Protein AF-A0A959KQD6-F1 (afdb_monomer)

pLDDT: mean 81.47, std 15.61, range [31.48, 98.5]

Nearest PDB structures (foldseek):
  7sqc-assembly1_1Y  TM=2.206E-01  e=1.342E+00  Chlamydomonas reinhardtii
  7sqc-assembly1_1W  TM=1.970E-01  e=1.238E+00  Chlamydomonas reinhardtii
  7sqc-assembly1_1K  TM=1.579E-01  e=1.289E+00  Chlamydomonas reinhardtii
  7n6g-assembly1_3U  TM=1.948E-01  e=2.772E+00  Chlamydomonas reinhardtii
  5c6n-assembly1_A  TM=1.248E-01  e=3.531E+00  Halalkalibacterium halodurans C-125

Foldseek 3Di:
DDPVVLCVVCVVVLVVLVVLLPDPDHDLVVLVVSLVVLVVSLVVCCVPPVPDVVNVVSVVSNVSSVCVNPVVVVCPVVVVCCLQQFVLLQLLLVLVVLLVVLVVLLQVLLQVLQVVCVVDVVSLCVLQNPVRLVVQVVCVVVVHSPVVLAPDALVVQLVVVLVVLLVLLVQLQVLLLVLLPSVSVSSSSVSSNNNNVLNSCVVVVNNLLCCLLCLLLVVLSVLLSSQSSSLSNQLSCLQVPVDPDDSLVSNLVSNVSSVSSNVVSVVSSVVSSNCSSPVSNPSVPDSVVSVVSSVVSNCVSCVRSPVSSVVCVVVDRDPPPDPPPPDDPDLDQDAPPDDDDPSSVSVVVSSLCVVCVVLLVVLVVVLVVVLCVCCCVVQPDHPCVQQPDDPDDCVSVVCVVSQQDDPRCNCSVVSVVVSVVSSVVSSCVVVVVRDHPPPPPPPVPPPDPDDPVVPPPPPPPDD

Secondary structure (DSSP, 8-state):
--HHHHHHHHHHHHHHHHHHHHSSS--HHHHHHHHHHHHHHHHHHHHH-TTSHHHHHHHHHHHHHHHHHHHGGGHHHHHHHHIIIIIHHHHHHHTHHHHHHHHHHHHHHHHHHHHHHHH-HHHHHHHH-HHHHHHHHHHHHTT-TTGGGTSS-HHHHHHHHHHHHHHHHHHHHHGGGTTTHHHHHHHHHHHHHHHHHHHHHHHTT-HHHHHHHHHHHHHHHHHHHHHHHHHHHHHHHHHH--TTS-HHHHHHHHHHHHHHHHHTTHHHHHHHHHIIIIITT-TTS-HHHHHHHHHHHHHHHHIIIIIHHHHHHHH-------------S------SSS---HHHHHHHHHHHHHHTHHHHHHHHHHHHHHHHHHHHHH-SS-HHHHS---SSTTGGGTSGGGGT--TT-TTHHHHHHHHHHHHHHHHHTTGGGS--TT-------S---SSTTSSSSSSSS--

Structure (mmCIF, N/CA/C/O backbone):
data_AF-A0A959KQD6-F1
#
_entry.id   AF-A0A959KQD6-F1
#
loop_
_atom_site.group_PDB
_atom_site.id
_atom_site.type_symbol
_atom_site.label_atom_id
_atom_site.label_alt_id
_atom_site.label_comp_id
_atom_site.label_asym_id
_atom_site.label_entity_id
_atom_site.label_seq_id
_atom_site.pdbx_PDB_ins_code
_atom_site.Cartn_x
_atom_site.Cartn_y
_atom_site.Cartn_z
_atom_site.occupancy
_atom_site.B_iso_or_equiv
_atom_site.auth_seq_id
_atom_site.auth_comp_id
_atom_site.auth_asym_id
_atom_site.auth_atom_id
_atom_site.pdbx_PDB_model_num
ATOM 1 N N . MET A 1 1 ? -14.134 -3.175 64.142 1.00 77.62 1 MET A N 1
ATOM 2 C CA . MET A 1 1 ? -15.340 -3.756 63.504 1.00 77.62 1 MET A CA 1
ATOM 3 C C . MET A 1 1 ? -15.404 -5.250 63.828 1.00 77.62 1 MET A C 1
ATOM 5 O O . MET A 1 1 ? -14.351 -5.876 63.875 1.00 77.62 1 MET A O 1
ATOM 9 N N . ARG A 1 2 ? -16.580 -5.832 64.107 1.00 86.19 2 ARG A N 1
ATOM 10 C CA . ARG A 1 2 ? -16.723 -7.298 64.261 1.00 86.19 2 ARG A CA 1
ATOM 11 C C . ARG A 1 2 ? -16.783 -7.959 62.878 1.00 86.19 2 ARG A C 1
ATOM 13 O O . ARG A 1 2 ? -17.369 -7.376 61.971 1.00 86.19 2 ARG A O 1
ATOM 20 N N . GLU A 1 3 ? -16.239 -9.167 62.743 1.00 85.38 3 GLU A N 1
ATOM 21 C CA . GLU A 1 3 ? -16.192 -9.929 61.479 1.00 85.38 3 GLU A CA 1
ATOM 22 C C . GLU A 1 3 ? -17.560 -10.023 60.786 1.00 85.38 3 GLU A C 1
ATOM 24 O O . GLU A 1 3 ? -17.675 -9.760 59.596 1.00 85.38 3 GLU A O 1
ATOM 29 N N . SER A 1 4 ? -18.622 -10.321 61.537 1.00 87.00 4 SER A N 1
ATOM 30 C CA . SER A 1 4 ? -19.983 -10.429 60.998 1.00 87.00 4 SER A CA 1
ATOM 31 C C . SER A 1 4 ? -20.490 -9.125 60.373 1.00 87.00 4 SER A C 1
ATOM 33 O O . SER A 1 4 ? -21.239 -9.153 59.400 1.00 87.00 4 SER A O 1
ATOM 35 N N . SER A 1 5 ? -20.082 -7.973 60.914 1.00 86.50 5 SER A N 1
ATOM 36 C CA . SER A 1 5 ? -20.420 -6.666 60.345 1.00 86.50 5 SER A CA 1
ATOM 37 C C . SER A 1 5 ? -19.587 -6.362 59.102 1.00 86.50 5 SER A C 1
ATOM 39 O O . SER A 1 5 ? -20.144 -5.841 58.144 1.00 86.50 5 SER A O 1
ATOM 41 N N . PHE A 1 6 ? -18.304 -6.741 59.096 1.00 89.12 6 PHE A N 1
ATOM 42 C CA . PHE A 1 6 ? -17.426 -6.618 57.928 1.00 89.12 6 PHE A CA 1
ATOM 43 C C . PHE A 1 6 ? -17.934 -7.449 56.743 1.00 89.12 6 PHE A C 1
ATOM 45 O O . PHE A 1 6 ? -18.025 -6.943 55.629 1.00 89.12 6 PHE A O 1
ATOM 52 N N . ILE A 1 7 ? -18.331 -8.701 56.997 1.00 89.19 7 ILE A N 1
ATOM 53 C CA . ILE A 1 7 ? -18.919 -9.576 55.977 1.00 89.19 7 ILE A CA 1
ATOM 54 C C . ILE A 1 7 ? -20.217 -8.963 55.458 1.00 89.19 7 ILE A C 1
ATOM 56 O O . ILE A 1 7 ? -20.374 -8.800 54.258 1.00 89.19 7 ILE A O 1
ATOM 60 N N . ARG A 1 8 ? -21.140 -8.578 56.345 1.00 90.50 8 ARG A N 1
ATOM 61 C CA . ARG A 1 8 ? -22.438 -8.024 55.935 1.00 90.50 8 ARG A CA 1
ATOM 62 C C . ARG A 1 8 ? -22.309 -6.746 55.104 1.00 90.50 8 ARG A C 1
ATOM 64 O O . ARG A 1 8 ? -23.112 -6.555 54.205 1.00 90.50 8 ARG A O 1
ATOM 71 N N . GLN A 1 9 ? -21.317 -5.903 55.388 1.00 90.69 9 GLN A N 1
ATOM 72 C CA . GLN A 1 9 ? -21.081 -4.671 54.637 1.00 90.69 9 GLN A CA 1
ATOM 73 C C . GLN A 1 9 ? -20.552 -4.931 53.219 1.00 90.69 9 GLN A C 1
ATOM 75 O O . GLN A 1 9 ? -20.910 -4.202 52.303 1.00 90.69 9 GLN A O 1
ATOM 80 N N . ASN A 1 10 ? -19.711 -5.953 53.036 1.00 90.25 10 ASN A N 1
ATOM 81 C CA . ASN A 1 10 ? -19.030 -6.205 51.762 1.00 90.25 10 ASN A CA 1
ATOM 82 C C . ASN A 1 10 ? -19.616 -7.378 50.958 1.00 90.25 10 ASN A C 1
ATOM 84 O O . ASN A 1 10 ? -19.177 -7.633 49.841 1.00 90.25 10 ASN A O 1
ATOM 88 N N . LYS A 1 11 ? -20.603 -8.098 51.502 1.00 89.00 11 LYS A N 1
ATOM 89 C CA . LYS A 1 11 ? -21.171 -9.301 50.883 1.00 89.00 11 LYS A CA 1
ATOM 90 C C . LYS A 1 11 ? -21.765 -9.032 49.497 1.00 89.00 11 LYS A C 1
ATOM 92 O O . LYS A 1 11 ? -21.404 -9.736 48.564 1.00 89.00 11 LYS A O 1
ATOM 97 N N . GLU A 1 12 ? -22.625 -8.021 49.366 1.00 88.31 12 GLU A N 1
ATOM 98 C CA . GLU A 1 12 ? -23.280 -7.683 48.087 1.00 88.31 12 GLU A CA 1
ATOM 99 C C . GLU A 1 12 ? -22.249 -7.359 47.001 1.00 88.31 12 GLU A C 1
ATOM 101 O O . GLU A 1 12 ? -22.320 -7.856 45.881 1.00 88.31 12 GLU A O 1
ATOM 106 N N . LYS A 1 13 ? -21.220 -6.598 47.379 1.00 87.56 13 LYS A N 1
ATOM 107 C CA . LYS A 1 13 ? -20.079 -6.270 46.527 1.00 87.56 13 LYS A CA 1
ATOM 108 C C . LYS A 1 13 ? -19.321 -7.525 46.083 1.00 87.56 13 LYS A C 1
ATOM 110 O O . LYS A 1 13 ? -19.017 -7.676 44.907 1.00 87.56 13 LYS A O 1
ATOM 115 N N . TRP A 1 14 ? -19.012 -8.449 46.996 1.00 90.81 14 TRP A N 1
ATOM 116 C CA . TRP A 1 14 ? -18.316 -9.689 46.631 1.00 90.81 14 TRP A CA 1
ATOM 117 C C . TRP A 1 14 ? -19.165 -10.601 45.733 1.00 90.81 14 TRP A C 1
ATOM 119 O O . TRP A 1 14 ? -18.606 -11.246 44.851 1.00 90.81 14 TRP A O 1
ATOM 129 N N . GLU A 1 15 ? -20.487 -10.631 45.913 1.00 88.12 15 GLU A N 1
ATOM 130 C CA . GLU A 1 15 ? -21.410 -11.372 45.040 1.00 88.12 15 GLU A CA 1
ATOM 131 C C . GLU A 1 15 ? -21.465 -10.768 43.626 1.00 88.12 15 GLU A C 1
ATOM 133 O O . GLU A 1 15 ? -21.380 -11.501 42.638 1.00 88.12 15 GLU A O 1
ATOM 138 N N . GLU A 1 16 ? -21.509 -9.437 43.501 1.00 84.25 16 GLU A N 1
ATOM 139 C CA . GLU A 1 16 ? -21.388 -8.751 42.206 1.00 84.25 16 GLU A CA 1
ATOM 140 C C . GLU A 1 16 ? -20.070 -9.120 41.508 1.00 84.25 16 GLU A C 1
ATOM 142 O O . GLU A 1 16 ? -20.028 -9.393 40.303 1.00 84.25 16 GLU A O 1
ATOM 147 N N . PHE A 1 17 ? -18.986 -9.189 42.279 1.00 86.56 17 PHE A N 1
ATOM 148 C CA . PHE A 1 17 ? -17.660 -9.498 41.763 1.00 86.56 17 PHE A CA 1
ATOM 149 C C . PHE A 1 17 ? -17.565 -10.926 41.230 1.00 86.56 17 PHE A C 1
ATOM 151 O O . PHE A 1 17 ? -16.965 -11.158 40.177 1.0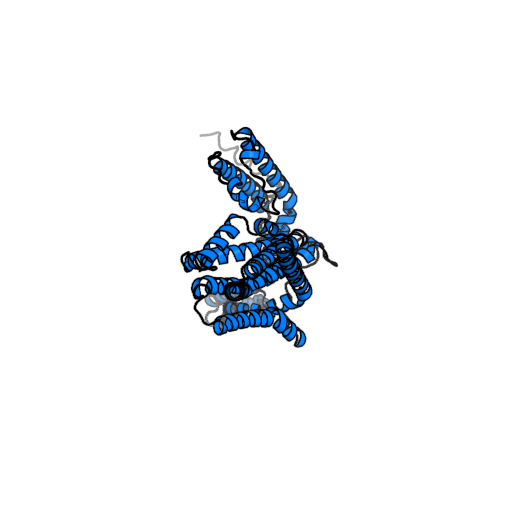0 86.56 17 PHE A O 1
ATOM 158 N N . GLU A 1 18 ? -18.183 -11.882 41.920 1.00 85.94 18 GLU A N 1
ATOM 159 C CA . GLU A 1 18 ? -18.297 -13.256 41.438 1.00 85.94 18 GLU A CA 1
ATOM 160 C C . GLU A 1 18 ? -19.133 -13.337 40.155 1.00 85.94 18 GLU A C 1
ATOM 162 O O . GLU A 1 18 ? -18.688 -13.963 39.190 1.00 85.94 18 GLU A O 1
ATOM 167 N N . GLY A 1 19 ? -20.253 -12.612 40.074 1.00 84.31 19 GLY A N 1
ATOM 168 C CA . GLY A 1 19 ? -21.069 -12.539 38.858 1.00 84.31 19 GLY A CA 1
ATOM 169 C C . GLY A 1 19 ? -20.303 -11.996 37.642 1.00 84.31 19 GLY A C 1
ATOM 170 O O . GLY A 1 19 ? -20.406 -12.530 36.535 1.00 84.31 19 GLY A O 1
ATOM 171 N N . ILE A 1 20 ? -19.458 -10.978 37.836 1.00 81.62 20 ILE A N 1
ATOM 172 C CA . ILE A 1 20 ? -18.584 -10.444 36.775 1.00 81.62 20 ILE A CA 1
ATOM 173 C C . ILE A 1 20 ? -17.530 -11.480 36.350 1.00 81.62 20 ILE A C 1
ATOM 175 O O . ILE A 1 20 ? -17.200 -11.589 35.164 1.00 81.62 20 ILE A O 1
ATOM 179 N N . LEU A 1 21 ? -16.994 -12.261 37.292 1.00 79.62 21 LEU A N 1
ATOM 180 C CA . LEU A 1 21 ? -15.991 -13.290 37.007 1.00 79.62 21 LEU A CA 1
ATOM 181 C C . LEU A 1 21 ? -16.551 -14.495 36.244 1.00 79.62 21 LEU A C 1
ATOM 183 O O . LEU A 1 21 ? -15.790 -15.119 35.491 1.00 79.62 21 LEU A O 1
ATOM 187 N N . GLU A 1 22 ? -17.835 -14.806 36.416 1.00 79.50 22 GLU A N 1
ATOM 188 C CA . GLU A 1 22 ? -18.551 -15.852 35.675 1.00 79.50 22 GLU A CA 1
ATOM 189 C C . GLU A 1 22 ? -18.937 -15.422 34.255 1.00 79.50 22 GLU A C 1
ATOM 191 O O . GLU A 1 22 ? -19.121 -16.261 33.369 1.00 79.50 22 GLU A O 1
ATOM 196 N N . ASN A 1 23 ? -18.996 -14.115 34.000 1.00 75.38 23 ASN A N 1
ATOM 197 C CA . ASN A 1 23 ? -19.387 -13.593 32.703 1.00 75.38 23 ASN A CA 1
ATOM 198 C C . ASN A 1 23 ? -18.324 -13.877 31.619 1.00 75.38 23 ASN A C 1
ATOM 200 O O . ASN A 1 23 ? -17.112 -13.771 31.842 1.00 75.38 23 ASN A O 1
ATOM 204 N N . LYS A 1 24 ? -18.772 -14.236 30.405 1.00 58.50 24 LYS A N 1
ATOM 205 C CA . LYS A 1 24 ? -17.876 -14.557 29.269 1.00 58.50 24 LYS A CA 1
ATOM 206 C C . LYS A 1 24 ? -17.099 -13.338 28.771 1.00 58.50 24 LYS A C 1
ATOM 208 O O . LYS A 1 24 ? -15.975 -13.488 28.293 1.00 58.50 24 LYS A O 1
ATOM 213 N N . TYR A 1 25 ? -17.694 -12.154 28.881 1.00 57.25 25 TYR A N 1
ATOM 214 C CA . TYR A 1 25 ? -17.071 -10.881 28.540 1.00 57.25 25 TYR A CA 1
ATOM 215 C C . TYR A 1 25 ? -16.715 -10.139 29.818 1.00 57.25 25 TYR A C 1
ATOM 217 O O . TYR A 1 25 ? -17.586 -9.831 30.626 1.00 57.25 25 TYR A O 1
ATOM 225 N N . LYS A 1 26 ? -15.424 -9.858 29.989 1.00 68.94 26 LYS A N 1
ATOM 226 C CA . LYS A 1 26 ? -14.900 -9.193 31.178 1.00 68.94 26 LYS A CA 1
ATOM 227 C C . LYS A 1 26 ? -14.302 -7.860 30.771 1.00 68.94 26 LYS A C 1
ATOM 229 O O . LYS A 1 26 ? -13.351 -7.830 29.989 1.00 68.94 26 LYS A O 1
ATOM 234 N N . ASP A 1 27 ? -14.886 -6.784 31.275 1.00 68.44 27 ASP A N 1
ATOM 235 C CA . ASP A 1 27 ? -14.363 -5.436 31.088 1.00 68.44 27 ASP A CA 1
ATOM 236 C C . ASP A 1 27 ? -13.024 -5.305 31.847 1.00 68.44 27 ASP A C 1
ATOM 238 O O . ASP A 1 27 ? -13.003 -5.532 33.062 1.00 68.44 27 ASP A O 1
ATOM 242 N N . PRO A 1 28 ? -11.899 -5.011 31.165 1.00 67.31 28 PRO A N 1
ATOM 243 C CA . PRO A 1 28 ? -10.587 -4.906 31.799 1.00 67.31 28 PRO A CA 1
ATOM 244 C C . PRO A 1 28 ? -10.518 -3.848 32.902 1.00 67.31 28 PRO A C 1
ATOM 246 O O . PRO A 1 28 ? -9.832 -4.079 33.896 1.00 67.31 28 PRO A O 1
ATOM 249 N N . ASP A 1 29 ? -11.233 -2.731 32.736 1.00 68.81 29 ASP A N 1
ATOM 250 C CA . ASP A 1 29 ? -11.223 -1.619 33.691 1.00 68.81 29 ASP A CA 1
ATOM 251 C C . ASP A 1 29 ? -11.918 -2.065 34.988 1.00 68.81 29 ASP A C 1
ATOM 253 O O . ASP A 1 29 ? -11.325 -2.039 36.068 1.00 68.81 29 ASP A O 1
ATOM 257 N N . LYS A 1 30 ? -13.113 -2.661 34.858 1.00 75.81 30 LYS A N 1
ATOM 258 C CA . LYS A 1 30 ? -13.846 -3.234 35.997 1.00 75.81 30 LYS A CA 1
ATOM 259 C C . LYS A 1 30 ? -13.080 -4.350 36.697 1.00 75.81 30 LYS A C 1
ATOM 261 O O . LYS A 1 30 ? -13.147 -4.441 37.914 1.00 75.81 30 LYS A O 1
ATOM 266 N N . LEU A 1 31 ? -12.364 -5.209 35.962 1.00 79.00 31 LEU A N 1
ATOM 267 C CA . LEU A 1 31 ? -11.534 -6.265 36.560 1.00 79.00 31 LEU A CA 1
ATOM 268 C C . LEU A 1 31 ? -10.376 -5.703 37.392 1.00 79.00 31 LEU A C 1
ATOM 270 O O . LEU A 1 31 ? -9.985 -6.332 38.376 1.00 79.00 31 LEU A O 1
ATOM 274 N N . ASN A 1 32 ? -9.810 -4.564 36.993 1.00 77.94 32 ASN A N 1
ATOM 275 C CA . ASN A 1 32 ? -8.744 -3.913 37.743 1.00 77.94 32 ASN A CA 1
ATOM 276 C C . ASN A 1 32 ? -9.284 -3.300 39.041 1.00 77.94 32 ASN A C 1
ATOM 278 O O . ASN A 1 32 ? -8.732 -3.555 40.109 1.00 77.94 32 ASN A O 1
ATOM 282 N N . ASP A 1 33 ? -10.417 -2.597 38.965 1.00 82.44 33 ASP A N 1
ATOM 283 C CA . ASP A 1 33 ? -11.105 -2.062 40.147 1.00 82.44 33 ASP A CA 1
ATOM 284 C C . ASP A 1 33 ? -11.479 -3.187 41.123 1.00 82.44 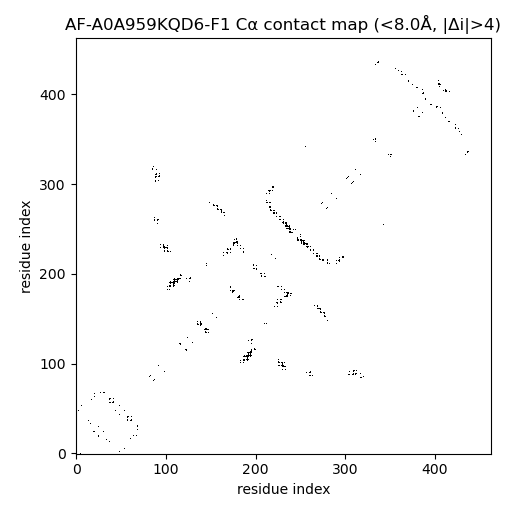33 ASP A C 1
ATOM 286 O O . ASP A 1 33 ? -11.248 -3.081 42.330 1.00 82.44 33 ASP A O 1
ATOM 290 N N . LEU A 1 34 ? -11.965 -4.313 40.584 1.00 84.00 34 LEU A N 1
ATOM 291 C CA . LEU A 1 34 ? -12.229 -5.550 41.321 1.00 84.00 34 LEU A CA 1
ATOM 292 C C . LEU A 1 34 ? -11.008 -6.015 42.104 1.00 84.00 34 LEU A C 1
ATOM 294 O O . LEU A 1 34 ? -11.095 -6.374 43.277 1.00 84.00 34 LEU A O 1
ATOM 298 N N . PHE A 1 35 ? -9.864 -6.047 41.424 1.00 85.62 35 PHE A N 1
ATOM 299 C CA . PHE A 1 35 ? -8.630 -6.571 41.973 1.00 85.62 35 PHE A CA 1
ATOM 300 C C . PHE A 1 35 ? -8.131 -5.703 43.121 1.00 85.62 35 PHE A C 1
ATOM 302 O O . PHE A 1 35 ? -7.814 -6.245 44.180 1.00 85.62 35 PHE A O 1
ATOM 309 N N . VAL A 1 36 ? -8.112 -4.379 42.941 1.00 85.75 36 VAL A N 1
ATOM 310 C CA . VAL A 1 36 ? -7.722 -3.426 43.990 1.00 85.75 36 VAL A CA 1
ATOM 311 C C . VAL A 1 36 ? -8.610 -3.622 45.217 1.00 85.75 36 VAL A C 1
ATOM 313 O O . VAL A 1 36 ? -8.119 -3.917 46.304 1.00 85.75 36 VAL A O 1
ATOM 316 N N . GLN A 1 37 ? -9.926 -3.604 45.018 1.00 88.12 37 GLN A N 1
ATOM 317 C CA . GLN A 1 37 ? -10.894 -3.668 46.106 1.00 88.12 37 GLN A CA 1
ATOM 318 C C . GLN A 1 37 ? -10.875 -5.003 46.870 1.00 88.12 37 GLN A C 1
ATOM 320 O O . GLN A 1 37 ? -10.930 -5.007 48.099 1.00 88.12 37 GLN A O 1
ATOM 325 N N . VAL A 1 38 ? -10.762 -6.144 46.179 1.00 90.19 38 VAL A N 1
ATOM 326 C CA . VAL A 1 38 ? -10.654 -7.462 46.835 1.00 90.19 38 VAL A CA 1
ATOM 327 C C . VAL A 1 38 ? -9.322 -7.607 47.574 1.00 90.19 38 VAL A C 1
ATOM 329 O O . VAL A 1 38 ? -9.264 -8.251 48.622 1.00 90.19 38 VAL A O 1
ATOM 332 N N . THR A 1 39 ? -8.245 -7.014 47.055 1.00 88.94 39 THR A N 1
ATOM 333 C CA . THR A 1 39 ? -6.922 -7.070 47.695 1.00 88.94 39 THR A CA 1
ATOM 334 C C . THR A 1 39 ? -6.868 -6.201 48.953 1.00 88.94 39 THR A C 1
ATOM 336 O O . THR A 1 39 ? -6.251 -6.609 49.943 1.00 88.94 39 THR A O 1
ATOM 339 N N . ASP A 1 40 ? -7.572 -5.069 48.965 1.00 91.31 40 ASP A N 1
ATOM 340 C CA . ASP A 1 40 ? -7.757 -4.227 50.152 1.00 91.31 40 ASP A CA 1
ATOM 341 C C . ASP A 1 40 ? -8.566 -4.958 51.233 1.00 91.31 40 ASP A C 1
ATOM 343 O O . ASP A 1 40 ? -8.111 -5.083 52.376 1.00 91.31 40 ASP A O 1
ATOM 347 N N . ASP A 1 41 ? -9.710 -5.545 50.861 1.00 91.88 41 ASP A N 1
ATOM 348 C CA . ASP A 1 41 ? -10.555 -6.334 51.768 1.00 91.88 41 ASP A CA 1
ATOM 349 C C . ASP A 1 41 ? -9.788 -7.549 52.333 1.00 91.88 41 ASP A C 1
ATOM 351 O O . ASP A 1 41 ? -9.874 -7.871 53.525 1.00 91.88 41 ASP A O 1
ATOM 355 N N . LEU A 1 42 ? -8.978 -8.211 51.498 1.00 92.62 42 LEU A N 1
ATOM 356 C CA . LEU A 1 42 ? -8.104 -9.312 51.906 1.00 92.62 42 LEU A CA 1
ATOM 357 C C . LEU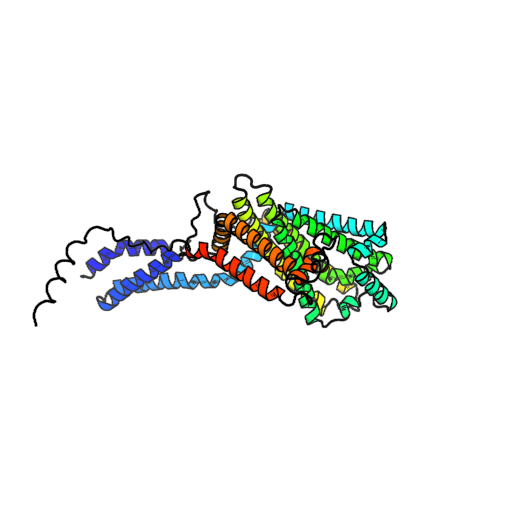 A 1 42 ? -7.022 -8.846 52.886 1.00 92.62 42 LEU A C 1
ATOM 359 O O . LEU A 1 42 ? -6.743 -9.544 53.864 1.00 92.62 42 LEU A O 1
ATOM 363 N N . SER A 1 43 ? -6.412 -7.688 52.641 1.00 91.44 43 SER A N 1
ATOM 364 C CA . SER A 1 43 ? -5.384 -7.114 53.515 1.00 91.44 43 SER A CA 1
ATOM 365 C C . SER A 1 43 ? -5.965 -6.763 54.884 1.00 91.44 43 SER A C 1
ATOM 367 O O . SER A 1 43 ? -5.393 -7.140 55.908 1.00 91.44 43 SER A O 1
ATOM 369 N N . PHE A 1 44 ? -7.159 -6.163 54.919 1.00 91.81 44 PHE A N 1
ATOM 370 C CA . PHE A 1 44 ? -7.897 -5.917 56.158 1.00 91.81 44 PHE A CA 1
ATOM 371 C C . PHE A 1 44 ? -8.200 -7.226 56.903 1.00 91.81 44 PHE A C 1
ATOM 373 O O . PHE A 1 44 ? -7.910 -7.360 58.096 1.00 91.81 44 PHE A O 1
ATOM 380 N N . SER A 1 45 ? -8.712 -8.240 56.197 1.00 91.44 45 SER A N 1
ATOM 381 C CA . SER A 1 45 ? -9.020 -9.540 56.797 1.00 91.44 45 SER A CA 1
ATOM 382 C C . SER A 1 45 ? -7.780 -10.279 57.310 1.00 91.44 45 SER A C 1
ATOM 384 O O . SER A 1 45 ? -7.892 -11.009 58.295 1.00 91.44 45 SER A O 1
ATOM 386 N N . ARG A 1 46 ? -6.612 -10.129 56.675 1.00 90.44 46 ARG A N 1
ATOM 387 C CA . ARG A 1 46 ? -5.351 -10.733 57.141 1.00 90.44 46 ARG A CA 1
ATOM 388 C C . ARG A 1 46 ? -4.887 -10.130 58.465 1.00 90.44 46 ARG A C 1
ATOM 390 O O . ARG A 1 46 ? -4.416 -10.875 59.318 1.00 90.44 46 ARG A O 1
ATOM 397 N N . THR A 1 47 ? -5.066 -8.824 58.640 1.00 91.50 47 THR A N 1
ATOM 398 C CA . THR A 1 47 ? -4.648 -8.094 59.845 1.00 91.50 47 THR A CA 1
ATOM 399 C C . THR A 1 47 ? -5.586 -8.343 61.023 1.00 91.50 47 THR A C 1
ATOM 401 O O . THR A 1 47 ? -5.128 -8.641 62.123 1.00 91.50 47 THR A O 1
ATOM 404 N N . PHE A 1 48 ? -6.902 -8.248 60.810 1.00 90.19 48 PHE A N 1
ATOM 405 C CA . PHE A 1 48 ? -7.878 -8.281 61.906 1.00 90.19 48 PHE A CA 1
ATOM 406 C C . PHE A 1 48 ? -8.516 -9.661 62.138 1.00 90.19 48 PHE A C 1
ATOM 408 O O . PHE A 1 48 ? -9.004 -9.921 63.239 1.00 90.19 48 PHE A O 1
ATOM 415 N N . TYR A 1 49 ? -8.507 -10.556 61.140 1.00 90.75 49 TYR A N 1
ATOM 416 C CA . TYR A 1 49 ? -9.179 -11.867 61.188 1.00 90.75 49 TYR A CA 1
ATOM 417 C C . TYR A 1 49 ? -8.292 -13.025 60.659 1.00 90.75 49 TYR A C 1
ATOM 419 O O . TYR A 1 49 ? -8.712 -13.777 59.772 1.00 90.75 49 TYR A O 1
ATOM 427 N N . PRO A 1 50 ? -7.068 -13.228 61.191 1.00 83.81 50 PRO A N 1
ATOM 428 C CA . PRO A 1 50 ? -6.070 -14.136 60.606 1.00 83.81 50 PRO A CA 1
ATOM 429 C C . PRO A 1 50 ? -6.514 -15.609 60.538 1.00 83.81 50 PRO A C 1
ATOM 431 O O . PRO A 1 50 ? -6.215 -16.307 59.567 1.00 83.81 50 PRO A O 1
ATOM 434 N N . ASN A 1 51 ? -7.290 -16.080 61.518 1.00 88.50 51 ASN A N 1
ATOM 435 C CA . ASN A 1 51 ? -7.694 -17.489 61.647 1.00 88.50 51 ASN A CA 1
ATOM 436 C C . ASN A 1 51 ? -9.144 -17.757 61.203 1.00 88.50 51 ASN A C 1
ATOM 438 O O . ASN A 1 51 ? -9.780 -18.685 61.698 1.00 88.50 51 ASN A O 1
ATOM 442 N N . ARG A 1 52 ? -9.705 -16.922 60.318 1.00 90.50 52 ARG A N 1
ATOM 443 C CA . ARG A 1 52 ? -11.120 -17.002 59.914 1.00 90.50 52 ARG A CA 1
ATOM 444 C C . ARG A 1 52 ? -11.303 -17.362 58.441 1.00 90.50 52 ARG A C 1
ATOM 446 O O . ARG A 1 52 ? -10.416 -17.142 57.617 1.00 90.50 52 ARG A O 1
ATOM 453 N N . SER A 1 53 ? -12.472 -17.912 58.113 1.00 87.44 53 SER A N 1
ATOM 454 C CA . SER A 1 53 ? -12.817 -18.396 56.768 1.00 87.44 53 SER A CA 1
ATOM 455 C C . SER A 1 53 ? -12.924 -17.273 55.735 1.00 87.44 53 SER A C 1
ATOM 457 O O . SER A 1 53 ? -12.580 -17.492 54.575 1.00 87.44 53 SER A O 1
ATOM 459 N N . VAL A 1 54 ? -13.305 -16.058 56.146 1.00 89.12 54 VAL A N 1
ATOM 460 C CA . VAL A 1 54 ? -13.382 -14.886 55.254 1.00 89.12 54 VAL A CA 1
ATOM 461 C C . VAL A 1 54 ? -12.033 -14.560 54.601 1.00 89.12 54 VAL A C 1
ATOM 463 O O . VAL A 1 54 ? -11.989 -14.248 53.413 1.00 89.12 54 VAL A O 1
ATOM 466 N N . ARG A 1 55 ? -10.913 -14.752 55.315 1.00 91.75 55 ARG A N 1
ATOM 467 C CA . ARG A 1 55 ? -9.561 -14.609 54.750 1.00 91.75 55 ARG A CA 1
ATOM 468 C C . ARG A 1 55 ? -9.328 -15.595 53.607 1.00 91.75 55 ARG A C 1
ATOM 470 O O . ARG A 1 55 ? -8.745 -15.233 52.590 1.00 91.75 55 ARG A O 1
ATOM 477 N N . VAL A 1 56 ? -9.752 -16.846 53.788 1.00 90.00 56 VAL A N 1
ATOM 478 C CA . VAL A 1 56 ? -9.589 -17.916 52.792 1.00 90.00 56 VAL A CA 1
ATOM 479 C C . VAL A 1 56 ? -10.452 -17.631 51.565 1.00 90.00 56 VAL A C 1
ATOM 481 O O . VAL A 1 56 ? -9.956 -17.722 50.444 1.00 90.00 56 VAL A O 1
ATOM 484 N N . TYR A 1 57 ? -11.701 -17.212 51.782 1.00 90.88 57 TYR A N 1
ATOM 485 C CA . TYR A 1 57 ? -12.623 -16.803 50.723 1.00 90.88 57 TYR A CA 1
ATOM 486 C C . TYR A 1 57 ? -12.052 -15.651 49.883 1.00 90.88 57 TYR A C 1
ATOM 488 O O . TYR A 1 57 ? -11.884 -15.797 48.674 1.00 90.88 57 TYR A O 1
ATOM 496 N N . LEU A 1 58 ? -11.651 -14.550 50.528 1.00 91.31 58 LEU A N 1
ATOM 497 C CA . LEU A 1 58 ? -11.085 -13.378 49.854 1.00 91.31 58 LEU A CA 1
ATOM 498 C C . LEU A 1 58 ? -9.778 -13.690 49.125 1.00 91.31 58 LEU A C 1
ATOM 500 O O . LEU A 1 58 ? -9.539 -13.180 48.035 1.00 91.31 58 LEU A O 1
ATOM 504 N N . ASN A 1 59 ? -8.942 -14.568 49.683 1.00 91.94 59 ASN A N 1
ATOM 505 C CA . ASN A 1 59 ? -7.721 -15.011 49.018 1.00 91.94 59 ASN A CA 1
ATOM 506 C C . ASN A 1 59 ? -8.030 -15.821 47.748 1.00 91.94 59 ASN A C 1
ATOM 508 O O . ASN A 1 59 ? -7.364 -15.641 46.731 1.00 91.94 59 ASN A O 1
ATOM 512 N N . GLY A 1 60 ? -9.051 -16.683 47.788 1.00 90.88 60 GLY A N 1
ATOM 513 C CA . GLY A 1 60 ? -9.529 -17.414 46.614 1.00 90.88 60 GLY A CA 1
ATOM 514 C C . GLY A 1 60 ? -10.130 -16.489 45.553 1.00 90.88 60 GLY A C 1
ATOM 515 O O . GLY A 1 60 ? -9.820 -16.630 44.369 1.00 90.88 60 GLY A O 1
ATOM 516 N N . LEU A 1 61 ? -10.930 -15.503 45.970 1.00 89.44 61 LEU A N 1
ATOM 517 C CA . LEU A 1 61 ? -11.497 -14.495 45.077 1.00 89.44 61 LEU A CA 1
ATOM 518 C C . LEU A 1 61 ? -10.387 -13.665 44.410 1.00 89.44 61 LEU A C 1
ATOM 520 O O . LEU A 1 61 ? -10.347 -13.580 43.185 1.00 89.44 61 LEU A O 1
ATOM 524 N N . ALA A 1 62 ? -9.413 -13.169 45.181 1.00 89.25 62 ALA A N 1
ATOM 525 C CA . ALA A 1 62 ? -8.256 -12.431 44.665 1.00 89.25 62 ALA A CA 1
ATOM 526 C C . ALA A 1 62 ? -7.459 -13.246 43.634 1.00 89.25 62 ALA A C 1
ATOM 528 O O . ALA A 1 62 ? -7.087 -12.728 42.582 1.00 89.25 62 ALA A O 1
ATOM 529 N N . GLN A 1 63 ? -7.236 -14.539 43.896 1.00 88.56 63 GLN A N 1
ATOM 530 C CA . GLN A 1 63 ? -6.567 -15.435 42.950 1.00 88.56 63 GLN A CA 1
ATOM 531 C C . GLN A 1 63 ? -7.365 -15.608 41.651 1.00 88.56 63 GLN A C 1
ATOM 533 O O . GLN A 1 63 ? -6.779 -15.535 40.571 1.00 88.56 63 GLN A O 1
ATOM 538 N N . LYS A 1 64 ? -8.692 -15.793 41.722 1.00 86.69 64 LYS A N 1
ATOM 539 C CA . LYS A 1 64 ? -9.557 -15.880 40.529 1.00 86.69 64 LYS A CA 1
ATOM 540 C C . LYS A 1 64 ? -9.460 -14.610 39.675 1.00 86.69 64 LYS A C 1
ATOM 542 O O . LYS A 1 64 ? -9.292 -14.713 38.457 1.00 86.69 64 LYS A O 1
ATOM 547 N N . VAL A 1 65 ? -9.513 -13.430 40.302 1.00 84.62 65 VAL A N 1
ATOM 548 C CA . VAL A 1 65 ? -9.357 -12.138 39.611 1.00 84.62 65 VAL A CA 1
ATOM 549 C C . VAL A 1 65 ? -7.963 -12.024 38.988 1.00 84.62 65 VAL A C 1
ATOM 551 O O . VAL A 1 65 ? -7.845 -11.751 37.793 1.00 84.62 65 VAL A O 1
ATOM 554 N N . PHE A 1 66 ? -6.909 -12.331 39.751 1.00 82.94 66 PHE A N 1
ATOM 555 C CA . PHE A 1 66 ? -5.521 -12.290 39.288 1.00 82.94 66 PHE A CA 1
ATOM 556 C C . PHE A 1 66 ? -5.293 -13.178 38.057 1.00 82.94 66 PHE A C 1
ATOM 558 O O . PHE A 1 66 ? -4.762 -12.722 37.041 1.00 82.94 66 PHE A O 1
ATOM 565 N N . PHE A 1 67 ? -5.760 -14.431 38.092 1.00 80.00 67 PHE A N 1
ATOM 566 C CA . PHE A 1 67 ? -5.668 -15.330 36.942 1.00 80.00 67 PHE A CA 1
ATOM 567 C C . PHE A 1 67 ? -6.512 -14.853 35.757 1.00 80.00 67 PHE A C 1
ATOM 569 O O . PHE A 1 67 ? -6.089 -15.025 34.615 1.00 80.00 67 PHE A O 1
ATOM 576 N N . SER A 1 68 ? -7.668 -14.228 35.991 1.00 76.00 68 SER A N 1
ATOM 577 C CA . SER A 1 68 ? -8.493 -13.648 34.924 1.00 76.00 68 SER A CA 1
ATOM 578 C C . SER A 1 68 ? -7.778 -12.497 34.202 1.00 76.00 68 SER A C 1
ATOM 580 O O . SER A 1 68 ? -7.823 -12.418 32.973 1.00 76.00 68 SER A O 1
ATOM 582 N N . ILE A 1 69 ? -7.068 -11.640 34.940 1.00 73.88 69 ILE A N 1
ATOM 583 C CA . ILE A 1 69 ? -6.275 -10.540 34.374 1.00 73.88 69 ILE A CA 1
ATOM 584 C C . ILE A 1 69 ? -5.073 -11.098 33.594 1.00 73.88 69 ILE A C 1
ATOM 586 O O . ILE A 1 69 ? -4.839 -10.720 32.443 1.00 73.88 69 ILE A O 1
ATOM 590 N N . TYR A 1 70 ? -4.337 -12.055 34.169 1.00 66.75 70 TYR A N 1
ATOM 591 C CA . TYR A 1 70 ? -3.096 -12.561 33.571 1.00 66.75 70 TYR A CA 1
ATOM 592 C C . TYR A 1 70 ? -3.301 -13.565 32.421 1.00 66.75 70 TYR A C 1
ATOM 594 O O . TYR A 1 70 ? -2.518 -13.576 31.468 1.00 66.75 70 TYR A O 1
ATOM 602 N N . ARG A 1 71 ? -4.360 -14.388 32.437 1.00 60.03 71 ARG A N 1
ATOM 603 C CA . ARG A 1 71 ? -4.621 -15.406 31.394 1.00 60.03 71 ARG A CA 1
ATOM 604 C C . ARG A 1 71 ? -4.959 -14.792 30.028 1.00 60.03 71 ARG A C 1
ATOM 606 O O . ARG A 1 71 ? -4.742 -15.429 28.997 1.00 60.03 71 ARG A O 1
ATOM 613 N N . THR A 1 72 ? -5.380 -13.529 29.990 1.00 55.22 72 THR A N 1
ATOM 614 C CA . THR A 1 72 ? -5.672 -12.780 28.753 1.00 55.22 72 THR A CA 1
ATOM 615 C C . THR A 1 72 ? -4.422 -12.536 27.880 1.00 55.22 72 THR A C 1
ATOM 617 O O . THR A 1 72 ? -4.529 -12.269 26.676 1.00 55.22 72 THR A O 1
ATOM 620 N N . LYS A 1 73 ? -3.207 -12.708 28.430 1.00 51.09 73 LYS A N 1
ATOM 621 C CA . LYS A 1 73 ? -1.935 -12.474 27.717 1.00 51.09 73 LYS A CA 1
ATOM 622 C C . LYS A 1 73 ? -1.602 -13.524 26.640 1.00 51.09 73 LYS A C 1
ATOM 624 O O . LYS A 1 73 ? -0.916 -13.183 25.677 1.00 51.09 73 LYS A O 1
ATOM 629 N N . ASN A 1 74 ? -2.155 -14.743 26.708 1.00 48.66 74 ASN A N 1
ATOM 630 C CA . ASN A 1 74 ? -1.925 -15.800 25.700 1.00 48.66 74 ASN A CA 1
ATOM 631 C C . ASN A 1 74 ? -2.660 -15.576 24.355 1.00 48.66 74 ASN A C 1
ATOM 633 O O . ASN A 1 74 ? -2.588 -16.416 23.459 1.00 48.66 74 ASN A O 1
ATOM 637 N N . SER A 1 75 ? -3.337 -14.435 24.161 1.00 57.38 75 SER A N 1
ATOM 638 C CA . SER A 1 75 ? -4.123 -14.159 22.947 1.00 57.38 75 SER A CA 1
ATOM 639 C C . SER A 1 75 ? -3.330 -13.618 21.748 1.00 57.38 75 SER A C 1
ATOM 641 O O . SER A 1 75 ? -3.856 -13.648 20.639 1.00 57.38 75 SER A O 1
ATOM 643 N N . ARG A 1 76 ? -2.079 -13.147 21.901 1.00 60.50 76 ARG A N 1
ATOM 644 C CA . ARG A 1 76 ? -1.353 -12.480 20.791 1.00 60.50 76 ARG A CA 1
ATOM 645 C C . ARG A 1 76 ? -1.103 -13.396 19.589 1.00 60.50 76 ARG A C 1
ATOM 647 O O . ARG A 1 76 ? -1.396 -13.002 18.464 1.00 60.50 76 ARG A O 1
ATOM 654 N N . ARG A 1 77 ? -0.615 -14.623 19.814 1.00 63.97 77 ARG A N 1
ATOM 655 C CA . ARG A 1 77 ? -0.350 -15.587 18.728 1.00 63.97 77 ARG A CA 1
ATOM 656 C C . ARG A 1 77 ? -1.653 -16.038 18.059 1.00 63.97 77 ARG A C 1
ATOM 658 O O . ARG A 1 77 ? -1.735 -16.045 16.838 1.00 63.97 77 ARG A O 1
ATOM 665 N N . SER A 1 78 ? -2.689 -16.307 18.859 1.00 75.44 78 SER A N 1
ATOM 666 C CA . SER A 1 78 ? -4.040 -16.623 18.369 1.00 75.44 78 SER A CA 1
ATOM 667 C C . SER A 1 78 ? -4.632 -15.486 17.522 1.00 75.44 78 SER A C 1
ATOM 669 O O . SER A 1 78 ? -5.183 -15.738 16.456 1.00 75.44 78 SER A O 1
ATOM 671 N N . ARG A 1 79 ? -4.437 -14.223 17.925 1.00 79.44 79 ARG A N 1
ATOM 672 C CA . ARG A 1 79 ? -4.939 -13.040 17.208 1.00 79.44 79 ARG A CA 1
ATOM 673 C C . ARG A 1 79 ? -4.303 -12.860 15.830 1.00 79.44 79 ARG A C 1
ATOM 675 O O . ARG A 1 79 ? -5.018 -12.506 14.901 1.00 79.44 79 ARG A O 1
ATOM 682 N N . ILE A 1 80 ? -3.001 -13.123 15.685 1.00 85.25 80 ILE A N 1
ATOM 683 C CA . ILE A 1 80 ? -2.324 -13.056 14.379 1.00 85.25 80 ILE A CA 1
ATOM 684 C C . ILE A 1 80 ? -2.910 -14.112 13.435 1.00 85.25 80 ILE A C 1
ATOM 686 O O . ILE A 1 80 ? -3.361 -13.769 12.348 1.00 85.25 80 ILE A O 1
ATOM 690 N N . PHE A 1 81 ? -2.979 -15.380 13.853 1.00 88.44 81 PHE A N 1
ATOM 691 C CA . PHE A 1 81 ? -3.561 -16.435 13.012 1.00 88.44 81 PHE A CA 1
ATOM 692 C C . PHE A 1 81 ? -5.033 -16.176 12.687 1.00 88.44 81 PHE A C 1
ATOM 694 O O . PHE A 1 81 ? -5.454 -16.365 11.551 1.00 88.44 81 PHE A O 1
ATOM 701 N N . HIS A 1 82 ? -5.806 -15.692 13.657 1.00 86.94 82 HIS A N 1
ATOM 702 C CA . HIS A 1 82 ? -7.194 -15.305 13.447 1.00 86.94 82 HIS A CA 1
ATOM 703 C C . HIS A 1 82 ? -7.332 -14.174 12.418 1.00 86.94 82 HIS A C 1
ATOM 705 O O . HIS A 1 82 ? -8.208 -14.234 11.559 1.00 86.94 82 HIS A O 1
ATOM 711 N N . PHE A 1 83 ? -6.448 -13.173 12.449 1.00 90.06 83 PHE A N 1
ATOM 712 C CA . PHE A 1 83 ? -6.440 -12.113 11.444 1.00 90.06 83 PHE A CA 1
ATOM 713 C C . PHE A 1 83 ? -6.265 -12.684 10.027 1.00 90.06 83 PHE A C 1
ATOM 715 O O . PHE A 1 83 ? -7.090 -12.423 9.155 1.00 90.06 83 PHE A O 1
ATOM 722 N N . TRP A 1 84 ? -5.250 -13.527 9.813 1.00 92.81 84 TRP A N 1
ATOM 723 C CA . TRP A 1 84 ? -4.949 -14.092 8.490 1.00 92.81 84 TRP A CA 1
ATOM 724 C C . TRP A 1 84 ? -5.960 -15.151 8.023 1.00 92.81 84 TRP A C 1
ATOM 726 O O . TRP A 1 84 ? -6.205 -15.283 6.825 1.00 92.81 84 TRP A O 1
ATOM 736 N N . LEU A 1 85 ? -6.556 -15.925 8.933 1.00 91.88 85 LEU A N 1
ATOM 737 C CA . LEU A 1 85 ? -7.440 -17.040 8.571 1.00 91.88 85 LEU A CA 1
ATOM 738 C C . LEU A 1 85 ? -8.928 -16.674 8.565 1.00 91.88 85 LEU A C 1
ATOM 740 O O . LEU A 1 85 ? -9.697 -17.332 7.859 1.00 91.88 85 LEU A O 1
ATOM 744 N N . GLU A 1 86 ? -9.352 -15.673 9.336 1.00 89.50 86 GLU A N 1
ATOM 745 C CA . GLU A 1 86 ? -10.760 -15.280 9.501 1.00 89.50 86 GLU A CA 1
ATOM 746 C C . GLU A 1 86 ? -11.010 -13.839 9.042 1.00 89.50 86 GLU A C 1
ATOM 748 O O . GLU A 1 86 ? -11.856 -13.601 8.179 1.00 89.50 86 GLU A O 1
ATOM 753 N N . GLU A 1 87 ? -10.271 -12.874 9.593 1.00 90.69 87 GLU A N 1
ATOM 754 C CA . GLU A 1 87 ? -10.592 -11.449 9.455 1.00 90.69 87 GLU A CA 1
ATOM 755 C C . GLU A 1 87 ? -10.268 -10.889 8.065 1.00 90.69 87 GLU A C 1
ATOM 757 O O . GLU A 1 87 ? -11.142 -10.321 7.411 1.00 90.69 87 GLU A O 1
ATOM 762 N N . LEU A 1 88 ? -9.035 -11.073 7.588 1.00 94.38 88 LEU A N 1
ATOM 763 C CA . LEU A 1 88 ? -8.597 -10.584 6.283 1.00 94.38 88 LEU A CA 1
ATOM 764 C C . LEU A 1 88 ? -9.402 -11.214 5.129 1.00 94.38 88 LEU A C 1
ATOM 766 O O . LEU A 1 88 ? -9.922 -10.453 4.313 1.00 94.38 88 LEU A O 1
ATOM 770 N N . PRO A 1 89 ? -9.632 -12.544 5.075 1.00 95.38 89 PRO A N 1
ATOM 771 C CA . PRO A 1 89 ? -10.488 -13.141 4.048 1.00 95.38 89 PRO A CA 1
ATOM 772 C C . PRO A 1 89 ? -11.909 -12.569 4.041 1.00 95.38 89 PRO A C 1
ATOM 774 O O . PRO A 1 89 ? -12.478 -12.353 2.972 1.00 95.38 89 PRO A O 1
ATOM 777 N N . LYS A 1 90 ? -12.487 -12.270 5.213 1.00 94.19 90 LYS A N 1
ATOM 778 C CA . LYS A 1 90 ? -13.801 -11.617 5.285 1.00 94.19 90 LYS A CA 1
ATOM 779 C C . LYS A 1 90 ? -13.768 -10.228 4.658 1.00 94.19 90 LYS A C 1
ATOM 781 O O . LYS A 1 90 ? -14.630 -9.911 3.842 1.00 94.19 90 LYS A O 1
ATOM 786 N N . LEU A 1 91 ? -12.766 -9.421 5.001 1.00 94.44 91 LEU A N 1
ATOM 787 C CA . LEU A 1 91 ? -12.600 -8.071 4.457 1.00 94.44 91 LEU A CA 1
ATOM 788 C C . LEU A 1 91 ? -12.412 -8.085 2.939 1.00 94.44 91 LEU A C 1
ATOM 790 O O . LEU A 1 91 ? -13.045 -7.298 2.241 1.00 94.44 91 LEU A O 1
ATOM 794 N N . VAL A 1 92 ? -11.603 -9.013 2.425 1.00 96.31 92 VAL A N 1
ATOM 795 C CA . VAL A 1 92 ? -11.396 -9.203 0.983 1.00 96.31 92 VAL A CA 1
ATOM 796 C C . VAL A 1 92 ? -12.701 -9.605 0.293 1.00 96.31 92 VAL A C 1
ATOM 798 O O . VAL A 1 92 ? -13.049 -9.052 -0.749 1.00 96.31 92 VAL A O 1
ATOM 801 N N . TYR A 1 93 ? -13.482 -10.512 0.888 1.00 95.94 93 TYR A N 1
ATOM 802 C CA . TYR A 1 93 ? -14.782 -10.899 0.340 1.00 95.94 93 TYR A CA 1
ATOM 803 C C . TYR A 1 93 ? -15.789 -9.736 0.332 1.00 95.94 93 TYR A C 1
ATOM 805 O O . TYR A 1 93 ? -16.516 -9.540 -0.651 1.00 95.94 93 TYR A O 1
ATOM 813 N N . GLU A 1 94 ? -15.836 -8.937 1.401 1.00 93.44 94 GLU A N 1
ATOM 814 C CA . GLU A 1 94 ? -16.659 -7.724 1.472 1.00 93.44 94 GLU A CA 1
ATOM 815 C C . GLU A 1 94 ? -16.244 -6.700 0.400 1.00 93.44 94 GLU A C 1
ATOM 817 O O . GLU A 1 94 ? -17.120 -6.144 -0.263 1.00 93.44 94 GLU A O 1
ATOM 822 N N . ALA A 1 95 ? -14.937 -6.537 0.165 1.00 96.06 95 ALA A N 1
ATOM 823 C CA . ALA A 1 95 ? -14.335 -5.619 -0.808 1.00 96.06 95 ALA A CA 1
ATOM 824 C C . ALA A 1 95 ? -14.142 -6.210 -2.224 1.00 96.06 95 ALA A C 1
ATOM 826 O O . ALA A 1 95 ? -13.437 -5.654 -3.065 1.00 96.06 95 ALA A O 1
ATOM 827 N N . ARG A 1 96 ? -14.755 -7.357 -2.543 1.00 96.38 96 ARG A N 1
ATOM 828 C CA . ARG A 1 96 ? -14.530 -8.065 -3.824 1.00 96.38 96 ARG A CA 1
ATOM 829 C C . ARG A 1 96 ? -14.847 -7.237 -5.074 1.00 96.38 96 ARG A C 1
ATOM 831 O O . ARG A 1 96 ? -14.374 -7.554 -6.163 1.00 96.38 96 ARG A O 1
ATOM 838 N N . ARG A 1 97 ? -15.705 -6.215 -4.964 1.00 96.38 97 ARG A N 1
ATOM 839 C CA . ARG A 1 97 ? -16.013 -5.329 -6.097 1.00 96.38 97 ARG A CA 1
ATOM 840 C C . ARG A 1 97 ? -14.824 -4.422 -6.376 1.00 96.38 97 ARG A C 1
ATOM 842 O O . ARG A 1 97 ? -14.406 -4.335 -7.518 1.00 96.38 97 ARG A O 1
ATOM 849 N N . GLU A 1 98 ? -14.255 -3.854 -5.326 1.00 97.69 98 GLU A N 1
ATOM 850 C CA . GLU A 1 98 ? -13.086 -2.988 -5.336 1.00 97.69 98 GLU A CA 1
ATOM 851 C C . GLU A 1 98 ? -11.847 -3.751 -5.829 1.00 97.69 98 GLU A C 1
ATOM 853 O O . GLU A 1 98 ? -11.119 -3.232 -6.666 1.00 97.69 98 GLU A O 1
ATOM 858 N N . PHE A 1 99 ? -11.671 -5.018 -5.431 1.00 98.19 99 PHE A N 1
ATOM 859 C CA . PHE A 1 99 ? -10.632 -5.902 -5.985 1.00 98.19 99 PHE A CA 1
ATOM 860 C C . PHE A 1 99 ? -10.776 -6.114 -7.496 1.00 98.19 99 PHE A C 1
ATOM 862 O O . PHE A 1 99 ? -9.804 -5.974 -8.233 1.00 98.19 99 PHE A O 1
ATOM 869 N N . ARG A 1 100 ? -11.990 -6.421 -7.977 1.00 97.75 100 ARG A N 1
ATOM 870 C CA . ARG A 1 100 ? -12.235 -6.584 -9.420 1.00 97.75 100 ARG A CA 1
ATOM 871 C C . ARG A 1 100 ? -12.013 -5.282 -10.178 1.00 97.75 100 ARG A C 1
ATOM 873 O O . ARG A 1 100 ? -11.408 -5.314 -11.238 1.00 97.75 100 ARG A O 1
ATOM 880 N N . THR A 1 101 ? -12.468 -4.152 -9.640 1.00 98.06 101 THR A N 1
ATOM 881 C CA . THR A 1 101 ? -12.244 -2.840 -10.253 1.00 98.06 101 THR A CA 1
ATOM 882 C C . THR A 1 101 ? -10.755 -2.517 -10.332 1.00 98.06 101 THR A C 1
ATOM 884 O O . THR A 1 101 ? -10.293 -2.140 -11.401 1.00 98.06 101 THR A O 1
ATOM 887 N N . ALA A 1 102 ? -9.995 -2.713 -9.251 1.00 98.50 102 ALA A N 1
ATOM 888 C CA . ALA A 1 102 ? -8.553 -2.473 -9.246 1.00 98.50 102 ALA A CA 1
ATOM 889 C C . ALA A 1 102 ? -7.824 -3.357 -10.269 1.00 98.50 102 ALA A C 1
ATOM 891 O O . ALA A 1 102 ? -7.031 -2.850 -11.056 1.00 98.50 102 ALA A O 1
ATOM 892 N N . PHE A 1 103 ? -8.148 -4.655 -10.308 1.00 98.38 103 PHE A N 1
ATOM 893 C CA . PHE A 1 103 ? -7.571 -5.587 -11.276 1.00 98.38 103 PHE A CA 1
ATOM 894 C C . PHE A 1 103 ? -7.900 -5.201 -12.722 1.00 98.38 103 PHE A C 1
ATOM 896 O O . PHE A 1 103 ? -7.005 -5.157 -13.556 1.00 98.38 103 PHE A O 1
ATOM 903 N N . LEU A 1 104 ? -9.165 -4.891 -13.022 1.00 98.50 104 LEU A N 1
ATOM 904 C CA . LEU A 1 104 ? -9.586 -4.522 -14.376 1.00 98.50 104 LEU A CA 1
ATOM 905 C C . LEU A 1 104 ? -8.962 -3.202 -14.833 1.00 98.50 104 LEU A C 1
ATOM 907 O O . LEU A 1 104 ? -8.545 -3.111 -15.980 1.00 98.50 104 LEU A O 1
ATOM 911 N N . LEU A 1 105 ? -8.870 -2.203 -13.949 1.00 98.44 105 LEU A N 1
ATOM 912 C CA . LEU A 1 105 ? -8.196 -0.940 -14.254 1.00 98.44 105 LEU A CA 1
ATOM 913 C C . LEU A 1 105 ? -6.715 -1.162 -14.558 1.00 98.44 105 LEU A C 1
ATOM 915 O O . LEU A 1 105 ? -6.222 -0.654 -15.559 1.00 98.44 105 LEU A O 1
ATOM 919 N N . PHE A 1 106 ? -6.028 -1.947 -13.727 1.00 98.44 106 PHE A N 1
ATOM 920 C CA . PHE A 1 106 ? -4.616 -2.251 -13.925 1.00 98.44 106 PHE A CA 1
ATOM 921 C C . PHE A 1 106 ? -4.380 -3.048 -15.216 1.00 98.44 106 PHE A C 1
ATOM 923 O O . PHE A 1 106 ? -3.518 -2.693 -16.012 1.00 98.44 106 PHE A O 1
ATOM 930 N N . ALA A 1 107 ? -5.177 -4.092 -15.466 1.00 98.31 107 ALA A N 1
ATOM 931 C CA . ALA A 1 107 ? -5.072 -4.912 -16.671 1.00 98.31 107 ALA A CA 1
ATOM 932 C C . ALA A 1 107 ? -5.374 -4.109 -17.946 1.00 98.31 107 ALA A C 1
ATOM 934 O O . ALA A 1 107 ? -4.671 -4.253 -18.944 1.00 98.31 107 ALA A O 1
ATOM 935 N N . LEU A 1 108 ? -6.387 -3.237 -17.906 1.00 98.50 108 LEU A N 1
ATOM 936 C CA . LEU A 1 108 ? -6.697 -2.327 -19.006 1.00 98.50 108 LEU A CA 1
ATOM 937 C C . LEU A 1 108 ? -5.539 -1.357 -19.258 1.00 98.50 108 LEU A C 1
ATOM 939 O O . LEU A 1 108 ? -5.134 -1.184 -20.400 1.00 98.50 108 LEU A O 1
ATOM 943 N N . ALA A 1 109 ? -4.983 -0.759 -18.206 1.00 98.12 109 ALA A N 1
ATOM 944 C CA . ALA A 1 109 ? -3.838 0.135 -18.314 1.00 98.12 109 ALA A CA 1
ATOM 945 C C . ALA A 1 109 ? -2.594 -0.563 -18.875 1.00 98.12 109 ALA A C 1
ATOM 947 O O . ALA A 1 109 ? -1.914 -0.002 -19.725 1.00 98.12 109 ALA A O 1
ATOM 948 N N . MET A 1 110 ? -2.337 -1.805 -18.467 1.00 97.44 110 MET A N 1
ATOM 949 C CA . MET A 1 110 ? -1.266 -2.632 -19.024 1.00 97.44 110 MET A CA 1
ATOM 950 C C . MET A 1 110 ? -1.471 -2.912 -20.515 1.00 97.44 110 MET A C 1
ATOM 952 O O . MET A 1 110 ? -0.531 -2.791 -21.295 1.00 97.44 110 MET A O 1
ATOM 956 N N . ALA A 1 111 ? -2.700 -3.216 -20.937 1.00 97.94 111 ALA A N 1
ATOM 957 C CA . ALA A 1 111 ? -3.014 -3.372 -22.355 1.00 97.94 111 ALA A CA 1
ATOM 958 C C . ALA A 1 111 ? -2.834 -2.059 -23.135 1.00 97.94 111 ALA A C 1
ATOM 960 O O . ALA A 1 111 ? -2.282 -2.082 -24.232 1.00 97.94 111 ALA A O 1
ATOM 961 N N . ILE A 1 112 ? -3.253 -0.923 -22.564 1.00 97.44 112 ILE A N 1
ATOM 962 C CA . ILE A 1 112 ? -3.040 0.408 -23.151 1.00 97.44 112 ILE A CA 1
ATOM 963 C C . ILE A 1 112 ? -1.544 0.685 -23.296 1.00 97.44 112 ILE A C 1
ATOM 965 O O . ILE A 1 112 ? -1.117 1.043 -24.382 1.00 97.44 112 ILE A O 1
ATOM 969 N N . GLY A 1 113 ? -0.742 0.462 -22.252 1.00 96.44 113 GLY A N 1
ATOM 970 C CA . GLY A 1 113 ? 0.704 0.681 -22.301 1.00 96.44 113 GLY A CA 1
ATOM 971 C C . GLY A 1 113 ? 1.389 -0.148 -23.385 1.00 96.44 113 GLY A C 1
ATOM 972 O O . GLY A 1 113 ? 2.149 0.395 -24.179 1.00 96.44 113 GLY A O 1
ATOM 973 N N . ALA A 1 114 ? 1.057 -1.439 -23.478 1.00 95.75 114 ALA A N 1
ATOM 974 C CA . ALA A 1 114 ? 1.602 -2.314 -24.513 1.00 95.75 114 ALA A CA 1
ATOM 975 C C . ALA A 1 114 ? 1.170 -1.888 -25.928 1.00 95.75 114 ALA A C 1
ATOM 977 O O . ALA A 1 114 ? 1.996 -1.829 -26.835 1.00 95.75 114 ALA A O 1
ATOM 978 N N . LEU A 1 115 ? -0.115 -1.564 -26.124 1.00 96.94 115 LEU A N 1
ATOM 979 C CA . LEU A 1 115 ? -0.639 -1.127 -27.420 1.00 96.94 115 LEU A CA 1
ATOM 980 C C . LEU A 1 115 ? -0.050 0.223 -27.848 1.00 96.94 115 LEU A C 1
ATOM 982 O O . LEU A 1 115 ? 0.322 0.384 -29.005 1.00 96.94 115 LEU A O 1
ATOM 986 N N . SER A 1 116 ? 0.063 1.179 -26.929 1.00 96.00 116 SER A N 1
ATOM 987 C CA . SER A 1 116 ? 0.655 2.487 -27.203 1.00 96.00 116 SER A CA 1
ATOM 988 C C . SER A 1 116 ? 2.130 2.365 -27.583 1.00 96.00 116 SER A C 1
ATOM 990 O O . SER A 1 116 ? 2.531 2.954 -28.582 1.00 96.00 116 SER A O 1
ATOM 992 N N . SER A 1 117 ? 2.911 1.522 -26.895 1.00 94.62 117 SER A N 1
ATOM 993 C CA . SER A 1 117 ? 4.291 1.214 -27.306 1.00 94.62 117 SER A CA 1
ATOM 994 C C . SER A 1 117 ? 4.374 0.500 -28.662 1.00 94.62 117 SER A C 1
ATOM 996 O O . SER A 1 117 ? 5.371 0.639 -29.368 1.00 94.62 117 SER A O 1
ATOM 998 N N . ALA A 1 118 ? 3.340 -0.255 -29.049 1.00 94.12 118 ALA A N 1
ATOM 999 C CA . ALA A 1 118 ? 3.261 -0.897 -30.361 1.00 94.12 118 ALA A CA 1
ATOM 1000 C C . ALA A 1 118 ? 2.982 0.079 -31.499 1.00 94.12 118 ALA A C 1
ATOM 1002 O O . ALA A 1 118 ? 3.478 -0.112 -32.609 1.00 94.12 118 ALA A O 1
ATOM 1003 N N . MET A 1 119 ? 2.172 1.097 -31.226 1.00 94.75 119 MET A N 1
ATOM 1004 C CA . MET A 1 119 ? 1.771 2.094 -32.211 1.00 94.75 119 MET A CA 1
ATOM 1005 C C . MET A 1 119 ? 2.815 3.200 -32.368 1.00 94.75 119 MET A C 1
ATOM 1007 O O . MET A 1 119 ? 3.034 3.669 -33.482 1.00 94.75 119 MET A O 1
ATOM 1011 N N . GLU A 1 120 ? 3.462 3.603 -31.273 1.00 92.19 120 GLU A N 1
ATOM 1012 C CA . GLU A 1 120 ? 4.385 4.735 -31.239 1.00 92.19 120 GLU A CA 1
ATOM 1013 C C . GLU A 1 120 ? 5.677 4.372 -30.485 1.00 92.19 120 GLU A C 1
ATOM 1015 O O . GLU A 1 120 ? 5.660 4.235 -29.261 1.00 92.19 120 GLU A O 1
ATOM 1020 N N . PRO A 1 121 ? 6.828 4.266 -31.178 1.00 81.25 121 PRO A N 1
ATOM 1021 C CA . PRO A 1 121 ? 8.112 3.960 -30.539 1.00 81.25 121 PRO A CA 1
ATOM 1022 C C . PRO A 1 121 ? 8.523 4.968 -29.452 1.00 81.25 121 PRO A C 1
ATOM 1024 O O . PRO A 1 121 ? 9.077 4.583 -28.423 1.00 81.25 121 PRO A O 1
ATOM 1027 N N . GLU A 1 122 ? 8.194 6.251 -29.638 1.00 88.81 122 GLU A N 1
ATOM 1028 C CA . GLU A 1 122 ? 8.492 7.327 -28.677 1.00 88.81 122 GLU A CA 1
ATOM 1029 C C . GLU A 1 122 ? 7.701 7.207 -27.364 1.00 88.81 122 GLU A C 1
ATOM 1031 O O . GLU A 1 122 ? 8.126 7.705 -26.315 1.00 88.81 122 GLU A O 1
ATOM 1036 N N . PHE A 1 123 ? 6.566 6.500 -27.380 1.00 91.25 123 PHE A N 1
ATOM 1037 C CA . PHE A 1 123 ? 5.762 6.287 -26.180 1.00 91.25 123 PHE A CA 1
ATOM 1038 C C . PHE A 1 123 ? 6.552 5.523 -25.113 1.00 91.25 123 PHE A C 1
ATOM 1040 O O . PHE A 1 123 ? 6.480 5.847 -23.930 1.00 91.25 123 PHE A O 1
ATOM 1047 N N . LEU A 1 124 ? 7.366 4.546 -25.527 1.00 88.69 124 LEU A N 1
ATOM 1048 C CA . LEU A 1 124 ? 8.204 3.780 -24.610 1.00 88.69 124 LEU A CA 1
ATOM 1049 C C . LEU A 1 124 ? 9.183 4.681 -23.844 1.00 88.69 124 LEU A C 1
ATOM 1051 O O . LEU A 1 124 ? 9.276 4.587 -22.620 1.00 88.69 124 LEU A O 1
ATOM 1055 N N . ARG A 1 125 ? 9.881 5.569 -24.562 1.00 89.75 125 ARG A N 1
ATOM 1056 C CA . ARG A 1 125 ? 10.845 6.518 -23.984 1.00 89.75 125 ARG A CA 1
ATOM 1057 C C . ARG A 1 125 ? 10.167 7.540 -23.082 1.00 89.75 125 ARG A C 1
ATOM 1059 O O . ARG A 1 125 ? 10.720 7.890 -22.049 1.00 89.75 125 ARG A O 1
ATOM 1066 N N . THR A 1 126 ? 8.940 7.935 -23.407 1.00 88.44 126 THR A N 1
ATOM 1067 C CA . THR A 1 126 ? 8.136 8.825 -22.557 1.00 88.44 126 THR A CA 1
ATOM 1068 C C . THR A 1 126 ? 7.773 8.173 -21.219 1.00 88.44 126 THR A C 1
ATOM 1070 O O . THR A 1 126 ? 7.760 8.841 -20.193 1.00 88.44 126 THR A O 1
ATOM 1073 N N . ILE A 1 127 ? 7.470 6.871 -21.214 1.00 87.56 127 ILE A N 1
ATOM 1074 C CA . ILE A 1 127 ? 7.021 6.163 -20.006 1.00 87.56 127 ILE A CA 1
ATOM 1075 C C . ILE A 1 127 ? 8.184 5.644 -19.151 1.00 87.56 127 ILE A C 1
ATOM 1077 O O . ILE A 1 127 ? 8.092 5.680 -17.926 1.00 87.56 127 ILE A O 1
ATOM 1081 N N . LEU A 1 128 ? 9.250 5.126 -19.769 1.00 84.00 128 LEU A N 1
ATOM 1082 C CA . LEU A 1 128 ? 10.390 4.533 -19.052 1.00 84.00 128 LEU A CA 1
ATOM 1083 C C . LEU A 1 128 ? 11.589 5.481 -18.911 1.00 84.00 128 LEU A C 1
ATOM 1085 O O . LEU A 1 128 ? 12.474 5.228 -18.094 1.00 84.00 128 LEU A O 1
ATOM 1089 N N . GLY A 1 129 ? 11.627 6.558 -19.695 1.00 85.62 129 GLY A N 1
ATOM 1090 C CA . GLY A 1 129 ? 12.746 7.489 -19.778 1.00 85.62 129 GLY A CA 1
ATOM 1091 C C . GLY A 1 129 ? 13.869 7.002 -20.698 1.00 85.62 129 GLY A C 1
ATOM 1092 O O . GLY A 1 129 ? 14.204 5.815 -20.745 1.00 85.62 129 GLY A O 1
ATOM 1093 N N . ASP A 1 130 ? 14.515 7.946 -21.386 1.00 86.12 130 ASP A N 1
ATOM 1094 C CA . ASP A 1 130 ? 15.628 7.668 -22.306 1.00 86.12 130 ASP A CA 1
ATOM 1095 C C . ASP A 1 130 ? 16.764 6.895 -21.638 1.00 86.12 130 ASP A C 1
ATOM 1097 O O . ASP A 1 130 ? 17.273 5.919 -22.183 1.00 86.12 130 ASP A O 1
ATOM 1101 N N . SER A 1 131 ? 17.112 7.277 -20.406 1.00 82.19 131 SER A N 1
ATOM 1102 C CA . SER A 1 131 ? 18.197 6.642 -19.658 1.00 82.19 131 SER A CA 1
ATOM 1103 C C . SER A 1 131 ? 17.963 5.146 -19.438 1.00 82.19 131 SER A C 1
ATOM 1105 O O . SER A 1 131 ? 18.914 4.367 -19.537 1.00 82.19 131 SER A O 1
ATOM 1107 N N . TYR A 1 132 ? 16.724 4.744 -19.142 1.00 81.88 132 TYR A N 1
ATOM 1108 C CA . TYR A 1 132 ? 16.386 3.345 -18.906 1.00 81.88 132 TYR A CA 1
ATOM 1109 C C . TYR A 1 132 ? 16.396 2.544 -20.209 1.00 81.88 132 TYR A C 1
ATOM 1111 O O . TYR A 1 132 ? 16.957 1.445 -20.259 1.00 81.88 132 TYR A O 1
ATOM 1119 N N . VAL A 1 133 ? 15.820 3.110 -21.273 1.00 87.81 133 VAL A N 1
ATOM 1120 C CA . VAL A 1 133 ? 15.779 2.485 -22.601 1.00 87.81 133 VAL A CA 1
ATOM 1121 C C . VAL A 1 133 ? 17.198 2.289 -23.142 1.00 87.81 133 VAL A C 1
ATOM 1123 O O . VAL A 1 133 ? 17.567 1.167 -23.479 1.00 87.81 133 VAL A O 1
ATOM 1126 N N . ASP A 1 134 ? 18.037 3.326 -23.125 1.00 90.31 134 ASP A N 1
ATOM 1127 C CA . ASP A 1 134 ? 19.410 3.267 -23.645 1.00 90.31 134 ASP A CA 1
ATOM 1128 C C . ASP A 1 134 ? 20.319 2.349 -22.816 1.00 90.31 134 ASP A C 1
ATOM 1130 O O . ASP A 1 134 ? 21.228 1.705 -23.340 1.00 90.31 134 ASP A O 1
ATOM 1134 N N . MET A 1 135 ? 20.116 2.281 -21.497 1.00 87.25 135 MET A N 1
ATOM 1135 C CA . MET A 1 135 ? 20.786 1.286 -20.654 1.00 87.25 135 MET A CA 1
ATOM 1136 C C . MET A 1 135 ? 20.384 -0.133 -21.061 1.00 87.25 135 MET A C 1
ATOM 1138 O O . MET A 1 135 ? 21.245 -0.996 -21.205 1.00 87.25 135 MET A O 1
ATOM 1142 N N . THR A 1 136 ? 19.091 -0.374 -21.264 1.00 86.12 136 THR A N 1
ATOM 1143 C CA . THR A 1 136 ? 18.587 -1.711 -21.585 1.00 86.12 136 THR A CA 1
ATOM 1144 C C . THR A 1 136 ? 19.028 -2.157 -22.979 1.00 86.12 136 THR A C 1
ATOM 1146 O O . THR A 1 136 ? 19.467 -3.291 -23.129 1.00 86.12 136 THR A O 1
ATOM 1149 N N . LEU A 1 137 ? 19.027 -1.267 -23.976 1.00 89.75 137 LEU A N 1
ATOM 1150 C CA . LEU A 1 137 ? 19.563 -1.563 -25.311 1.00 89.75 137 LEU A CA 1
ATOM 1151 C C . LEU A 1 137 ? 21.056 -1.920 -25.261 1.00 89.75 137 LEU A C 1
ATOM 1153 O O . LEU A 1 137 ? 21.460 -2.929 -25.829 1.00 89.75 137 LEU A O 1
ATOM 1157 N N . ARG A 1 138 ? 21.869 -1.177 -24.495 1.00 89.81 138 ARG A N 1
ATOM 1158 C CA . ARG A 1 138 ? 23.292 -1.517 -24.290 1.00 89.81 138 ARG A CA 1
ATOM 1159 C C . ARG A 1 138 ? 23.491 -2.878 -23.618 1.00 89.81 138 ARG A C 1
ATOM 1161 O O . ARG A 1 138 ? 24.434 -3.590 -23.949 1.00 89.81 138 ARG A O 1
ATOM 1168 N N . ASN A 1 139 ? 22.613 -3.242 -22.686 1.00 86.50 139 ASN A N 1
ATOM 1169 C CA . ASN A 1 139 ? 22.621 -4.556 -22.039 1.00 86.50 139 ASN A CA 1
ATOM 1170 C C . ASN A 1 139 ? 22.260 -5.682 -23.022 1.00 86.50 139 ASN A C 1
ATOM 1172 O O . ASN A 1 139 ? 22.840 -6.765 -22.977 1.00 86.50 139 ASN A O 1
ATOM 1176 N N . ILE A 1 140 ? 21.326 -5.425 -23.942 1.00 86.75 140 ILE A N 1
ATOM 1177 C CA . ILE A 1 140 ? 20.981 -6.359 -25.019 1.00 86.75 140 ILE A CA 1
ATOM 1178 C C . ILE A 1 140 ? 22.168 -6.535 -25.974 1.00 86.75 140 ILE A C 1
ATOM 1180 O O . ILE A 1 140 ? 22.543 -7.667 -26.275 1.00 86.75 140 ILE A O 1
ATOM 1184 N N . GLU A 1 141 ? 22.808 -5.439 -26.389 1.00 89.00 141 GLU A N 1
ATOM 1185 C CA . GLU A 1 141 ? 23.997 -5.461 -27.253 1.00 89.00 141 GLU A CA 1
ATOM 1186 C C . GLU A 1 141 ? 25.185 -6.196 -26.616 1.00 89.00 141 GLU A C 1
ATOM 1188 O O . GLU A 1 141 ? 25.940 -6.876 -27.312 1.00 89.00 141 GLU A O 1
ATOM 1193 N N . SER A 1 142 ? 25.348 -6.098 -25.293 1.00 87.50 142 SER A N 1
ATOM 1194 C CA . SER A 1 142 ? 26.401 -6.800 -24.551 1.00 87.50 142 SER A CA 1
ATOM 1195 C C . SER A 1 142 ? 26.090 -8.279 -24.276 1.00 87.50 142 SER A C 1
ATOM 1197 O O . SER A 1 142 ? 26.940 -8.990 -23.737 1.00 87.50 142 SER A O 1
ATOM 1199 N N . GLY A 1 143 ? 24.911 -8.764 -24.683 1.00 82.88 143 GLY A N 1
ATOM 1200 C CA . GLY A 1 143 ? 24.495 -10.161 -24.552 1.00 82.88 143 GLY A CA 1
ATOM 1201 C C . GLY A 1 143 ? 23.888 -10.532 -23.195 1.00 82.88 143 GLY A C 1
ATOM 1202 O O . GLY A 1 143 ? 23.617 -11.711 -22.971 1.00 82.88 143 GLY A O 1
ATOM 1203 N N . ASP A 1 144 ? 23.633 -9.565 -22.306 1.00 80.75 144 ASP A N 1
ATOM 1204 C CA . ASP A 1 144 ? 22.931 -9.780 -21.033 1.00 80.75 144 ASP A CA 1
ATOM 1205 C C . ASP A 1 144 ? 21.786 -8.767 -20.851 1.00 80.75 144 ASP A C 1
ATOM 1207 O O . ASP A 1 144 ? 21.905 -7.821 -20.067 1.00 80.75 144 ASP A O 1
ATOM 1211 N N . PRO A 1 145 ? 20.638 -8.966 -21.529 1.00 77.75 145 PRO A N 1
ATOM 1212 C CA . PRO A 1 145 ? 19.487 -8.060 -21.468 1.00 77.75 145 PRO A CA 1
ATOM 1213 C C . PRO A 1 145 ? 18.989 -7.743 -20.050 1.00 77.75 145 PRO A C 1
ATOM 1215 O O . PRO A 1 145 ? 18.359 -6.711 -19.827 1.00 77.75 145 PRO A O 1
ATOM 1218 N N . MET A 1 146 ? 19.263 -8.629 -19.087 1.00 78.38 146 MET A N 1
ATOM 1219 C CA . MET A 1 146 ? 18.796 -8.542 -17.703 1.00 78.38 146 MET A CA 1
ATOM 1220 C C . MET A 1 146 ? 19.894 -8.079 -16.733 1.00 78.38 146 MET A C 1
ATOM 1222 O O . MET A 1 146 ? 19.713 -8.165 -15.516 1.00 78.38 146 MET A O 1
ATOM 1226 N N . ALA A 1 147 ? 21.016 -7.548 -17.237 1.00 76.88 147 ALA A N 1
ATOM 1227 C CA . ALA A 1 147 ? 22.148 -7.095 -16.424 1.00 76.88 147 ALA A CA 1
ATOM 1228 C C . ALA A 1 147 ? 21.760 -6.071 -15.340 1.00 76.88 147 ALA A C 1
ATOM 1230 O O . ALA A 1 147 ? 22.306 -6.102 -14.234 1.00 76.88 147 ALA A O 1
ATOM 1231 N N . VAL A 1 148 ? 20.739 -5.240 -15.588 1.00 71.62 148 VAL A N 1
ATOM 1232 C CA . VAL A 1 148 ? 20.200 -4.281 -14.602 1.00 71.62 148 VAL A CA 1
ATOM 1233 C C . VAL A 1 148 ? 19.799 -4.950 -13.273 1.00 71.62 148 VAL A C 1
ATOM 1235 O O . VAL A 1 148 ? 19.936 -4.351 -12.205 1.00 71.62 148 VAL A O 1
ATOM 1238 N N . TYR A 1 149 ? 19.390 -6.221 -13.314 1.00 65.25 149 TYR A N 1
ATOM 1239 C CA . TYR A 1 149 ? 19.000 -7.010 -12.142 1.00 65.25 149 TYR A CA 1
ATOM 1240 C C . TYR A 1 149 ? 20.184 -7.738 -11.469 1.00 65.25 149 TYR A C 1
ATOM 1242 O O . TYR A 1 149 ? 20.041 -8.288 -10.373 1.00 65.25 149 TYR A O 1
ATOM 1250 N N . LYS A 1 150 ? 21.376 -7.723 -12.084 1.00 67.06 150 LYS A N 1
ATOM 1251 C CA . LYS A 1 150 ? 22.581 -8.449 -11.635 1.00 67.06 150 LYS A CA 1
ATOM 1252 C C . LYS A 1 150 ? 23.649 -7.550 -10.990 1.00 67.06 150 LYS A C 1
ATOM 1254 O O . LYS A 1 150 ? 24.375 -8.020 -10.116 1.00 67.06 150 LYS A O 1
ATOM 1259 N N . GLU A 1 151 ? 23.729 -6.266 -11.349 1.00 56.38 151 GLU A N 1
ATOM 1260 C CA . GLU A 1 151 ? 24.909 -5.412 -11.089 1.00 56.38 151 GLU A CA 1
ATOM 1261 C C . GLU A 1 151 ? 25.130 -4.898 -9.646 1.00 56.38 151 GLU A C 1
ATOM 1263 O O . GLU A 1 151 ? 26.256 -4.550 -9.294 1.00 56.38 151 GLU A O 1
ATOM 1268 N N . LYS A 1 152 ? 24.117 -4.835 -8.766 1.00 52.12 152 LYS A N 1
ATOM 1269 C CA . LYS A 1 152 ? 24.286 -4.294 -7.384 1.00 52.12 152 LYS A CA 1
ATOM 1270 C C . LYS A 1 152 ? 24.322 -5.403 -6.328 1.00 52.12 152 LYS A C 1
ATOM 1272 O O . LYS A 1 152 ? 23.890 -6.514 -6.590 1.00 52.12 152 LYS A O 1
ATOM 1277 N N . GLY A 1 153 ? 24.809 -5.163 -5.108 1.00 54.00 153 GLY A N 1
ATOM 1278 C CA . GLY A 1 153 ? 24.837 -6.189 -4.045 1.00 54.00 153 GLY A CA 1
ATOM 1279 C C . GLY A 1 153 ? 23.441 -6.738 -3.678 1.00 54.00 153 GLY A C 1
ATOM 1280 O O . GLY A 1 153 ? 22.495 -5.962 -3.548 1.00 54.00 153 GLY A O 1
ATOM 1281 N N . ALA A 1 154 ? 23.320 -8.061 -3.491 1.00 55.59 154 ALA A N 1
ATOM 1282 C CA . ALA A 1 154 ? 22.048 -8.791 -3.316 1.00 55.59 154 ALA A CA 1
ATOM 1283 C C . ALA A 1 154 ? 21.152 -8.234 -2.201 1.00 55.59 154 ALA A C 1
ATOM 1285 O O . ALA A 1 154 ? 19.957 -8.023 -2.394 1.00 55.59 154 ALA A O 1
ATOM 1286 N N . PHE A 1 155 ? 21.751 -7.926 -1.050 1.00 54.16 155 PHE A N 1
ATOM 1287 C CA . PHE A 1 155 ? 21.021 -7.428 0.113 1.00 54.16 155 PHE A CA 1
ATOM 1288 C C . PHE A 1 155 ? 20.578 -5.963 -0.042 1.00 54.16 155 PHE A C 1
ATOM 1290 O O . PHE A 1 155 ? 19.440 -5.624 0.268 1.00 54.16 155 PHE A O 1
ATOM 1297 N N . GLY A 1 156 ? 21.450 -5.089 -0.559 1.00 56.19 156 GLY A N 1
ATOM 1298 C CA . GLY A 1 156 ? 21.149 -3.659 -0.714 1.00 56.19 156 GLY A CA 1
ATOM 1299 C C . GLY A 1 156 ? 20.108 -3.374 -1.799 1.00 56.19 156 GLY A C 1
ATOM 1300 O O . GLY A 1 156 ? 19.253 -2.511 -1.617 1.00 56.19 156 GLY A O 1
ATOM 1301 N N . MET A 1 157 ? 20.145 -4.133 -2.898 1.00 62.03 157 MET A N 1
ATOM 1302 C CA . MET A 1 157 ? 19.165 -4.033 -3.982 1.00 62.03 157 MET A CA 1
ATOM 1303 C C . MET A 1 157 ? 17.779 -4.507 -3.520 1.00 62.03 157 MET A C 1
ATOM 1305 O O . MET A 1 157 ? 16.813 -3.761 -3.646 1.00 62.03 157 MET A O 1
ATOM 1309 N N . SER A 1 158 ? 17.710 -5.686 -2.891 1.00 60.50 158 SER A N 1
ATOM 1310 C CA . SER A 1 158 ? 16.472 -6.254 -2.338 1.00 60.50 158 SER A CA 1
ATOM 1311 C C . SER A 1 158 ? 15.759 -5.289 -1.388 1.00 60.50 158 SER A C 1
ATOM 1313 O O . SER A 1 158 ? 14.571 -5.024 -1.549 1.00 60.50 158 SER A O 1
ATOM 1315 N N . VAL A 1 159 ? 16.484 -4.699 -0.429 1.00 66.38 159 VAL A N 1
ATOM 1316 C CA . VAL A 1 159 ? 15.903 -3.751 0.537 1.00 66.38 159 VAL A CA 1
ATOM 1317 C C . VAL A 1 159 ? 15.417 -2.473 -0.148 1.00 66.38 159 VAL A C 1
ATOM 1319 O O . VAL A 1 159 ? 14.326 -2.001 0.166 1.00 66.38 159 VAL A O 1
ATOM 1322 N N . GLY A 1 160 ? 16.195 -1.919 -1.084 1.00 68.00 160 GLY A N 1
ATOM 1323 C CA . GLY A 1 160 ? 15.833 -0.693 -1.798 1.00 68.00 160 GLY A CA 1
ATOM 1324 C C . GLY A 1 160 ? 14.584 -0.854 -2.665 1.00 68.00 160 GLY A C 1
ATOM 1325 O O . GLY A 1 160 ? 13.684 -0.017 -2.602 1.00 68.00 160 GLY A O 1
ATOM 1326 N N . ILE A 1 161 ? 14.496 -1.948 -3.421 1.00 70.44 161 ILE A N 1
ATOM 1327 C CA . ILE A 1 161 ? 13.366 -2.202 -4.323 1.00 70.44 161 ILE A CA 1
ATOM 1328 C C . ILE A 1 161 ? 12.116 -2.578 -3.526 1.00 70.44 161 ILE A C 1
ATOM 1330 O O . ILE A 1 161 ? 11.056 -1.990 -3.737 1.00 70.44 161 ILE A O 1
ATOM 1334 N N . THR A 1 162 ? 12.259 -3.415 -2.494 1.00 78.00 162 THR A N 1
ATOM 1335 C CA . THR A 1 162 ? 11.164 -3.707 -1.555 1.00 78.00 162 THR A CA 1
ATOM 1336 C C . THR A 1 162 ? 10.617 -2.428 -0.919 1.00 78.00 162 THR A C 1
ATOM 1338 O O . THR A 1 162 ? 9.403 -2.246 -0.838 1.00 78.00 162 THR A O 1
ATOM 1341 N N . ALA A 1 163 ? 11.491 -1.523 -0.464 1.00 80.69 163 ALA A N 1
ATOM 1342 C CA . ALA A 1 163 ? 11.074 -0.260 0.139 1.00 80.69 163 ALA A CA 1
ATOM 1343 C C . ALA A 1 163 ? 10.330 0.635 -0.862 1.00 80.69 163 ALA A C 1
ATOM 1345 O O . ALA A 1 163 ? 9.312 1.226 -0.498 1.00 80.69 163 ALA A O 1
ATOM 1346 N N . ASN A 1 164 ? 10.794 0.694 -2.114 1.00 82.69 164 ASN A N 1
ATOM 1347 C CA . ASN A 1 164 ? 10.112 1.430 -3.174 1.00 82.69 164 ASN A CA 1
ATOM 1348 C C . ASN A 1 164 ? 8.721 0.840 -3.457 1.00 82.69 164 ASN A C 1
ATOM 1350 O O . ASN A 1 164 ? 7.723 1.553 -3.420 1.00 82.69 164 ASN A O 1
ATOM 1354 N N . ASN A 1 165 ? 8.617 -0.479 -3.608 1.00 86.44 165 ASN A N 1
ATOM 1355 C CA . ASN A 1 165 ? 7.343 -1.148 -3.870 1.00 86.44 165 ASN A CA 1
ATOM 1356 C C . ASN A 1 165 ? 6.349 -0.997 -2.707 1.00 86.44 165 ASN A C 1
ATOM 1358 O O . ASN A 1 165 ? 5.158 -0.756 -2.928 1.00 86.44 165 ASN A O 1
ATOM 1362 N N . ILE A 1 166 ? 6.831 -1.032 -1.459 1.00 89.69 166 ILE A N 1
ATOM 1363 C CA . ILE A 1 166 ? 6.024 -0.690 -0.279 1.00 89.69 166 ILE A CA 1
ATOM 1364 C C . ILE A 1 166 ? 5.554 0.766 -0.345 1.00 89.69 166 ILE A C 1
ATOM 1366 O O . ILE A 1 166 ? 4.388 1.038 -0.052 1.00 89.69 166 ILE A O 1
ATOM 1370 N N . PHE A 1 167 ? 6.430 1.702 -0.718 1.00 89.44 167 PHE A N 1
ATOM 1371 C CA . PHE A 1 167 ? 6.084 3.115 -0.842 1.00 89.44 167 PHE A CA 1
ATOM 1372 C C . PHE A 1 167 ? 5.023 3.346 -1.923 1.00 89.44 167 PHE A C 1
ATOM 1374 O O . PHE A 1 167 ? 4.007 3.979 -1.640 1.00 89.44 167 PHE A O 1
ATOM 1381 N N . VAL A 1 168 ? 5.191 2.766 -3.115 1.00 89.75 168 VAL A N 1
ATOM 1382 C CA . VAL A 1 168 ? 4.217 2.836 -4.216 1.00 89.75 168 VAL A CA 1
ATOM 1383 C C . VAL A 1 168 ? 2.869 2.261 -3.787 1.00 89.75 168 VAL A C 1
ATOM 1385 O O . VAL A 1 168 ? 1.826 2.877 -4.018 1.00 89.75 168 VAL A O 1
ATOM 1388 N N . ALA A 1 169 ? 2.854 1.119 -3.100 1.00 94.25 169 ALA A N 1
ATOM 1389 C CA . ALA A 1 169 ? 1.623 0.523 -2.593 1.00 94.25 169 ALA A CA 1
ATOM 1390 C C . ALA A 1 169 ? 0.958 1.379 -1.504 1.00 94.25 169 ALA A C 1
ATOM 1392 O O . ALA A 1 169 ? -0.260 1.576 -1.524 1.00 94.25 169 ALA A O 1
ATOM 1393 N N . LEU A 1 170 ? 1.742 1.938 -0.579 1.00 93.81 170 LEU A N 1
ATOM 1394 C CA . LEU A 1 170 ? 1.241 2.851 0.443 1.00 93.81 170 LEU A CA 1
ATOM 1395 C C . LEU A 1 170 ? 0.660 4.118 -0.190 1.00 93.81 170 LEU A C 1
ATOM 1397 O O . LEU A 1 170 ? -0.430 4.536 0.192 1.00 93.81 170 LEU A O 1
ATOM 1401 N N . LEU A 1 171 ? 1.340 4.700 -1.175 1.00 92.62 171 LEU A N 1
ATOM 1402 C CA . LEU A 1 171 ? 0.881 5.879 -1.901 1.00 92.62 171 LEU A CA 1
ATOM 1403 C C . LEU A 1 171 ? -0.404 5.580 -2.689 1.00 92.62 171 LEU A C 1
ATOM 1405 O O . LEU A 1 171 ? -1.373 6.339 -2.620 1.00 92.62 171 LEU A O 1
ATOM 1409 N N . THR A 1 172 ? -0.462 4.425 -3.354 1.00 95.56 172 THR A N 1
ATOM 1410 C CA . THR A 1 172 ? -1.655 3.925 -4.058 1.00 95.56 172 THR A CA 1
ATOM 1411 C C . THR A 1 172 ? -2.839 3.771 -3.105 1.00 95.56 172 THR A C 1
ATOM 1413 O O . THR A 1 172 ? -3.959 4.165 -3.433 1.00 95.56 172 THR A O 1
ATOM 1416 N N . PHE A 1 173 ? -2.603 3.276 -1.890 1.00 97.06 173 PHE A N 1
ATOM 1417 C CA . PHE A 1 173 ? -3.622 3.205 -0.850 1.00 97.06 173 PHE A CA 1
ATOM 1418 C C . PHE A 1 173 ? -4.040 4.596 -0.343 1.00 97.06 173 PHE A C 1
ATOM 1420 O O . PHE A 1 173 ? -5.222 4.934 -0.394 1.00 97.06 173 PHE A O 1
ATOM 1427 N N . VAL A 1 174 ? -3.094 5.409 0.143 1.00 93.56 174 VAL A N 1
ATOM 1428 C CA . VAL A 1 174 ? -3.351 6.702 0.809 1.00 93.56 174 VAL A CA 1
ATOM 1429 C C . VAL A 1 174 ? -4.004 7.706 -0.136 1.00 93.56 174 VAL A C 1
ATOM 1431 O O . VAL A 1 174 ? -4.896 8.447 0.268 1.00 93.56 174 VAL A O 1
ATOM 1434 N N . SER A 1 175 ? -3.642 7.695 -1.414 1.00 92.69 175 SER A N 1
ATOM 1435 C CA . SER A 1 175 ? -4.279 8.534 -2.435 1.00 92.69 175 SER A CA 1
ATOM 1436 C C . SER A 1 175 ? -5.787 8.265 -2.596 1.00 92.69 175 SER A C 1
ATOM 1438 O O . SER A 1 175 ? -6.516 9.099 -3.138 1.00 92.69 175 SER A O 1
ATOM 1440 N N . GLY A 1 176 ? -6.298 7.163 -2.033 1.00 94.00 176 GLY A N 1
ATOM 1441 C CA . GLY A 1 176 ? -7.725 6.865 -1.941 1.00 94.00 176 GLY A CA 1
ATOM 1442 C C . GLY A 1 176 ? -8.522 7.877 -1.112 1.00 94.00 176 GLY A C 1
ATOM 1443 O O . GLY A 1 176 ? -9.736 7.989 -1.299 1.00 94.00 176 GLY A O 1
ATOM 1444 N N . VAL A 1 177 ? -7.860 8.661 -0.247 1.00 91.81 177 VAL A N 1
ATOM 1445 C CA . VAL A 1 177 ? -8.477 9.774 0.499 1.00 91.81 177 VAL A CA 1
ATOM 1446 C C . VAL A 1 177 ? -9.085 10.817 -0.444 1.00 91.81 177 VAL A C 1
ATOM 1448 O O . VAL A 1 177 ? -10.099 11.428 -0.114 1.00 91.81 177 VAL A O 1
ATOM 1451 N N . PHE A 1 178 ? -8.555 10.963 -1.659 1.00 91.88 178 PHE A N 1
ATOM 1452 C CA . PHE A 1 178 ? -9.108 11.843 -2.689 1.00 91.88 178 PHE A CA 1
ATOM 1453 C C . PHE A 1 178 ? -10.243 11.162 -3.466 1.00 91.88 178 PHE A C 1
ATOM 1455 O O . PHE A 1 178 ? -10.193 11.043 -4.688 1.00 91.88 178 PHE A O 1
ATOM 1462 N N . TYR A 1 179 ? -11.264 10.674 -2.752 1.00 92.94 179 TYR A N 1
ATOM 1463 C CA . TYR A 1 179 ? -12.444 10.023 -3.342 1.00 92.94 179 TYR A CA 1
ATOM 1464 C C . TYR A 1 179 ? -12.095 8.865 -4.298 1.00 92.94 179 TYR A C 1
ATOM 1466 O O . TYR A 1 179 ? -12.757 8.679 -5.314 1.00 92.94 179 TYR A O 1
ATOM 1474 N N . ALA A 1 180 ? -11.049 8.092 -3.979 1.00 95.25 180 ALA A N 1
ATOM 1475 C CA . ALA A 1 180 ? -10.488 7.020 -4.812 1.00 95.25 180 ALA A CA 1
ATOM 1476 C C . ALA A 1 180 ? -9.828 7.451 -6.143 1.00 95.25 180 ALA A C 1
ATOM 1478 O O . ALA A 1 180 ? -9.192 6.615 -6.782 1.00 95.25 180 ALA A O 1
ATOM 1479 N N . ILE A 1 181 ? -9.903 8.726 -6.545 1.00 95.31 181 ILE A N 1
ATOM 1480 C CA . ILE A 1 181 ? -9.366 9.214 -7.829 1.00 95.31 181 ILE A CA 1
ATOM 1481 C C . ILE A 1 181 ? -7.847 9.036 -7.891 1.00 95.31 181 ILE A C 1
ATOM 1483 O O . ILE A 1 181 ? -7.327 8.529 -8.881 1.00 95.31 181 ILE A O 1
ATOM 1487 N N . GLY A 1 182 ? -7.139 9.392 -6.815 1.00 92.88 182 GLY A N 1
ATOM 1488 C CA . GLY A 1 182 ? -5.685 9.239 -6.760 1.00 92.88 182 GLY A CA 1
ATOM 1489 C C . GLY A 1 182 ? -5.240 7.776 -6.873 1.00 92.88 182 GLY A C 1
ATOM 1490 O O . GLY A 1 182 ? -4.322 7.470 -7.628 1.00 92.88 182 GLY A O 1
ATOM 1491 N N . THR A 1 183 ? -5.959 6.856 -6.218 1.00 96.94 183 THR A N 1
ATOM 1492 C CA . THR A 1 183 ? -5.705 5.412 -6.333 1.00 96.94 183 THR A CA 1
ATOM 1493 C C . THR A 1 183 ? -5.885 4.918 -7.765 1.00 96.94 183 THR A C 1
ATOM 1495 O O . THR A 1 183 ? -5.073 4.133 -8.247 1.00 96.94 183 THR A O 1
ATOM 1498 N N . VAL A 1 184 ? -6.939 5.373 -8.455 1.00 97.50 184 VAL A N 1
ATOM 1499 C CA . VAL A 1 184 ? -7.171 5.026 -9.865 1.00 97.50 184 VAL A CA 1
ATOM 1500 C C . VAL A 1 184 ? -6.022 5.532 -10.730 1.00 97.50 184 VAL A C 1
ATOM 1502 O O . VAL A 1 184 ? -5.478 4.750 -11.501 1.00 97.50 184 VAL A O 1
ATOM 1505 N N . GLY A 1 185 ? -5.611 6.794 -10.569 1.00 94.81 185 GLY A N 1
ATOM 1506 C CA . GLY A 1 185 ? -4.495 7.369 -11.324 1.00 94.81 185 GLY A CA 1
ATOM 1507 C C . GLY A 1 185 ? -3.204 6.559 -11.181 1.00 94.81 185 GLY A C 1
ATOM 1508 O O . GLY A 1 185 ? -2.584 6.216 -12.183 1.00 94.81 185 GLY A O 1
ATOM 1509 N N . LEU A 1 186 ? -2.851 6.162 -9.954 1.00 94.44 186 LEU A N 1
ATOM 1510 C CA . LEU A 1 186 ? -1.646 5.366 -9.695 1.00 94.44 186 LEU A CA 1
ATOM 1511 C C . LEU A 1 186 ? -1.743 3.934 -10.234 1.00 94.44 186 LEU A C 1
ATOM 1513 O O . LEU A 1 186 ? -0.752 3.416 -10.747 1.00 94.44 186 LEU A O 1
ATOM 1517 N N . LEU A 1 187 ? -2.920 3.300 -10.180 1.00 97.19 187 LEU A N 1
ATOM 1518 C CA . LEU A 1 187 ? -3.132 1.997 -10.823 1.00 97.19 187 LEU A CA 1
ATOM 1519 C C . LEU A 1 187 ? -2.960 2.080 -12.342 1.00 97.19 187 LEU A C 1
ATOM 1521 O O . LEU A 1 187 ? -2.365 1.180 -12.930 1.00 97.19 187 LEU A O 1
ATOM 1525 N N . LEU A 1 188 ? -3.464 3.148 -12.968 1.00 96.62 188 LEU A N 1
ATOM 1526 C CA . LEU A 1 188 ? -3.311 3.366 -14.404 1.00 96.62 188 LEU A CA 1
ATOM 1527 C C . LEU A 1 188 ? -1.842 3.608 -14.772 1.00 96.62 188 LEU A C 1
ATOM 1529 O O . LEU A 1 188 ? -1.338 2.964 -15.683 1.00 96.62 188 LEU A O 1
ATOM 1533 N N . GLN A 1 189 ? -1.141 4.475 -14.039 1.00 92.81 189 GLN A N 1
ATOM 1534 C CA . GLN A 1 189 ? 0.273 4.774 -14.283 1.00 92.81 189 GLN A CA 1
ATOM 1535 C C . GLN A 1 189 ? 1.150 3.520 -14.171 1.00 92.81 189 GLN A C 1
ATOM 1537 O O . GLN A 1 189 ? 1.909 3.217 -15.088 1.00 92.81 189 GLN A O 1
ATOM 1542 N N . ASN A 1 190 ? 1.001 2.748 -13.087 1.00 93.44 190 ASN A N 1
ATOM 1543 C CA . ASN A 1 190 ? 1.766 1.513 -12.899 1.00 93.44 190 ASN A CA 1
ATOM 1544 C C . ASN A 1 190 ? 1.392 0.447 -13.939 1.00 93.44 190 ASN A C 1
ATOM 1546 O O . ASN A 1 190 ? 2.265 -0.255 -14.440 1.00 93.44 190 ASN A O 1
ATOM 1550 N N . GLY A 1 191 ? 0.109 0.340 -14.301 1.00 96.00 191 GLY A N 1
ATOM 1551 C CA . GLY A 1 191 ? -0.332 -0.577 -15.349 1.00 96.00 191 GLY A CA 1
ATOM 1552 C C . GLY A 1 191 ? 0.295 -0.238 -16.701 1.00 96.00 191 GLY A C 1
ATOM 1553 O O . GLY A 1 191 ? 0.908 -1.106 -17.314 1.00 96.00 191 GLY A O 1
ATOM 1554 N N . VAL A 1 192 ? 0.207 1.026 -17.136 1.00 96.12 192 VAL A N 1
ATOM 1555 C CA . VAL A 1 192 ? 0.811 1.508 -18.392 1.00 96.12 192 VAL A CA 1
ATOM 1556 C C . VAL A 1 192 ? 2.315 1.247 -18.416 1.00 96.12 192 VAL A C 1
ATOM 1558 O O . VAL A 1 192 ? 2.815 0.728 -19.411 1.00 96.12 192 VAL A O 1
ATOM 1561 N N . MET A 1 193 ? 3.015 1.534 -17.315 1.00 92.19 193 MET A N 1
ATOM 1562 C CA . MET A 1 193 ? 4.451 1.285 -17.180 1.00 92.19 193 MET A CA 1
ATOM 1563 C C . MET A 1 193 ? 4.803 -0.191 -17.396 1.00 92.19 193 MET A C 1
ATOM 1565 O O . MET A 1 193 ? 5.663 -0.498 -18.218 1.00 92.19 193 MET A O 1
ATOM 1569 N N . VAL A 1 194 ? 4.101 -1.112 -16.725 1.00 93.19 194 VAL A N 1
ATOM 1570 C CA . VAL A 1 194 ? 4.317 -2.560 -16.895 1.00 93.19 194 VAL A CA 1
ATOM 1571 C C . VAL A 1 194 ? 4.006 -3.005 -18.327 1.00 93.19 194 VAL A C 1
ATOM 1573 O O . VAL A 1 194 ? 4.740 -3.811 -18.894 1.00 93.19 194 VAL A O 1
ATOM 1576 N N . GLY A 1 195 ? 2.944 -2.468 -18.931 1.00 94.44 195 GLY A N 1
ATOM 1577 C CA . GLY A 1 195 ? 2.562 -2.767 -20.311 1.00 94.44 195 GLY A CA 1
ATOM 1578 C C . GLY A 1 195 ? 3.623 -2.356 -21.330 1.00 94.44 195 GLY A C 1
ATOM 1579 O O . GLY A 1 195 ? 4.033 -3.172 -22.156 1.00 94.44 195 GLY A O 1
ATOM 1580 N N . ALA A 1 196 ? 4.092 -1.110 -21.235 1.00 93.62 196 ALA A N 1
ATOM 1581 C CA . ALA A 1 196 ? 5.135 -0.564 -22.098 1.00 93.62 196 ALA A CA 1
ATOM 1582 C C . ALA A 1 196 ? 6.445 -1.351 -21.952 1.00 93.62 196 ALA A C 1
ATOM 1584 O O . ALA A 1 196 ? 7.045 -1.774 -22.940 1.00 93.62 196 ALA A O 1
ATOM 1585 N N . PHE A 1 197 ? 6.837 -1.631 -20.708 1.00 90.75 197 PHE A N 1
ATOM 1586 C CA . PHE A 1 197 ? 8.023 -2.414 -20.387 1.00 90.75 197 PHE A CA 1
ATOM 1587 C C . PHE A 1 197 ? 7.975 -3.841 -20.946 1.00 90.75 197 PHE A C 1
ATOM 1589 O O . PHE A 1 197 ? 8.933 -4.303 -21.564 1.00 90.75 197 PHE A O 1
ATOM 1596 N N . GLN A 1 198 ? 6.852 -4.544 -20.781 1.00 90.69 198 GLN A N 1
ATOM 1597 C CA . GLN A 1 198 ? 6.717 -5.905 -21.294 1.00 90.69 198 GLN A CA 1
ATOM 1598 C C . GLN A 1 198 ? 6.753 -5.935 -22.826 1.00 90.69 198 GLN A C 1
ATOM 1600 O O . GLN A 1 198 ? 7.336 -6.857 -23.399 1.00 90.69 198 GLN A O 1
ATOM 1605 N N . TYR A 1 199 ? 6.146 -4.939 -23.480 1.00 93.62 199 TYR A N 1
ATOM 1606 C CA . TYR A 1 199 ? 6.124 -4.838 -24.936 1.00 93.62 199 TYR A CA 1
ATOM 1607 C C . TYR A 1 199 ? 7.491 -4.481 -25.534 1.00 93.62 199 TYR A C 1
ATOM 1609 O O . TYR A 1 199 ? 7.842 -5.005 -26.587 1.00 93.62 199 TYR A O 1
ATOM 1617 N N . PHE A 1 200 ? 8.305 -3.682 -24.846 1.00 91.31 200 PHE A N 1
ATOM 1618 C CA . PHE A 1 200 ? 9.674 -3.394 -25.279 1.00 91.31 200 PHE A CA 1
ATOM 1619 C C . PHE A 1 200 ? 10.488 -4.673 -25.526 1.00 91.31 200 PHE A C 1
ATOM 1621 O O . PHE A 1 200 ? 11.054 -4.860 -26.598 1.00 91.31 200 PH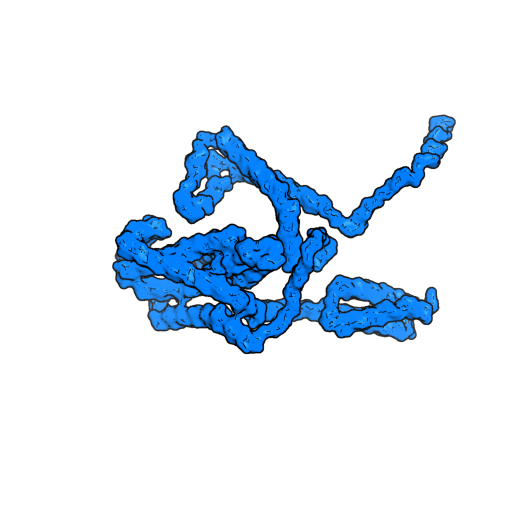E A O 1
ATOM 1628 N N . PHE A 1 201 ? 10.442 -5.634 -24.602 1.00 90.25 201 PHE A N 1
ATOM 1629 C CA . PHE A 1 201 ? 11.109 -6.923 -24.812 1.00 90.25 201 PHE A CA 1
ATOM 1630 C C . PHE A 1 201 ? 10.430 -7.819 -25.854 1.00 90.25 201 PHE A C 1
ATOM 1632 O O . PHE A 1 201 ? 11.065 -8.746 -26.352 1.00 90.25 201 PHE A O 1
ATOM 1639 N N . VAL A 1 202 ? 9.161 -7.577 -26.201 1.00 93.12 202 VAL A N 1
ATOM 1640 C CA . VAL A 1 202 ? 8.532 -8.233 -27.360 1.00 93.12 202 VAL A CA 1
ATOM 1641 C C . VAL A 1 202 ? 9.167 -7.725 -28.653 1.00 93.12 202 VAL A C 1
ATOM 1643 O O . VAL A 1 202 ? 9.487 -8.543 -29.513 1.00 93.12 202 VAL A O 1
ATOM 1646 N N . GLN A 1 203 ? 9.389 -6.411 -28.778 1.00 90.81 203 GLN A N 1
ATOM 1647 C CA . GLN A 1 203 ? 10.024 -5.809 -29.959 1.00 90.81 203 GLN A CA 1
ATOM 1648 C C . GLN A 1 203 ? 11.454 -6.315 -30.169 1.00 90.81 203 GLN A C 1
ATOM 1650 O O . GLN A 1 203 ? 11.823 -6.638 -31.293 1.00 90.81 203 GLN A O 1
ATOM 1655 N N . GLU A 1 204 ? 12.211 -6.475 -29.085 1.00 90.06 204 GLU A N 1
ATOM 1656 C CA . GLU A 1 204 ? 13.593 -6.976 -29.117 1.00 90.06 204 GLU A CA 1
ATOM 1657 C C . GLU A 1 204 ? 13.692 -8.512 -29.253 1.00 90.06 204 GLU A C 1
ATOM 1659 O O . GLU A 1 204 ? 14.780 -9.078 -29.211 1.00 90.06 204 GLU A O 1
ATOM 1664 N N . GLY A 1 205 ? 12.567 -9.230 -29.389 1.00 91.62 205 GLY A N 1
ATOM 1665 C CA . GLY A 1 205 ? 12.560 -10.695 -29.523 1.00 91.62 205 GLY A CA 1
ATOM 1666 C C . GLY A 1 205 ? 12.926 -11.461 -28.241 1.00 91.62 205 GLY A C 1
ATOM 1667 O O . GLY A 1 205 ? 13.227 -12.652 -28.293 1.00 91.62 205 GLY A O 1
ATOM 1668 N N . LEU A 1 206 ? 12.868 -10.801 -27.082 1.00 90.44 206 LEU A N 1
ATOM 1669 C CA . LEU A 1 206 ? 13.321 -11.288 -25.771 1.00 90.44 206 LEU A CA 1
ATOM 1670 C C . LEU A 1 206 ? 12.173 -11.512 -24.773 1.00 90.44 206 LEU A C 1
ATOM 1672 O O . LEU A 1 206 ? 12.392 -11.588 -23.563 1.00 90.44 206 LEU A O 1
ATOM 1676 N N . PHE A 1 207 ? 10.938 -11.630 -25.266 1.00 90.25 207 PHE A N 1
ATOM 1677 C CA . PHE A 1 207 ? 9.740 -11.746 -24.431 1.00 90.25 207 PHE A CA 1
ATOM 1678 C C . PHE A 1 207 ? 9.826 -12.868 -23.392 1.00 90.25 207 PHE A C 1
ATOM 1680 O O . PHE A 1 207 ? 9.458 -12.662 -22.242 1.00 90.25 207 PHE A O 1
ATOM 1687 N N . TRP A 1 208 ? 10.287 -14.058 -23.782 1.00 89.81 208 TRP A N 1
ATOM 1688 C CA . TRP A 1 208 ? 10.272 -15.214 -22.885 1.00 89.81 208 TRP A CA 1
ATOM 1689 C C . TRP A 1 208 ? 11.263 -15.063 -21.726 1.00 89.81 208 TRP A C 1
ATOM 1691 O O . TRP A 1 208 ? 10.911 -15.313 -20.574 1.00 89.81 208 TRP A O 1
ATOM 1701 N N . GLU A 1 209 ? 12.471 -14.579 -22.020 1.00 86.31 209 GLU A N 1
ATOM 1702 C CA . GLU A 1 209 ? 13.506 -14.357 -21.009 1.00 86.31 209 GLU A CA 1
ATOM 1703 C C . GLU A 1 209 ? 13.122 -13.218 -20.056 1.00 86.31 209 GLU A C 1
ATOM 1705 O O . GLU A 1 209 ? 13.264 -13.351 -18.836 1.00 86.31 209 GLU A O 1
ATOM 1710 N N . SER A 1 210 ? 12.562 -12.125 -20.589 1.00 85.19 210 SER A N 1
ATOM 1711 C CA . SER A 1 210 ? 12.054 -11.033 -19.757 1.00 85.19 210 SER A CA 1
ATOM 1712 C C . SER A 1 210 ? 10.887 -11.508 -18.895 1.00 85.19 210 SER A C 1
ATOM 1714 O O . SER A 1 210 ? 10.899 -11.305 -17.683 1.00 85.19 210 SER A O 1
ATOM 1716 N N . PHE A 1 211 ? 9.925 -12.229 -19.475 1.00 89.62 211 PHE A N 1
ATOM 1717 C CA . PHE A 1 211 ? 8.768 -12.743 -18.754 1.00 89.62 211 PHE A CA 1
ATOM 1718 C C . PHE A 1 211 ? 9.190 -13.622 -17.569 1.00 89.62 211 PHE A C 1
ATOM 1720 O O . PHE A 1 211 ? 8.761 -13.388 -16.440 1.00 89.62 211 PHE A O 1
ATOM 1727 N N . LEU A 1 212 ? 10.069 -14.603 -17.792 1.00 88.50 212 LEU A N 1
ATOM 1728 C CA . LEU A 1 212 ? 10.524 -15.502 -16.730 1.00 88.50 212 LEU A CA 1
ATOM 1729 C C . LEU A 1 212 ? 11.321 -14.784 -15.636 1.00 88.50 212 LEU A C 1
ATOM 1731 O O . LEU A 1 212 ? 11.208 -15.144 -14.465 1.00 88.50 212 LEU A O 1
ATOM 1735 N N . THR A 1 213 ? 12.109 -13.775 -15.999 1.00 83.44 213 THR A N 1
ATOM 1736 C CA . THR A 1 213 ? 12.934 -13.023 -15.044 1.00 83.44 213 THR A CA 1
ATOM 1737 C C . THR A 1 213 ? 12.088 -12.068 -14.202 1.00 83.44 213 THR A C 1
ATOM 1739 O O . THR A 1 213 ? 12.185 -12.059 -12.974 1.00 83.44 213 THR A O 1
ATOM 1742 N N . ILE A 1 214 ? 11.207 -11.303 -14.848 1.00 83.25 214 ILE A N 1
ATOM 1743 C CA . ILE A 1 214 ? 10.387 -10.265 -14.212 1.00 83.25 214 ILE A CA 1
ATOM 1744 C C . ILE A 1 214 ? 9.291 -10.897 -13.357 1.00 83.25 214 ILE A C 1
ATOM 1746 O O . ILE A 1 214 ? 9.123 -10.552 -12.189 1.00 83.25 214 ILE A O 1
ATOM 1750 N N . TRP A 1 215 ? 8.535 -11.853 -13.904 1.00 89.25 215 TRP A N 1
ATOM 1751 C CA . TRP A 1 215 ? 7.367 -12.393 -13.206 1.00 89.25 215 TRP A CA 1
ATOM 1752 C C . TRP A 1 215 ? 7.735 -13.303 -12.032 1.00 89.25 215 TRP A C 1
ATOM 1754 O O . TRP A 1 215 ? 6.858 -13.601 -11.218 1.00 89.25 215 TRP A O 1
ATOM 1764 N N . LEU A 1 216 ? 9.007 -13.689 -11.880 1.00 87.12 216 LEU A N 1
ATOM 1765 C CA . LEU A 1 216 ? 9.492 -14.460 -10.734 1.00 87.12 216 LEU A CA 1
ATOM 1766 C C . LEU A 1 216 ? 9.178 -13.760 -9.402 1.00 87.12 216 LEU A C 1
ATOM 1768 O O . LEU A 1 216 ? 8.615 -14.376 -8.497 1.00 87.12 216 LEU A O 1
ATOM 1772 N N . HIS A 1 217 ? 9.490 -12.466 -9.303 1.00 84.69 217 HIS A N 1
ATOM 1773 C CA . HIS A 1 217 ? 9.133 -11.607 -8.168 1.00 84.69 217 HIS A CA 1
ATOM 1774 C C . HIS A 1 217 ? 7.908 -10.736 -8.493 1.00 84.69 217 HIS A C 1
ATOM 1776 O O . HIS A 1 217 ? 7.012 -10.594 -7.655 1.00 84.69 217 HIS A O 1
ATOM 1782 N N . GLY A 1 218 ? 7.801 -10.254 -9.737 1.00 87.44 218 GLY A N 1
ATOM 1783 C CA . GLY A 1 218 ? 6.743 -9.361 -10.209 1.00 87.44 218 GLY A CA 1
ATOM 1784 C C . GLY A 1 218 ? 5.332 -9.917 -10.024 1.00 87.44 218 GLY A C 1
ATOM 1785 O O . GLY A 1 218 ? 4.406 -9.153 -9.762 1.00 87.44 218 GLY A O 1
ATOM 1786 N N . THR A 1 219 ? 5.152 -11.246 -10.029 1.00 93.19 219 THR A N 1
ATOM 1787 C CA . THR A 1 219 ? 3.853 -11.867 -9.707 1.00 93.19 219 THR A CA 1
ATOM 1788 C C . THR A 1 219 ? 3.338 -11.435 -8.333 1.00 93.19 219 THR A C 1
ATOM 1790 O O . THR A 1 219 ? 2.147 -11.159 -8.182 1.00 93.19 219 THR A O 1
ATOM 1793 N N . LEU A 1 220 ? 4.206 -11.357 -7.321 1.00 94.12 220 LEU A N 1
ATOM 1794 C CA . LEU A 1 220 ? 3.821 -10.948 -5.969 1.00 94.12 220 LEU A CA 1
ATOM 1795 C C . LEU A 1 220 ? 3.704 -9.427 -5.846 1.00 94.12 220 LEU A C 1
ATOM 1797 O O . LEU A 1 220 ? 2.774 -8.948 -5.199 1.00 94.12 220 LEU A O 1
ATOM 1801 N N . GLU A 1 221 ? 4.600 -8.674 -6.481 1.00 92.00 221 GLU A N 1
ATOM 1802 C CA . GLU A 1 221 ? 4.652 -7.210 -6.371 1.00 92.00 221 GLU A CA 1
ATOM 1803 C C . GLU A 1 221 ? 3.505 -6.528 -7.104 1.00 92.00 221 GLU A C 1
ATOM 1805 O O . GLU A 1 221 ? 2.786 -5.722 -6.513 1.00 92.00 221 GLU A O 1
ATOM 1810 N N . ILE A 1 222 ? 3.259 -6.918 -8.357 1.00 93.69 222 ILE A N 1
ATOM 1811 C CA . ILE A 1 222 ? 2.137 -6.406 -9.150 1.00 93.69 222 ILE A CA 1
ATOM 1812 C C . ILE A 1 222 ? 0.822 -6.763 -8.453 1.00 93.69 222 ILE A C 1
ATOM 1814 O O . ILE A 1 222 ? -0.061 -5.915 -8.300 1.00 93.69 222 ILE A O 1
ATOM 1818 N N . SER A 1 223 ? 0.707 -7.990 -7.934 1.00 96.75 223 SER A N 1
ATOM 1819 C CA . SER A 1 223 ? -0.449 -8.385 -7.126 1.00 96.75 223 SER A CA 1
ATOM 1820 C C . SER A 1 223 ? -0.601 -7.505 -5.885 1.00 96.75 223 SER A C 1
ATOM 1822 O O . SER A 1 223 ? -1.706 -7.061 -5.583 1.00 96.75 223 SER A O 1
ATOM 1824 N N . ALA A 1 224 ? 0.489 -7.210 -5.174 1.00 96.69 224 ALA A N 1
ATOM 1825 C CA . ALA A 1 224 ? 0.468 -6.357 -3.993 1.00 96.69 224 ALA A CA 1
ATOM 1826 C C . ALA A 1 224 ? 0.043 -4.913 -4.316 1.00 96.69 224 ALA A C 1
ATOM 1828 O O . ALA A 1 224 ? -0.746 -4.345 -3.558 1.00 96.69 224 ALA A O 1
ATOM 1829 N N . ILE A 1 225 ? 0.474 -4.347 -5.449 1.00 96.19 225 ILE A N 1
ATOM 1830 C CA . ILE A 1 225 ? 0.027 -3.028 -5.933 1.00 96.19 225 ILE A CA 1
ATOM 1831 C C . ILE A 1 225 ? -1.471 -3.050 -6.252 1.00 96.19 225 ILE A C 1
ATOM 1833 O O . ILE A 1 225 ? -2.206 -2.167 -5.810 1.00 96.19 225 ILE A O 1
ATOM 1837 N N . VAL A 1 226 ? -1.967 -4.082 -6.941 1.00 98.19 226 VAL A N 1
ATOM 1838 C CA . VAL A 1 226 ? -3.404 -4.228 -7.238 1.00 98.19 226 VAL A CA 1
ATOM 1839 C C . VAL A 1 226 ? -4.230 -4.375 -5.954 1.00 98.19 226 VAL A C 1
ATOM 1841 O O . VAL A 1 226 ? -5.289 -3.756 -5.828 1.00 98.19 226 VAL A O 1
ATOM 1844 N N . ILE A 1 227 ? -3.748 -5.137 -4.967 1.00 98.44 227 ILE A N 1
ATOM 1845 C CA . ILE A 1 227 ? -4.399 -5.287 -3.654 1.00 98.44 227 ILE A CA 1
ATOM 1846 C C . ILE A 1 227 ? -4.386 -3.958 -2.883 1.00 98.44 227 ILE A C 1
ATOM 1848 O O . ILE A 1 227 ? -5.397 -3.586 -2.285 1.00 98.44 227 ILE A O 1
ATOM 1852 N N . ALA A 1 228 ? -3.279 -3.213 -2.915 1.00 98.25 228 ALA A N 1
ATOM 1853 C CA . ALA A 1 228 ? -3.191 -1.881 -2.321 1.00 98.25 228 ALA A CA 1
ATOM 1854 C C . ALA A 1 228 ? -4.134 -0.884 -3.016 1.00 98.25 228 ALA A C 1
ATOM 1856 O O . ALA A 1 228 ? -4.803 -0.092 -2.351 1.00 98.25 228 ALA A O 1
ATOM 1857 N N . GLY A 1 229 ? -4.281 -0.997 -4.337 1.00 98.31 229 GLY A N 1
ATOM 1858 C CA . GLY A 1 229 ? -5.304 -0.313 -5.117 1.00 98.31 229 GLY A CA 1
ATOM 1859 C C . GLY A 1 229 ? -6.710 -0.651 -4.643 1.00 98.31 229 GLY A C 1
ATOM 1860 O O . GLY A 1 229 ? -7.489 0.238 -4.321 1.00 98.31 229 GLY A O 1
ATOM 1861 N N . ALA A 1 230 ? -7.032 -1.933 -4.489 1.00 98.50 230 ALA A N 1
ATOM 1862 C CA . ALA A 1 230 ? -8.320 -2.361 -3.954 1.00 98.50 230 ALA A CA 1
ATOM 1863 C C . ALA A 1 230 ? -8.573 -1.820 -2.534 1.00 98.50 230 ALA A C 1
ATOM 1865 O O . ALA A 1 230 ? -9.692 -1.409 -2.216 1.00 98.50 230 ALA A O 1
ATOM 1866 N N . ALA A 1 231 ? -7.541 -1.763 -1.688 1.00 98.31 231 ALA A N 1
ATOM 1867 C CA . ALA A 1 231 ? -7.606 -1.150 -0.365 1.00 98.31 231 ALA A CA 1
ATOM 1868 C C . ALA A 1 231 ? -7.871 0.367 -0.437 1.00 98.31 231 ALA A C 1
ATOM 1870 O O . ALA A 1 231 ? -8.697 0.875 0.326 1.00 98.31 231 ALA A O 1
ATOM 1871 N N . GLY A 1 232 ? -7.223 1.080 -1.365 1.00 98.00 232 GLY A N 1
ATOM 1872 C CA . GLY A 1 232 ? -7.423 2.514 -1.601 1.00 98.00 232 GLY A CA 1
ATOM 1873 C C . GLY A 1 232 ? -8.824 2.823 -2.130 1.00 98.00 232 GLY A C 1
ATOM 1874 O O . GLY A 1 232 ? -9.510 3.698 -1.598 1.00 98.00 232 GLY A O 1
ATOM 1875 N N . LEU A 1 233 ? -9.318 2.022 -3.083 1.00 98.31 233 LEU A N 1
ATOM 1876 C CA . LEU A 1 233 ? -10.702 2.073 -3.566 1.00 98.31 233 LEU A CA 1
ATOM 1877 C C . LEU A 1 233 ? -11.700 1.783 -2.434 1.00 98.31 233 LEU A C 1
ATOM 1879 O O . LEU A 1 233 ? -12.707 2.480 -2.301 1.00 98.31 233 LEU A O 1
ATOM 1883 N N . THR A 1 234 ? -11.407 0.792 -1.583 1.00 97.31 234 THR A N 1
ATOM 1884 C CA . THR A 1 234 ? -12.228 0.456 -0.408 1.00 97.31 234 THR A CA 1
ATOM 1885 C C . THR A 1 234 ? -12.315 1.636 0.547 1.00 97.31 234 THR A C 1
ATOM 1887 O O . THR A 1 234 ? -13.411 1.973 0.986 1.00 97.31 234 THR A O 1
ATOM 1890 N N . MET A 1 235 ? -11.195 2.300 0.838 1.00 95.38 235 MET A N 1
ATOM 1891 C CA . MET A 1 235 ? -11.170 3.495 1.677 1.00 95.38 235 MET A CA 1
ATOM 1892 C C . MET A 1 235 ? -11.958 4.649 1.037 1.00 95.38 235 MET A C 1
ATOM 1894 O O . MET A 1 235 ? -12.889 5.166 1.661 1.00 95.38 235 MET A O 1
ATOM 1898 N N . GLY A 1 236 ? -11.642 5.015 -0.208 1.00 94.94 236 GLY A N 1
ATOM 1899 C CA . GLY A 1 236 ? -12.267 6.137 -0.913 1.00 94.94 236 GLY A CA 1
ATOM 1900 C C . GLY A 1 236 ? -13.770 5.963 -1.134 1.00 94.94 236 GLY A C 1
ATOM 1901 O O . GLY A 1 236 ? -14.526 6.934 -1.065 1.00 94.94 236 GLY A O 1
ATOM 1902 N N . ARG A 1 237 ? -14.248 4.720 -1.277 1.00 93.56 237 ARG A N 1
ATOM 1903 C CA . ARG A 1 237 ? -15.678 4.396 -1.365 1.00 93.56 237 ARG A CA 1
ATOM 1904 C C . ARG A 1 237 ? -16.494 4.967 -0.206 1.00 93.56 237 ARG A C 1
ATOM 1906 O O . ARG A 1 237 ? -17.621 5.392 -0.441 1.00 93.56 237 ARG A O 1
ATOM 1913 N N . GLY A 1 238 ? -15.957 4.995 1.016 1.00 90.44 238 GLY A N 1
ATOM 1914 C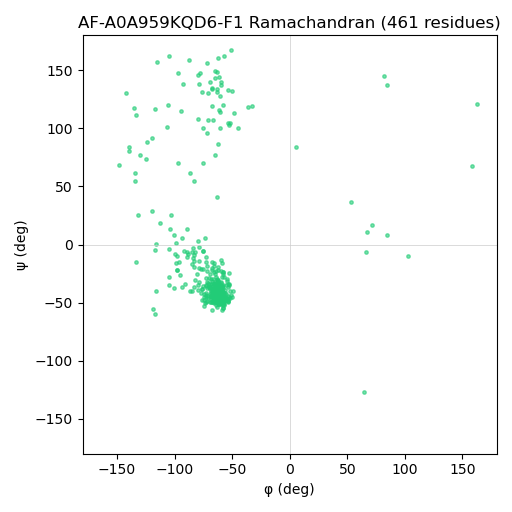 CA . GLY A 1 238 ? -16.670 5.551 2.174 1.00 90.44 238 GLY A CA 1
ATOM 1915 C C . GLY A 1 238 ? -16.963 7.050 2.038 1.00 90.44 238 GLY A C 1
ATOM 1916 O O . GLY A 1 238 ? -17.996 7.524 2.507 1.00 90.44 238 GLY A O 1
ATOM 1917 N N . LEU A 1 239 ? -16.105 7.787 1.324 1.00 90.62 239 LEU A N 1
ATOM 1918 C CA . LEU A 1 239 ? -16.330 9.201 1.014 1.00 90.62 239 LEU A CA 1
ATOM 1919 C C . LEU A 1 239 ? -17.344 9.381 -0.111 1.00 90.62 239 LEU A C 1
ATOM 1921 O O . LEU A 1 239 ? -18.185 10.273 -0.019 1.00 90.62 239 LEU A O 1
ATOM 1925 N N . VAL A 1 240 ? -17.264 8.557 -1.160 1.00 93.00 240 VAL A N 1
ATOM 1926 C CA . VAL A 1 240 ? -18.112 8.672 -2.360 1.00 93.00 240 VAL A CA 1
ATOM 1927 C C . VAL A 1 240 ? -19.540 8.192 -2.088 1.00 93.00 240 VAL A C 1
ATOM 1929 O O . VAL A 1 240 ? -20.498 8.873 -2.445 1.00 93.00 240 VAL A O 1
ATOM 1932 N N . PHE A 1 241 ? -19.687 7.049 -1.414 1.00 92.75 241 PHE A N 1
ATOM 1933 C CA . PHE A 1 241 ? -20.957 6.354 -1.193 1.00 92.75 241 PHE A CA 1
ATOM 1934 C C . PHE A 1 241 ? -21.199 6.110 0.307 1.00 92.75 241 PHE A C 1
ATOM 1936 O O . PHE A 1 241 ? -21.081 4.975 0.779 1.00 92.75 241 PHE A O 1
ATOM 1943 N N . PRO A 1 242 ? -21.543 7.155 1.081 1.00 87.06 242 PRO A N 1
ATOM 1944 C CA . PRO A 1 242 ? -21.635 7.065 2.538 1.00 87.06 242 PRO A CA 1
ATOM 1945 C C . PRO A 1 242 ? -22.858 6.283 3.053 1.00 87.06 242 PRO A C 1
ATOM 1947 O O . PRO A 1 242 ? -22.878 5.872 4.213 1.00 87.06 242 PRO A O 1
ATOM 1950 N N . GLY A 1 243 ? -23.861 6.036 2.203 1.00 88.56 243 GLY A N 1
ATOM 1951 C CA . GLY A 1 243 ? -25.099 5.366 2.599 1.00 88.56 243 GLY A CA 1
ATOM 1952 C C . GLY A 1 243 ? -25.883 6.210 3.605 1.00 88.56 243 GLY A C 1
ATOM 1953 O O . GLY A 1 243 ? -26.149 7.379 3.349 1.00 88.56 243 GLY A O 1
ATOM 1954 N N . THR A 1 244 ? -26.239 5.615 4.743 1.00 87.19 244 THR A N 1
ATOM 1955 C CA . THR A 1 244 ? -26.958 6.279 5.845 1.00 87.19 244 THR A CA 1
ATOM 1956 C C . THR A 1 244 ? -26.036 6.944 6.872 1.00 87.19 244 THR A C 1
ATOM 1958 O O . THR A 1 244 ? -26.519 7.615 7.779 1.00 87.19 244 THR A O 1
ATOM 1961 N N . LEU A 1 245 ? -24.717 6.754 6.761 1.00 85.00 245 LEU A N 1
ATOM 1962 C CA . LEU A 1 245 ? -23.732 7.357 7.659 1.00 85.00 245 LEU A CA 1
ATOM 1963 C C . LEU A 1 245 ? -23.326 8.751 7.166 1.00 85.00 245 LEU A C 1
ATOM 1965 O O . LEU A 1 245 ? -23.395 9.055 5.976 1.00 85.00 245 LEU A O 1
ATOM 1969 N N . SER A 1 246 ? -22.800 9.586 8.063 1.00 84.81 246 SER A N 1
ATOM 1970 C CA . SER A 1 246 ? -22.070 10.785 7.641 1.00 84.81 246 SER A CA 1
ATOM 1971 C C . SER A 1 246 ? -20.811 10.394 6.850 1.00 84.81 246 SER A C 1
ATOM 1973 O O . SER A 1 246 ? -20.192 9.359 7.120 1.00 84.81 246 SER A O 1
ATOM 1975 N N . ARG A 1 247 ? -20.393 11.223 5.877 1.00 86.50 247 ARG A N 1
ATOM 1976 C CA . ARG A 1 247 ? -19.214 10.944 5.024 1.00 86.50 247 ARG A CA 1
ATOM 1977 C C . ARG A 1 247 ? -17.964 10.620 5.836 1.00 86.50 247 ARG A C 1
ATOM 1979 O O . ARG A 1 247 ? -17.237 9.698 5.486 1.00 86.50 247 ARG A O 1
ATOM 1986 N N . LEU A 1 248 ? -17.743 11.329 6.945 1.00 82.19 248 LEU A N 1
ATOM 1987 C CA . LEU A 1 248 ? -16.597 11.081 7.814 1.00 82.19 248 LEU A CA 1
ATOM 1988 C C . LEU A 1 248 ? -16.694 9.731 8.531 1.00 82.19 248 LEU A C 1
ATOM 1990 O O . LEU A 1 248 ? -15.708 9.002 8.557 1.00 82.19 248 LEU A O 1
ATOM 1994 N N . LYS A 1 249 ? -17.855 9.372 9.093 1.00 82.12 249 LYS A N 1
ATOM 1995 C CA . LYS A 1 249 ? -18.023 8.064 9.747 1.00 82.12 249 LYS A CA 1
ATOM 1996 C C . LYS A 1 249 ? -17.874 6.918 8.757 1.00 82.12 249 LYS A C 1
ATOM 1998 O O . LYS A 1 249 ? -17.167 5.952 9.043 1.00 82.12 249 LYS A O 1
ATOM 2003 N N . SER A 1 250 ? -18.486 7.052 7.582 1.00 88.38 250 SER A N 1
ATOM 2004 C CA . SER A 1 250 ? -18.326 6.072 6.511 1.00 88.38 250 SER A CA 1
ATOM 2005 C C . SER A 1 250 ? -16.859 5.946 6.095 1.00 88.38 250 SER A C 1
ATOM 2007 O O . SER A 1 250 ? -16.339 4.835 6.014 1.00 88.38 250 SER A O 1
ATOM 2009 N N . PHE A 1 251 ? -16.152 7.072 5.953 1.00 89.12 251 PHE A N 1
ATOM 2010 C CA . PHE A 1 251 ? -14.720 7.094 5.672 1.00 89.12 251 PHE A CA 1
ATOM 2011 C C . PHE A 1 251 ? -13.866 6.462 6.778 1.00 89.12 251 PHE A C 1
ATOM 2013 O O . PHE A 1 251 ? -12.975 5.681 6.481 1.00 89.12 251 PHE A O 1
ATOM 2020 N N . GLN A 1 252 ? -14.134 6.721 8.059 1.00 84.38 252 GLN A N 1
ATOM 2021 C CA . GLN A 1 252 ? -13.413 6.071 9.161 1.00 84.38 252 GLN A CA 1
ATOM 2022 C C . GLN A 1 252 ? -13.587 4.547 9.118 1.00 84.38 252 GLN A C 1
ATOM 2024 O O . GLN A 1 252 ? -12.625 3.796 9.301 1.00 84.38 252 GLN A O 1
ATOM 2029 N N . GLN A 1 253 ? -14.813 4.076 8.870 1.00 85.19 253 GLN A N 1
ATOM 2030 C CA . GLN A 1 253 ? -15.106 2.650 8.763 1.00 85.19 253 GLN A CA 1
ATOM 2031 C C . GLN A 1 253 ? -14.414 2.029 7.545 1.00 85.19 253 GLN A C 1
ATOM 2033 O O . GLN A 1 253 ? -13.792 0.969 7.660 1.00 85.19 253 GLN A O 1
ATOM 2038 N N . SER A 1 254 ? -14.494 2.684 6.388 1.00 91.00 254 SER A N 1
ATOM 2039 C CA . SER A 1 254 ? -13.886 2.208 5.150 1.00 91.00 254 SER A CA 1
ATOM 2040 C C . SER A 1 254 ? -12.355 2.269 5.191 1.00 91.00 254 SER A C 1
ATOM 2042 O O . SER A 1 254 ? -11.707 1.322 4.754 1.00 91.00 254 SER A O 1
ATOM 2044 N N . ALA A 1 255 ? -11.766 3.301 5.798 1.00 90.38 255 ALA A N 1
ATOM 2045 C CA . ALA A 1 255 ? -10.326 3.441 6.005 1.00 90.38 255 ALA A CA 1
ATOM 2046 C C . ALA A 1 255 ? -9.780 2.335 6.911 1.00 90.38 255 ALA A C 1
ATOM 2048 O O . ALA A 1 255 ? -8.791 1.697 6.566 1.00 90.38 255 ALA A O 1
ATOM 2049 N N . ARG A 1 256 ? -10.456 2.015 8.025 1.00 87.88 256 ARG A N 1
ATOM 2050 C CA . ARG A 1 256 ? -10.066 0.875 8.879 1.00 87.88 256 ARG A CA 1
ATOM 2051 C C . ARG A 1 256 ? -10.086 -0.452 8.124 1.00 87.88 256 ARG A C 1
ATOM 2053 O O . ARG A 1 256 ? -9.209 -1.284 8.344 1.00 87.88 256 ARG A O 1
ATOM 2060 N N . ARG A 1 257 ? -11.085 -0.666 7.261 1.00 91.12 257 ARG A N 1
ATOM 2061 C CA . ARG A 1 257 ? -11.149 -1.854 6.395 1.00 91.12 257 ARG A CA 1
ATOM 2062 C C . ARG A 1 257 ? -9.995 -1.858 5.391 1.00 91.12 257 ARG A C 1
ATOM 2064 O O . ARG A 1 257 ? -9.297 -2.860 5.294 1.00 91.12 257 ARG A O 1
ATOM 2071 N N . GLY A 1 258 ? -9.761 -0.732 4.718 1.00 94.50 258 GLY A N 1
ATOM 2072 C CA . GLY A 1 258 ? -8.677 -0.552 3.755 1.00 94.50 258 GLY A CA 1
ATOM 2073 C C . GLY A 1 258 ? -7.293 -0.798 4.360 1.00 94.50 258 GLY A C 1
ATOM 2074 O O . GLY A 1 258 ? -6.534 -1.584 3.810 1.00 94.50 258 GLY A O 1
ATOM 2075 N N . ILE A 1 259 ? -6.993 -0.241 5.539 1.00 93.44 259 ILE A N 1
ATOM 2076 C CA . ILE A 1 259 ? -5.715 -0.462 6.243 1.00 93.44 259 ILE A CA 1
ATOM 2077 C C . ILE A 1 259 ? -5.494 -1.948 6.525 1.00 93.44 259 ILE A C 1
ATOM 2079 O O . ILE A 1 259 ? -4.405 -2.462 6.296 1.00 93.44 259 ILE A O 1
ATOM 2083 N N . LYS A 1 260 ? -6.519 -2.664 7.000 1.00 93.19 260 LYS A N 1
ATOM 2084 C CA . LYS A 1 260 ? -6.405 -4.106 7.262 1.00 93.19 260 LYS A CA 1
ATOM 2085 C C . LYS A 1 260 ? -6.154 -4.905 5.981 1.00 93.19 260 LYS A C 1
ATOM 2087 O O . LYS A 1 260 ? -5.380 -5.853 6.020 1.00 93.19 260 LYS A O 1
ATOM 2092 N N . ILE A 1 261 ? -6.764 -4.515 4.858 1.00 96.81 261 ILE A N 1
ATOM 2093 C CA . ILE A 1 261 ? -6.482 -5.120 3.548 1.00 96.81 261 ILE A CA 1
ATOM 2094 C C . ILE A 1 261 ? -5.038 -4.824 3.122 1.00 96.81 261 ILE A C 1
ATOM 2096 O O . ILE A 1 261 ? -4.329 -5.750 2.740 1.00 96.81 261 ILE A O 1
ATOM 2100 N N . LEU A 1 262 ? -4.578 -3.574 3.257 1.00 96.06 262 LEU A N 1
ATOM 2101 C CA . LEU A 1 262 ? -3.199 -3.177 2.957 1.00 96.06 262 LEU A CA 1
ATOM 2102 C C . LEU A 1 262 ? -2.188 -3.949 3.816 1.00 96.06 262 LEU A C 1
ATOM 2104 O O . LEU A 1 262 ? -1.190 -4.424 3.300 1.00 96.06 262 LEU A O 1
ATOM 2108 N N . MET A 1 263 ? -2.452 -4.161 5.108 1.00 92.19 263 MET A N 1
ATOM 2109 C CA . MET A 1 263 ? -1.590 -5.000 5.955 1.00 92.19 263 MET A CA 1
ATOM 2110 C C . MET A 1 263 ? -1.441 -6.432 5.417 1.00 92.19 263 MET A C 1
ATOM 2112 O O . MET A 1 263 ? -0.433 -7.085 5.681 1.00 92.19 263 MET A O 1
ATOM 2116 N N . GLY A 1 264 ? -2.418 -6.908 4.639 1.00 93.50 264 GLY A N 1
ATOM 2117 C CA . GLY A 1 264 ? -2.367 -8.184 3.936 1.00 93.50 264 GLY A CA 1
ATOM 2118 C C . GLY A 1 264 ? -1.270 -8.280 2.872 1.00 93.50 264 GLY A C 1
ATOM 2119 O O . GLY A 1 264 ? -0.849 -9.390 2.559 1.00 93.50 264 GLY A O 1
ATOM 2120 N N . THR A 1 265 ? -0.776 -7.156 2.337 1.00 94.88 265 THR A N 1
ATOM 2121 C CA . THR A 1 265 ? 0.279 -7.142 1.307 1.00 94.88 265 THR A CA 1
ATOM 2122 C C . THR A 1 265 ? 1.686 -7.216 1.887 1.00 94.88 265 THR A C 1
ATOM 2124 O O . THR A 1 265 ? 2.617 -7.582 1.178 1.00 94.88 265 THR A O 1
ATOM 2127 N N . VAL A 1 266 ? 1.856 -6.936 3.183 1.00 90.81 266 VAL A N 1
ATOM 2128 C CA . VAL A 1 266 ? 3.172 -6.876 3.836 1.00 90.81 266 VAL A CA 1
ATOM 2129 C C . VAL A 1 266 ? 3.997 -8.156 3.622 1.00 90.81 266 VAL A C 1
ATOM 2131 O O . VAL A 1 266 ? 5.139 -8.038 3.180 1.00 90.81 266 VAL A O 1
ATOM 2134 N N . PRO A 1 267 ? 3.470 -9.381 3.842 1.00 90.81 267 PRO A N 1
ATOM 2135 C CA . PRO A 1 267 ? 4.233 -10.598 3.569 1.00 90.81 267 PRO A CA 1
ATOM 2136 C C . PRO A 1 267 ? 4.601 -10.768 2.093 1.00 90.81 267 PRO A C 1
ATOM 2138 O O . PRO A 1 267 ? 5.643 -11.345 1.808 1.00 90.81 267 PRO A O 1
ATOM 2141 N N . LEU A 1 268 ? 3.776 -10.264 1.164 1.00 92.94 268 LEU A N 1
ATOM 2142 C CA . LEU A 1 268 ? 4.046 -10.365 -0.272 1.00 92.94 268 LEU A CA 1
ATOM 2143 C C . LEU A 1 268 ? 5.317 -9.603 -0.637 1.00 92.94 268 LEU A C 1
ATOM 2145 O O . LEU A 1 268 ? 6.157 -10.162 -1.329 1.00 92.94 268 LEU A O 1
ATOM 2149 N N . PHE A 1 269 ? 5.494 -8.386 -0.112 1.00 89.44 269 PHE A N 1
ATOM 2150 C CA . PHE A 1 269 ? 6.695 -7.583 -0.358 1.00 89.44 269 PHE A CA 1
ATOM 2151 C C . PHE A 1 269 ? 7.956 -8.222 0.216 1.00 89.44 269 PHE A C 1
ATOM 2153 O O . PHE A 1 269 ? 8.979 -8.251 -0.454 1.00 89.44 269 PHE A O 1
ATOM 2160 N N . PHE A 1 270 ? 7.891 -8.786 1.425 1.00 85.94 270 PHE A N 1
ATOM 2161 C CA . PHE A 1 270 ? 9.046 -9.481 2.000 1.00 85.94 270 PHE A CA 1
ATOM 2162 C C . PHE A 1 270 ? 9.447 -10.714 1.187 1.00 85.94 270 PHE A C 1
ATOM 2164 O O . PHE A 1 270 ? 10.634 -10.954 0.979 1.00 85.94 270 PHE A O 1
ATOM 2171 N N . ILE A 1 271 ? 8.466 -11.496 0.727 1.00 88.44 271 ILE A N 1
ATOM 2172 C CA . ILE A 1 271 ? 8.729 -12.674 -0.103 1.00 88.44 271 ILE A CA 1
ATOM 2173 C C . ILE A 1 271 ? 9.258 -12.237 -1.477 1.00 88.44 271 ILE A C 1
ATOM 2175 O O . ILE A 1 271 ? 10.253 -12.791 -1.933 1.00 88.44 271 ILE A O 1
ATOM 2179 N N . ALA A 1 272 ? 8.654 -11.224 -2.103 1.00 86.88 272 ALA A N 1
ATOM 2180 C CA . ALA A 1 272 ? 9.085 -10.683 -3.390 1.00 86.88 272 ALA A CA 1
ATOM 2181 C C . ALA A 1 272 ? 10.513 -10.134 -3.344 1.00 86.88 272 ALA A C 1
ATOM 2183 O O . ALA A 1 272 ? 11.350 -10.567 -4.127 1.00 86.88 272 ALA A O 1
ATOM 2184 N N . GLY A 1 273 ? 10.823 -9.289 -2.360 1.00 83.31 273 GLY A N 1
ATOM 2185 C CA . GLY A 1 273 ? 12.163 -8.749 -2.160 1.00 83.31 273 GLY A CA 1
ATOM 2186 C C . GLY A 1 273 ? 13.210 -9.832 -1.938 1.00 83.31 273 GLY A C 1
ATOM 2187 O O . GLY A 1 273 ? 14.332 -9.730 -2.438 1.00 83.31 273 GLY A O 1
ATOM 2188 N N . PHE A 1 274 ? 12.858 -10.901 -1.217 1.00 83.62 274 PHE A N 1
ATOM 2189 C CA . PHE A 1 274 ? 13.734 -12.061 -1.067 1.00 83.62 274 PHE A CA 1
ATOM 2190 C C . PHE A 1 274 ? 13.963 -12.780 -2.407 1.00 83.62 274 PHE A C 1
ATOM 2192 O O . PHE A 1 274 ? 15.103 -13.098 -2.746 1.00 83.62 274 PHE A O 1
ATOM 2199 N N . ILE A 1 275 ? 12.907 -13.005 -3.193 1.00 82.06 275 ILE A N 1
ATOM 2200 C CA . ILE A 1 275 ? 13.012 -13.608 -4.531 1.00 82.06 275 ILE A CA 1
ATOM 2201 C C . ILE A 1 275 ? 13.868 -12.744 -5.460 1.00 82.06 275 ILE A C 1
ATOM 2203 O O . ILE A 1 275 ? 14.704 -13.259 -6.202 1.00 82.06 275 ILE A O 1
ATOM 2207 N N . GLU A 1 276 ? 13.705 -11.432 -5.408 1.00 76.88 276 GLU A N 1
ATOM 2208 C CA . GLU A 1 276 ? 14.465 -10.491 -6.218 1.00 76.88 276 GLU A CA 1
ATOM 2209 C C . GLU A 1 276 ? 15.950 -10.469 -5.840 1.00 76.88 276 GLU A C 1
ATOM 2211 O O . GLU A 1 276 ? 16.824 -10.645 -6.690 1.00 76.88 276 GLU A O 1
ATOM 2216 N N . GLY A 1 277 ? 16.245 -10.340 -4.545 1.00 74.75 277 GLY A N 1
ATOM 2217 C CA . GLY A 1 277 ? 17.616 -10.278 -4.045 1.00 74.75 277 GLY A CA 1
ATOM 2218 C C . GLY A 1 277 ? 18.427 -11.543 -4.304 1.00 74.75 277 GLY A C 1
ATOM 2219 O O . GLY A 1 277 ? 19.628 -11.453 -4.564 1.00 74.75 277 GLY A O 1
ATOM 2220 N N . TYR A 1 278 ? 17.782 -12.712 -4.224 1.00 74.62 278 TYR A N 1
ATOM 2221 C CA . TYR A 1 278 ? 18.475 -14.001 -4.202 1.00 74.62 278 TYR A CA 1
ATOM 2222 C C . TYR A 1 278 ? 18.181 -14.901 -5.405 1.00 74.62 278 TYR A C 1
ATOM 2224 O O . TYR A 1 278 ? 19.103 -15.542 -5.894 1.00 74.62 278 TYR A O 1
ATOM 2232 N N . LEU A 1 279 ? 16.940 -14.976 -5.898 1.00 73.06 279 LEU A N 1
ATOM 2233 C CA . LEU A 1 279 ? 16.579 -15.907 -6.978 1.00 73.06 279 LEU A CA 1
ATOM 2234 C C . LEU A 1 279 ? 16.670 -15.280 -8.376 1.00 73.06 279 LEU A C 1
ATOM 2236 O O . LEU A 1 279 ? 17.103 -15.951 -9.307 1.00 73.06 279 LEU A O 1
ATOM 2240 N N . THR A 1 280 ? 16.315 -14.002 -8.531 1.00 67.50 280 THR A N 1
ATOM 2241 C CA . THR A 1 280 ? 16.192 -13.339 -9.853 1.00 67.50 280 THR A CA 1
ATOM 2242 C C . THR A 1 280 ? 17.535 -13.202 -10.588 1.00 67.50 280 THR A C 1
ATOM 2244 O O . THR A 1 280 ? 17.580 -13.068 -11.804 1.00 67.50 280 THR A O 1
ATOM 2247 N N . ARG A 1 281 ? 18.654 -13.323 -9.869 1.00 69.31 281 ARG A N 1
ATOM 2248 C CA . ARG A 1 281 ? 20.014 -13.267 -10.433 1.00 69.31 281 ARG A CA 1
ATOM 2249 C C . ARG A 1 281 ? 20.458 -14.560 -11.098 1.00 69.31 281 ARG A C 1
ATOM 2251 O O . ARG A 1 281 ? 21.384 -14.541 -11.902 1.00 69.31 281 ARG A O 1
ATOM 2258 N N . HIS A 1 282 ? 19.821 -15.675 -10.757 1.00 72.88 282 HIS A N 1
ATOM 2259 C CA . HIS A 1 282 ? 20.118 -16.980 -11.331 1.00 72.88 282 HIS A CA 1
ATOM 2260 C C . HIS A 1 282 ? 19.318 -17.176 -12.624 1.00 72.88 282 HIS A C 1
ATOM 2262 O O . HIS A 1 282 ? 18.493 -18.082 -12.723 1.00 72.88 282 HIS A O 1
ATOM 2268 N N . THR A 1 283 ? 19.562 -16.314 -13.617 1.00 65.00 283 THR A N 1
ATOM 2269 C CA . THR A 1 283 ? 18.931 -16.403 -14.948 1.00 65.00 283 THR A CA 1
ATOM 2270 C C . THR A 1 283 ? 19.288 -17.703 -15.673 1.00 65.00 283 THR A C 1
ATOM 2272 O O . THR A 1 283 ? 18.512 -18.170 -16.493 1.00 65.00 283 THR A O 1
ATOM 2275 N N . ASP A 1 284 ? 20.397 -18.345 -15.295 1.00 70.19 284 ASP A N 1
ATOM 2276 C CA . ASP A 1 284 ? 20.840 -19.636 -15.844 1.00 70.19 284 ASP A CA 1
ATOM 2277 C C . ASP A 1 284 ? 20.029 -20.835 -15.312 1.00 70.19 284 ASP A C 1
ATOM 2279 O O . ASP A 1 284 ? 20.244 -21.979 -15.720 1.00 70.19 284 ASP A O 1
ATOM 2283 N N . ALA A 1 285 ? 19.119 -20.610 -14.355 1.00 77.69 285 ALA A N 1
ATOM 2284 C CA . ALA A 1 285 ? 18.254 -21.662 -13.843 1.00 77.69 285 ALA A CA 1
ATOM 2285 C C . ALA A 1 285 ? 17.295 -22.162 -14.943 1.00 77.69 285 ALA A C 1
ATOM 2287 O O . ALA A 1 285 ? 16.764 -21.352 -15.705 1.00 77.69 285 ALA A O 1
ATOM 2288 N N . PRO A 1 286 ? 16.986 -23.475 -14.995 1.00 86.31 286 PRO A N 1
ATOM 2289 C CA . PRO A 1 286 ? 16.109 -24.022 -16.025 1.00 86.31 286 PRO A CA 1
ATOM 2290 C C . PRO A 1 286 ? 14.763 -23.292 -16.100 1.00 86.31 286 PRO A C 1
ATOM 2292 O O . PRO A 1 286 ? 14.094 -23.117 -15.078 1.00 86.31 286 PRO A O 1
ATOM 2295 N N . ASP A 1 287 ? 14.323 -22.940 -17.308 1.00 88.44 287 ASP A N 1
ATOM 2296 C CA . ASP A 1 287 ? 13.052 -22.242 -17.570 1.00 88.44 287 ASP A CA 1
ATOM 2297 C C . ASP A 1 287 ? 11.859 -22.896 -16.878 1.00 88.44 287 ASP A C 1
ATOM 2299 O O . ASP A 1 287 ? 10.999 -22.218 -16.319 1.00 88.44 287 ASP A O 1
ATOM 2303 N N . LEU A 1 288 ? 11.828 -24.231 -16.862 1.00 89.88 288 LEU A N 1
ATOM 2304 C CA . LEU A 1 288 ? 10.770 -25.002 -16.217 1.00 89.88 288 LEU A CA 1
ATOM 2305 C C . LEU A 1 288 ? 10.701 -24.737 -14.705 1.00 89.88 288 LEU A C 1
ATOM 2307 O O . LEU A 1 288 ? 9.609 -24.658 -14.144 1.00 89.88 288 LEU A O 1
ATOM 2311 N N . LEU A 1 289 ? 11.850 -24.563 -14.046 1.00 88.44 289 LEU A N 1
ATOM 2312 C CA . LEU A 1 289 ? 11.913 -24.243 -12.621 1.00 88.44 289 LEU A CA 1
ATOM 2313 C C . LEU A 1 289 ? 11.442 -22.806 -12.361 1.00 88.44 289 LEU A C 1
ATOM 2315 O O . LEU A 1 289 ? 10.633 -22.590 -11.457 1.00 88.44 289 LEU A O 1
ATOM 2319 N N . ARG A 1 290 ? 11.896 -21.843 -13.179 1.00 88.19 290 ARG A N 1
ATOM 2320 C CA . ARG A 1 290 ? 11.466 -20.433 -13.111 1.00 88.19 290 ARG A CA 1
ATOM 2321 C C . ARG A 1 290 ? 9.949 -20.321 -13.312 1.00 88.19 290 ARG A C 1
ATOM 2323 O O . ARG A 1 290 ? 9.247 -19.754 -12.476 1.00 88.19 290 ARG A O 1
ATOM 2330 N N . GLY A 1 291 ? 9.423 -20.966 -14.353 1.00 90.56 291 GLY A N 1
ATOM 2331 C CA . GLY A 1 291 ? 7.993 -21.025 -14.658 1.00 90.56 291 GLY A CA 1
ATOM 2332 C C . GLY A 1 291 ? 7.163 -21.702 -13.562 1.00 90.56 291 GLY A C 1
ATOM 2333 O O . GLY A 1 291 ? 6.116 -21.184 -13.174 1.00 90.56 291 GLY A O 1
ATOM 2334 N N . PHE A 1 292 ? 7.634 -22.820 -12.999 1.00 91.62 292 PHE A N 1
ATOM 2335 C CA . PHE A 1 292 ? 6.968 -23.474 -11.867 1.00 91.62 292 PHE A CA 1
ATOM 2336 C C . PHE A 1 292 ? 6.876 -22.556 -10.644 1.00 91.62 292 PHE A C 1
ATOM 2338 O O . PHE A 1 292 ? 5.842 -22.518 -9.973 1.00 91.62 292 PHE A O 1
ATOM 2345 N N . PHE A 1 293 ? 7.929 -21.787 -10.368 1.00 90.12 293 PHE A N 1
ATOM 2346 C CA . PHE A 1 293 ? 7.945 -20.844 -9.258 1.00 90.12 293 PHE A CA 1
ATOM 2347 C C . PHE A 1 293 ? 6.944 -19.696 -9.467 1.00 90.12 293 PHE A C 1
ATOM 2349 O O . PHE A 1 293 ? 6.146 -19.414 -8.573 1.00 90.12 293 PHE A O 1
ATOM 2356 N N . ILE A 1 294 ? 6.903 -19.116 -10.673 1.00 92.69 294 ILE A N 1
ATOM 2357 C CA . ILE A 1 294 ? 5.899 -18.113 -11.072 1.00 92.69 294 ILE A CA 1
ATOM 2358 C C . ILE A 1 294 ? 4.481 -18.654 -10.849 1.00 92.69 294 ILE A C 1
ATOM 2360 O O . ILE A 1 294 ? 3.650 -17.999 -10.216 1.00 92.69 294 ILE A O 1
ATOM 2364 N N . LEU A 1 295 ? 4.210 -19.880 -11.307 1.00 95.19 295 LEU A N 1
ATOM 2365 C CA . LEU A 1 295 ? 2.912 -20.531 -11.123 1.00 95.19 295 LEU A CA 1
ATOM 2366 C C . LEU A 1 295 ? 2.579 -20.761 -9.645 1.00 95.19 295 LEU A C 1
ATOM 2368 O O . LEU A 1 295 ? 1.432 -20.555 -9.252 1.00 95.19 295 LEU A O 1
ATOM 2372 N N . CYS A 1 296 ? 3.553 -21.138 -8.813 1.00 94.56 296 CYS A N 1
ATOM 2373 C CA . CYS A 1 296 ? 3.360 -21.272 -7.367 1.00 94.56 296 CYS A CA 1
ATOM 2374 C C . CYS A 1 296 ? 2.973 -19.938 -6.716 1.00 94.56 296 CYS A C 1
ATOM 2376 O O . CYS A 1 296 ? 2.014 -19.888 -5.942 1.00 94.56 296 CYS A O 1
ATOM 2378 N N . CYS A 1 297 ? 3.675 -18.851 -7.049 1.00 94.25 297 CYS A N 1
ATOM 2379 C CA . CYS A 1 297 ? 3.359 -17.510 -6.559 1.00 94.25 297 CYS A CA 1
ATOM 2380 C C . CYS A 1 297 ? 1.963 -17.061 -7.006 1.00 94.25 297 CYS A C 1
ATOM 2382 O O . CYS A 1 297 ? 1.173 -16.580 -6.188 1.00 94.25 297 CYS A O 1
ATOM 2384 N N . LEU A 1 298 ? 1.621 -17.276 -8.278 1.00 95.75 298 LEU A N 1
ATOM 2385 C CA . LEU A 1 298 ? 0.312 -16.929 -8.824 1.00 95.75 298 LEU A CA 1
ATOM 2386 C C . LEU A 1 298 ? -0.806 -17.744 -8.159 1.00 95.75 298 LEU A C 1
ATOM 2388 O O . LEU A 1 298 ? -1.823 -17.188 -7.741 1.00 95.75 298 LEU A O 1
ATOM 2392 N N . ALA A 1 299 ? -0.606 -19.055 -8.004 1.00 96.75 299 ALA A N 1
ATOM 2393 C CA . ALA A 1 299 ? -1.545 -19.943 -7.329 1.00 96.75 299 ALA A CA 1
ATOM 2394 C C . ALA A 1 299 ? -1.738 -19.553 -5.859 1.00 96.75 299 ALA A C 1
ATOM 2396 O O . ALA A 1 299 ? -2.861 -19.602 -5.360 1.00 96.75 299 ALA A O 1
ATOM 2397 N N . PHE A 1 300 ? -0.679 -19.115 -5.174 1.00 95.75 300 PHE A N 1
ATOM 2398 C CA . PHE A 1 300 ? -0.770 -18.596 -3.813 1.00 95.75 300 PHE A CA 1
ATOM 2399 C C . PHE A 1 300 ? -1.632 -17.328 -3.742 1.00 95.75 300 PHE A C 1
ATOM 2401 O O . PHE A 1 300 ? -2.566 -17.273 -2.939 1.00 95.75 300 PHE A O 1
ATOM 2408 N N . VAL A 1 301 ? -1.381 -16.336 -4.604 1.00 96.25 301 VAL A N 1
ATOM 2409 C CA . VAL A 1 301 ? -2.154 -15.083 -4.626 1.00 96.25 301 VAL A CA 1
ATOM 2410 C C . VAL A 1 301 ? -3.623 -15.350 -4.955 1.00 96.25 301 VAL A C 1
ATOM 2412 O O . VAL A 1 301 ? -4.508 -14.925 -4.209 1.00 96.25 301 VAL A O 1
ATOM 2415 N N . LEU A 1 302 ? -3.904 -16.086 -6.034 1.00 96.62 302 LEU A N 1
ATOM 2416 C CA . LEU A 1 302 ? -5.274 -16.416 -6.437 1.00 96.62 302 LEU A CA 1
ATOM 2417 C C . LEU A 1 302 ? -5.964 -17.305 -5.394 1.00 96.62 302 LEU A C 1
ATOM 2419 O O . LEU A 1 302 ? -7.128 -17.090 -5.052 1.00 96.62 302 LEU A O 1
ATOM 2423 N N . GLY A 1 303 ? -5.238 -18.269 -4.835 1.00 96.88 303 GLY A N 1
ATOM 2424 C CA . GLY A 1 303 ? -5.713 -19.138 -3.769 1.00 96.88 303 GLY A CA 1
ATOM 2425 C C . GLY A 1 303 ? -6.137 -18.348 -2.534 1.00 96.88 303 GLY A C 1
ATOM 2426 O O . GLY A 1 303 ? -7.242 -18.549 -2.034 1.00 96.88 303 GLY A O 1
ATOM 2427 N N . TYR A 1 304 ? -5.302 -17.419 -2.065 1.00 96.88 304 TYR A N 1
ATOM 2428 C CA . TYR A 1 304 ? -5.523 -16.704 -0.809 1.00 96.88 304 TYR A CA 1
ATOM 2429 C C . TYR A 1 304 ? -6.427 -15.468 -0.928 1.00 96.88 304 TYR A C 1
ATOM 2431 O O . TYR A 1 304 ? -7.267 -15.255 -0.056 1.00 96.88 304 TYR A O 1
ATOM 2439 N N . PHE A 1 305 ? -6.300 -14.660 -1.987 1.00 96.25 305 PHE A N 1
ATOM 2440 C CA . PHE A 1 305 ? -7.067 -13.414 -2.146 1.00 96.25 305 PHE A CA 1
ATOM 2441 C C . PHE A 1 305 ? -8.333 -13.565 -3.001 1.00 96.25 305 PHE A C 1
ATOM 2443 O O . PHE A 1 305 ? -9.200 -12.695 -2.946 1.00 96.25 305 PHE A O 1
ATOM 2450 N N . VAL A 1 306 ? -8.493 -14.657 -3.759 1.00 95.50 306 VAL A N 1
ATOM 2451 C CA . VAL A 1 306 ? -9.676 -14.864 -4.619 1.00 95.50 306 VAL A CA 1
ATOM 2452 C C . VAL A 1 306 ? -10.484 -16.081 -4.178 1.00 95.50 306 VAL A C 1
ATOM 2454 O O . VAL A 1 306 ? -11.654 -15.951 -3.814 1.00 95.50 306 VAL A O 1
ATOM 2457 N N . TRP A 1 307 ? -9.878 -17.268 -4.176 1.00 97.12 307 TRP A N 1
ATOM 2458 C CA . TRP A 1 307 ? -10.594 -18.514 -3.905 1.00 97.12 307 TRP A CA 1
ATOM 2459 C C . TRP A 1 307 ? -10.965 -18.676 -2.425 1.00 97.12 307 TRP A C 1
ATOM 2461 O O . TRP A 1 307 ? -12.132 -18.913 -2.106 1.00 97.12 307 TRP A O 1
ATOM 2471 N N . TYR A 1 308 ? -10.008 -18.506 -1.512 1.00 95.94 308 TYR A N 1
ATOM 2472 C CA . TYR A 1 308 ? -10.201 -18.732 -0.078 1.00 95.94 308 TYR A CA 1
ATOM 2473 C C . TYR A 1 308 ? -11.289 -17.834 0.552 1.00 95.94 308 TYR A C 1
ATOM 2475 O O . TYR A 1 308 ? -12.136 -18.373 1.270 1.00 95.94 308 TYR A O 1
ATOM 2483 N N . PRO A 1 309 ? -11.381 -16.521 0.246 1.00 95.12 309 PRO A N 1
ATOM 2484 C CA . PRO A 1 309 ? -12.455 -15.650 0.727 1.00 95.12 309 PRO A CA 1
ATOM 2485 C C . PRO A 1 309 ? -13.841 -16.106 0.262 1.00 95.12 309 PRO A C 1
ATOM 2487 O O . PRO A 1 309 ? -14.786 -16.127 1.050 1.00 95.12 309 PRO A O 1
ATOM 2490 N N . VAL A 1 310 ? -13.964 -16.522 -1.005 1.00 94.56 310 VAL A N 1
ATOM 2491 C CA . VAL A 1 310 ? -15.219 -17.032 -1.582 1.00 94.56 310 VAL A CA 1
ATOM 2492 C C . VAL A 1 310 ? -15.602 -18.371 -0.956 1.00 94.56 310 VAL A C 1
ATOM 2494 O O . VAL A 1 310 ? -16.761 -18.582 -0.599 1.00 94.56 310 VAL A O 1
ATOM 2497 N N . TYR A 1 311 ? -14.634 -19.270 -0.786 1.00 95.12 311 TYR A N 1
ATOM 2498 C CA . TYR A 1 311 ? -14.826 -20.551 -0.115 1.00 95.12 311 TYR A CA 1
ATOM 2499 C C . TYR A 1 311 ? -15.311 -20.368 1.331 1.00 95.12 311 TYR A C 1
ATOM 2501 O O . TYR A 1 311 ? -16.300 -20.983 1.737 1.00 95.12 311 TYR A O 1
ATOM 2509 N N . LYS A 1 312 ? -14.670 -19.472 2.089 1.00 92.62 312 LYS A N 1
ATOM 2510 C CA . LYS A 1 312 ? -15.066 -19.105 3.455 1.00 92.62 312 LYS A CA 1
ATOM 2511 C C . LYS A 1 312 ? -16.470 -18.519 3.510 1.00 92.62 312 LYS A C 1
ATOM 2513 O O . LYS A 1 312 ? -17.272 -18.956 4.329 1.00 92.62 312 LYS A O 1
ATOM 2518 N N . ALA A 1 313 ? -16.794 -17.594 2.608 1.00 90.75 313 ALA A N 1
ATOM 2519 C CA . ALA A 1 313 ? -18.117 -16.984 2.555 1.00 90.75 313 ALA A CA 1
ATOM 2520 C C . ALA A 1 313 ? -19.236 -18.016 2.347 1.00 90.75 313 ALA A C 1
ATOM 2522 O O . ALA A 1 313 ? -20.297 -17.890 2.950 1.00 90.75 313 ALA A O 1
ATOM 2523 N N . ARG A 1 314 ? -18.988 -19.069 1.554 1.00 91.44 314 ARG A N 1
ATOM 2524 C CA . ARG A 1 314 ? -19.947 -20.170 1.348 1.00 91.44 314 ARG A CA 1
ATOM 2525 C C . ARG A 1 314 ? -20.155 -21.041 2.590 1.00 91.44 314 ARG A C 1
ATOM 2527 O O . ARG A 1 314 ? -21.227 -21.611 2.741 1.00 91.44 314 ARG A O 1
ATOM 2534 N N . ARG A 1 315 ? -19.147 -21.168 3.458 1.00 88.44 315 ARG A N 1
ATOM 2535 C CA . ARG A 1 315 ? -19.221 -21.954 4.706 1.00 88.44 315 ARG A CA 1
ATOM 2536 C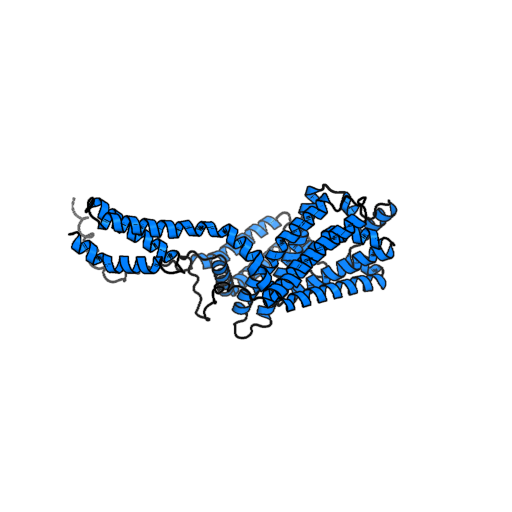 C . ARG A 1 315 ? -19.649 -21.139 5.929 1.00 88.44 315 ARG A C 1
ATOM 2538 O O . ARG A 1 315 ? -19.853 -21.718 6.991 1.00 88.44 315 ARG A O 1
ATOM 2545 N N . GLY A 1 316 ? -19.791 -19.825 5.771 1.00 84.19 316 GLY A N 1
ATOM 2546 C CA . GLY A 1 316 ? -20.028 -18.889 6.861 1.00 84.19 316 GLY A CA 1
ATOM 2547 C C . GLY A 1 316 ? -18.724 -18.454 7.530 1.00 84.19 316 GLY A C 1
ATOM 2548 O O . GLY A 1 316 ? -17.823 -19.253 7.793 1.00 84.19 316 GLY A O 1
ATOM 2549 N N . PHE A 1 317 ? -18.624 -17.158 7.814 1.00 80.69 317 PHE A N 1
ATOM 2550 C CA . PHE A 1 317 ? -17.590 -16.644 8.706 1.00 80.69 317 PHE A CA 1
ATOM 2551 C C . PHE A 1 317 ? -18.020 -16.918 10.144 1.00 80.69 317 PHE A C 1
ATOM 2553 O O . PHE A 1 317 ? -19.188 -16.723 10.475 1.00 80.69 317 PHE A O 1
ATOM 2560 N N . LYS A 1 318 ? -17.091 -17.347 11.006 1.00 72.81 318 LYS A N 1
ATOM 2561 C CA . LYS A 1 318 ? -17.363 -17.359 12.449 1.00 72.81 318 LYS A CA 1
ATOM 2562 C C . LYS A 1 318 ? -17.668 -15.927 12.879 1.00 72.81 318 LYS A C 1
ATOM 2564 O O . LYS A 1 318 ? -17.007 -15.010 12.384 1.00 72.81 318 LYS A O 1
ATOM 2569 N N . ASP A 1 319 ? -18.653 -15.745 13.759 1.00 58.19 319 ASP A N 1
ATOM 2570 C CA . ASP A 1 319 ? -19.006 -14.425 14.277 1.00 58.19 319 ASP A CA 1
ATOM 2571 C C . ASP A 1 319 ? -17.757 -13.757 14.844 1.00 58.19 319 ASP A C 1
ATOM 2573 O O . ASP A 1 319 ? -17.233 -14.109 15.903 1.00 58.19 319 ASP A O 1
ATOM 2577 N N . LEU A 1 320 ? -17.244 -12.797 14.078 1.00 58.22 320 LEU A N 1
ATOM 2578 C CA . LEU A 1 320 ? -16.275 -11.845 14.570 1.00 58.22 320 LEU A CA 1
ATOM 2579 C C . LEU A 1 320 ? -17.059 -11.038 15.590 1.00 58.22 320 LEU A C 1
ATOM 2581 O O . LEU A 1 320 ? -17.939 -10.282 15.178 1.00 58.22 320 LEU A O 1
ATOM 2585 N N . ALA A 1 321 ? -16.780 -11.255 16.880 1.00 47.94 321 ALA A N 1
ATOM 2586 C CA . ALA A 1 321 ? -17.297 -10.426 17.963 1.00 47.94 321 ALA A CA 1
ATOM 2587 C C . ALA A 1 321 ? -17.343 -8.979 17.466 1.00 47.94 321 ALA A C 1
ATOM 2589 O O . ALA A 1 321 ? -16.312 -8.475 17.006 1.00 47.94 321 ALA A O 1
ATOM 2590 N N . GLU A 1 322 ? -18.558 -8.426 17.426 1.00 45.78 322 GLU A N 1
ATOM 2591 C CA . GLU A 1 322 ? -18.922 -7.202 16.719 1.00 45.78 322 GLU A CA 1
ATOM 2592 C C . GLU A 1 322 ? -17.766 -6.210 16.705 1.00 45.78 322 GLU A C 1
ATOM 2594 O O . GLU A 1 322 ? -17.263 -5.786 17.748 1.00 45.78 322 GLU A O 1
ATOM 2599 N N . SER A 1 323 ? -17.301 -5.851 15.508 1.00 44.50 323 SER A N 1
ATOM 2600 C CA . SER A 1 323 ? -16.339 -4.771 15.373 1.00 44.50 323 SER A CA 1
ATOM 2601 C C . SER A 1 323 ? -17.000 -3.513 15.922 1.00 44.50 323 SER A C 1
ATOM 2603 O O . SER A 1 323 ? -17.825 -2.957 15.203 1.00 44.50 323 SER A O 1
ATOM 2605 N N . ASN A 1 324 ? -16.673 -3.127 17.166 1.00 44.12 324 ASN A N 1
ATOM 2606 C CA . ASN A 1 324 ? -17.061 -1.892 17.856 1.00 44.12 324 ASN A CA 1
ATOM 2607 C C . ASN A 1 324 ? -18.048 -1.072 17.028 1.00 44.12 324 ASN A C 1
ATOM 2609 O O . ASN A 1 324 ? -17.615 -0.225 16.238 1.00 44.12 324 ASN A O 1
ATOM 2613 N N . THR A 1 325 ? -19.339 -1.403 17.123 1.00 44.00 325 THR A N 1
ATOM 2614 C CA . THR A 1 325 ? -20.410 -0.650 16.474 1.00 44.00 325 THR A CA 1
ATOM 2615 C C . THR A 1 325 ? -20.219 0.798 16.889 1.00 44.00 325 THR A C 1
ATOM 2617 O O . THR A 1 325 ? -20.415 1.144 18.053 1.00 44.00 325 THR A O 1
ATOM 2620 N N . LEU A 1 326 ? -19.705 1.627 15.978 1.00 51.38 326 LEU A N 1
ATOM 2621 C CA . LEU A 1 326 ? -19.477 3.033 16.266 1.00 51.38 326 LEU A CA 1
ATOM 2622 C C . LEU A 1 326 ? -20.847 3.623 16.589 1.00 51.38 326 LEU A C 1
ATOM 2624 O O . LEU A 1 326 ? -21.740 3.609 15.743 1.00 51.38 326 LEU A O 1
ATOM 2628 N N . HIS A 1 327 ? -21.012 4.070 17.833 1.00 42.50 327 HIS A N 1
ATOM 2629 C CA . HIS A 1 327 ? -22.256 4.652 18.316 1.00 42.50 327 HIS A CA 1
ATOM 2630 C C . HIS A 1 327 ? -22.681 5.854 17.449 1.00 42.50 327 HIS A C 1
ATOM 2632 O O . HIS A 1 327 ? -21.889 6.407 16.671 1.00 42.50 327 HIS A O 1
ATOM 2638 N N . ALA A 1 328 ? -23.959 6.228 17.560 1.00 45.72 328 ALA A N 1
ATOM 2639 C CA . ALA A 1 328 ? -24.588 7.344 16.849 1.00 45.72 328 ALA A CA 1
ATOM 2640 C C . ALA A 1 328 ? -23.795 8.663 16.985 1.00 45.72 328 ALA A C 1
ATOM 2642 O O . ALA A 1 328 ? -22.840 8.744 17.751 1.00 45.72 328 ALA A O 1
ATOM 2643 N N . ASP A 1 329 ? -24.125 9.676 16.175 1.00 49.69 329 ASP A N 1
ATOM 2644 C CA . ASP A 1 329 ? -23.492 11.017 16.119 1.00 49.69 329 ASP A CA 1
ATOM 2645 C C . ASP A 1 329 ? -23.633 11.839 17.424 1.00 49.69 329 ASP A C 1
ATOM 2647 O O . ASP A 1 329 ? -23.873 13.037 17.388 1.00 49.69 329 ASP A O 1
ATOM 2651 N N . ALA A 1 330 ? -23.486 11.217 18.594 1.00 48.16 330 ALA A N 1
ATOM 2652 C CA . ALA A 1 330 ? -23.220 11.936 19.826 1.00 48.16 330 ALA A CA 1
ATOM 2653 C C . ALA A 1 330 ? -21.820 12.550 19.721 1.00 48.16 330 ALA A C 1
ATOM 2655 O O . ALA A 1 330 ? -20.890 11.873 19.271 1.00 48.16 330 ALA A O 1
ATOM 2656 N N . ASP A 1 331 ? -21.687 13.818 20.110 1.00 53.50 331 ASP A N 1
ATOM 2657 C CA . ASP A 1 331 ? -20.416 14.530 20.219 1.00 53.50 331 ASP A CA 1
ATOM 2658 C C . ASP A 1 331 ? -19.374 13.649 20.919 1.00 53.50 331 ASP A C 1
ATOM 2660 O O . ASP A 1 331 ? -19.383 13.476 22.137 1.00 53.50 331 ASP A O 1
ATOM 2664 N N . GLN A 1 332 ? -18.489 13.033 20.130 1.00 61.38 332 GLN A N 1
ATOM 2665 C CA . GLN A 1 332 ? -17.423 12.195 20.657 1.00 61.38 332 GLN A CA 1
ATOM 2666 C C . GLN A 1 332 ? -16.398 13.114 21.312 1.00 61.38 332 GLN A C 1
ATOM 2668 O O . GLN A 1 332 ? -15.536 13.688 20.647 1.00 61.38 332 GLN A O 1
ATOM 2673 N N . GLN A 1 333 ? -16.514 13.273 22.626 1.00 64.50 333 GLN A N 1
ATOM 2674 C CA . GLN A 1 333 ? -15.458 13.870 23.426 1.00 64.50 333 GLN A CA 1
ATOM 2675 C C . GLN A 1 333 ? -14.288 12.8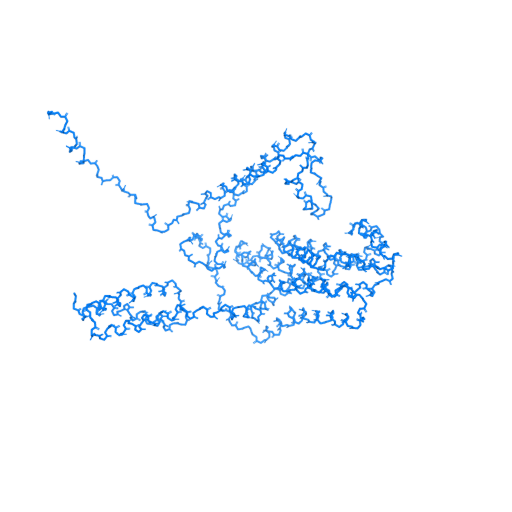89 23.505 1.00 64.50 333 GLN A C 1
ATOM 2677 O O . GLN A 1 333 ? -14.457 11.696 23.772 1.00 64.50 333 GLN A O 1
ATOM 2682 N N . ILE A 1 334 ? -13.088 13.393 23.222 1.00 73.31 334 ILE A N 1
ATOM 2683 C CA . ILE A 1 334 ? -11.867 12.597 23.272 1.00 73.31 334 ILE A CA 1
ATOM 2684 C C . ILE A 1 334 ? -11.500 12.405 24.738 1.00 73.31 334 ILE A C 1
ATOM 2686 O O . ILE A 1 334 ? -10.916 13.284 25.363 1.00 73.31 334 ILE A O 1
ATOM 2690 N N . ASP A 1 335 ? -11.837 11.240 25.276 1.00 73.06 335 ASP A N 1
ATOM 2691 C CA . ASP A 1 335 ? -11.417 10.865 26.622 1.00 73.06 335 ASP A CA 1
ATOM 2692 C C . ASP A 1 335 ? -9.967 10.357 26.613 1.00 73.06 335 ASP A C 1
ATOM 2694 O O . ASP A 1 335 ? -9.686 9.270 26.109 1.00 73.06 335 ASP A O 1
ATOM 2698 N N . ILE A 1 336 ? -9.040 11.147 27.142 1.00 74.06 336 ILE A N 1
ATOM 2699 C CA . ILE A 1 336 ? -7.615 10.795 27.237 1.00 74.06 336 ILE A CA 1
ATOM 2700 C C . ILE A 1 336 ? -7.283 9.935 28.465 1.00 74.06 336 ILE A C 1
ATOM 2702 O O . ILE A 1 336 ? -6.167 9.431 28.565 1.00 74.06 336 ILE A O 1
ATOM 2706 N N . SER A 1 337 ? -8.230 9.753 29.391 1.00 68.31 337 SER A N 1
ATOM 2707 C CA . SER A 1 337 ? -8.015 9.018 30.644 1.00 68.31 337 SER A CA 1
ATOM 2708 C C . SER A 1 337 ? -8.156 7.501 30.489 1.00 68.31 337 SER A C 1
ATOM 2710 O O . SER A 1 337 ? -7.644 6.735 31.305 1.00 68.31 337 SER A O 1
ATOM 2712 N N . ARG A 1 338 ? -8.812 7.049 29.415 1.00 68.81 338 ARG A N 1
ATOM 2713 C CA . ARG A 1 338 ? -9.084 5.631 29.173 1.00 68.81 338 ARG A CA 1
ATOM 2714 C C . ARG A 1 338 ? -8.008 4.960 28.322 1.00 68.81 338 ARG A C 1
ATOM 2716 O O . ARG A 1 338 ? -7.618 5.468 27.270 1.00 68.81 338 ARG A O 1
ATOM 2723 N N . ILE A 1 339 ? -7.614 3.738 28.694 1.00 70.50 339 ILE A N 1
ATOM 2724 C CA . ILE A 1 339 ? -6.784 2.881 27.837 1.00 70.50 339 ILE A CA 1
ATOM 2725 C C . ILE A 1 339 ? -7.633 2.395 26.658 1.00 70.50 339 ILE A C 1
ATOM 2727 O O . ILE A 1 339 ? -8.511 1.543 26.791 1.00 70.50 339 ILE A O 1
ATOM 2731 N N . LYS A 1 340 ? -7.365 2.934 25.469 1.00 66.88 340 LYS A N 1
ATOM 2732 C CA . LYS A 1 340 ? -8.109 2.598 24.251 1.00 66.88 340 LYS A CA 1
ATOM 2733 C C . LYS A 1 340 ? -7.386 1.545 23.421 1.00 66.88 340 LYS A C 1
ATOM 2735 O O . LYS A 1 340 ? -6.161 1.493 23.346 1.00 66.88 340 LYS A O 1
ATOM 2740 N N . SER A 1 341 ? -8.169 0.711 22.736 1.00 67.38 341 SER A N 1
ATOM 2741 C CA . SER A 1 341 ? -7.633 -0.154 21.679 1.00 67.38 341 SER A CA 1
ATOM 2742 C C . SER A 1 341 ? -7.054 0.687 20.534 1.00 67.38 341 SER A C 1
ATOM 2744 O O . SER A 1 341 ? -7.463 1.832 20.341 1.00 67.38 341 SER A O 1
ATOM 2746 N N . SER A 1 342 ? -6.183 0.109 19.700 1.00 64.88 342 SER A N 1
ATOM 2747 C CA . SER A 1 342 ? -5.649 0.792 18.507 1.00 64.88 342 SER A CA 1
ATOM 2748 C C . SER A 1 342 ? -6.757 1.340 17.596 1.00 64.88 342 SER A C 1
ATOM 2750 O O . SER A 1 342 ? -6.610 2.410 17.015 1.00 64.88 342 SER A O 1
ATOM 2752 N N . GLY A 1 343 ? -7.898 0.645 17.509 1.00 62.75 343 GLY A N 1
ATOM 2753 C CA . GLY A 1 343 ? -9.064 1.125 16.764 1.00 62.75 343 GLY A CA 1
ATOM 2754 C C . GLY A 1 343 ? -9.762 2.320 17.422 1.00 62.75 343 GLY A C 1
ATOM 2755 O O . GLY A 1 343 ? -10.266 3.182 16.705 1.00 62.75 343 GLY A O 1
ATOM 2756 N N . GLY A 1 344 ? -9.772 2.384 18.757 1.00 67.06 344 GLY A N 1
ATOM 2757 C CA . GLY A 1 344 ? -10.279 3.526 19.524 1.00 67.06 344 GLY A CA 1
ATOM 2758 C C . GLY A 1 344 ? -9.387 4.755 19.364 1.00 67.06 344 GLY A C 1
ATOM 2759 O O . GLY A 1 344 ? -9.887 5.794 18.952 1.00 67.06 344 GLY A O 1
ATOM 2760 N N . LEU A 1 345 ? -8.068 4.594 19.542 1.00 75.38 345 LEU A N 1
ATOM 2761 C CA . LEU A 1 345 ? -7.084 5.661 19.307 1.00 75.38 345 LEU A CA 1
ATOM 2762 C C . LEU A 1 345 ? -7.206 6.234 17.893 1.00 75.38 345 LEU A C 1
ATOM 2764 O O . LEU A 1 345 ? -7.303 7.441 17.720 1.00 75.38 345 LEU A O 1
ATOM 2768 N N . PHE A 1 346 ? -7.300 5.364 16.883 1.00 71.62 346 PHE A N 1
ATOM 2769 C CA . PHE A 1 346 ? -7.502 5.792 15.502 1.00 71.62 346 PHE A CA 1
ATOM 2770 C C . PHE A 1 346 ? -8.799 6.597 15.326 1.00 71.62 346 PHE A C 1
ATOM 2772 O O . PHE A 1 346 ? -8.807 7.580 14.596 1.00 71.62 346 PHE A O 1
ATOM 2779 N N . ALA A 1 347 ? -9.898 6.210 15.989 1.00 70.94 347 ALA A N 1
ATOM 2780 C CA . ALA A 1 347 ? -11.148 6.981 15.960 1.00 70.94 347 ALA A CA 1
ATOM 2781 C C . ALA A 1 347 ? -10.934 8.404 16.481 1.00 70.94 347 ALA A C 1
ATOM 2783 O O . ALA A 1 347 ? -11.277 9.367 15.795 1.00 70.94 347 ALA A O 1
ATOM 2784 N N . ASP A 1 348 ? -10.335 8.509 17.667 1.00 77.62 348 ASP A N 1
ATOM 2785 C CA . ASP A 1 348 ? -10.104 9.783 18.338 1.00 77.62 348 ASP A CA 1
ATOM 2786 C C . ASP A 1 348 ? -9.193 10.684 17.517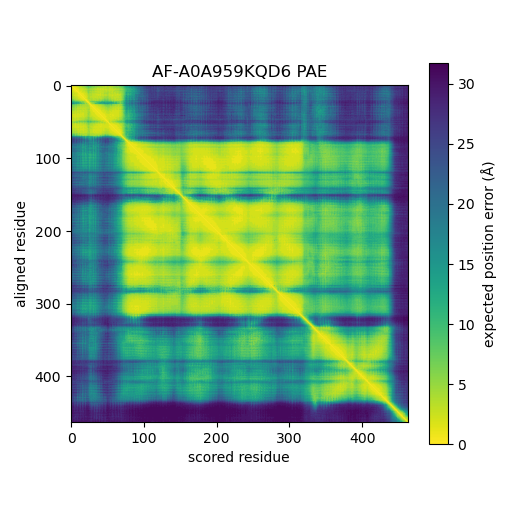 1.00 77.62 348 ASP A C 1
ATOM 2788 O O . ASP A 1 348 ? -9.459 11.875 17.402 1.00 77.62 348 ASP A O 1
ATOM 2792 N N . THR A 1 349 ? -8.157 10.118 16.891 1.00 80.12 349 THR A N 1
ATOM 2793 C CA . THR A 1 349 ? -7.270 10.860 15.993 1.00 80.12 349 THR A CA 1
ATOM 2794 C C . THR A 1 349 ? -8.067 11.532 14.874 1.00 80.12 349 THR A C 1
ATOM 2796 O O . THR A 1 349 ? -7.893 12.723 14.632 1.00 80.12 349 THR A O 1
ATOM 2799 N N . PHE A 1 350 ? -9.003 10.828 14.228 1.00 76.19 350 PHE A N 1
ATOM 2800 C CA . PHE A 1 350 ? -9.854 11.436 13.197 1.00 76.19 350 PHE A CA 1
ATOM 2801 C C . PHE A 1 350 ? -10.825 12.482 13.747 1.00 76.19 350 PHE A C 1
ATOM 2803 O O . PHE A 1 350 ? -11.060 13.497 13.089 1.00 76.19 350 PHE A O 1
ATOM 2810 N N . VAL A 1 351 ? -11.403 12.242 14.926 1.00 78.12 351 VAL A N 1
ATOM 2811 C CA . VAL A 1 351 ? -12.274 13.221 15.593 1.00 78.12 351 VAL A CA 1
ATOM 2812 C C . VAL A 1 351 ? -11.492 14.498 15.891 1.00 78.12 351 VAL A C 1
ATOM 2814 O O . VAL A 1 351 ? -11.965 15.589 15.575 1.00 78.12 351 VAL A O 1
ATOM 2817 N N . TRP A 1 352 ? -10.269 14.362 16.398 1.00 82.12 352 TRP A N 1
ATOM 2818 C CA . TRP A 1 352 ? -9.371 15.472 16.677 1.00 82.12 352 TRP A CA 1
ATOM 2819 C C . TRP A 1 352 ? -9.015 16.255 15.412 1.00 82.12 352 TRP A C 1
ATOM 2821 O O . TRP A 1 352 ? -9.204 17.470 15.366 1.00 82.12 352 TRP A O 1
ATOM 2831 N N . TYR A 1 353 ? -8.584 15.561 14.351 1.00 80.25 353 TYR A N 1
ATOM 2832 C CA . TYR A 1 353 ? -8.277 16.187 13.062 1.00 80.25 353 TYR A CA 1
ATOM 2833 C C . TYR A 1 353 ? -9.474 16.962 12.506 1.00 80.25 353 TYR A C 1
ATOM 2835 O O . TYR A 1 353 ? -9.300 18.055 11.976 1.00 80.25 353 TYR A O 1
ATOM 2843 N N . ARG A 1 354 ? -10.696 16.435 12.657 1.00 78.38 354 ARG A N 1
ATOM 2844 C CA . ARG A 1 354 ? -11.925 17.132 12.256 1.00 78.38 354 ARG A CA 1
ATOM 2845 C C . ARG A 1 354 ? -12.161 18.385 13.100 1.00 78.38 354 ARG A C 1
ATOM 2847 O O . ARG A 1 354 ? -12.418 19.443 12.534 1.00 78.38 354 ARG A O 1
ATOM 2854 N N . GLN A 1 355 ? -12.100 18.267 14.427 1.00 81.94 355 GLN A N 1
ATOM 2855 C CA . GLN A 1 355 ? -12.314 19.392 15.346 1.00 81.94 355 GLN A CA 1
ATOM 2856 C C . GLN A 1 355 ? -11.298 20.517 15.110 1.00 81.94 355 GLN A C 1
ATOM 2858 O O . GLN A 1 355 ? -11.643 21.687 15.238 1.00 81.94 355 GLN A O 1
ATOM 2863 N N . GLN A 1 356 ? -10.070 20.169 14.716 1.00 84.19 356 GLN A N 1
ATOM 2864 C CA . GLN A 1 356 ? -8.983 21.116 14.474 1.00 84.19 356 GLN A CA 1
ATOM 2865 C C . GLN A 1 356 ? -8.752 21.448 12.997 1.00 84.19 356 GLN A C 1
ATOM 2867 O O . GLN A 1 356 ? -7.779 22.132 12.686 1.00 84.19 356 GLN A O 1
ATOM 2872 N N . LEU A 1 357 ? -9.618 21.010 12.074 1.00 83.81 357 LEU A N 1
ATOM 2873 C CA . LEU A 1 357 ? -9.362 21.131 10.634 1.00 83.81 357 LEU A CA 1
ATOM 2874 C C . LEU A 1 357 ? -9.142 22.585 10.197 1.00 83.81 357 LEU A C 1
ATOM 2876 O O . LEU A 1 357 ? -8.233 22.862 9.422 1.00 83.81 357 LEU A O 1
ATOM 2880 N N . SER A 1 358 ? -9.929 23.525 10.725 1.00 84.31 358 SER A N 1
ATOM 2881 C CA . SER A 1 358 ? -9.773 24.956 10.434 1.00 84.31 358 SER A CA 1
ATOM 2882 C C . SER A 1 358 ? -8.450 25.515 10.964 1.00 84.31 358 SER A C 1
ATOM 2884 O O . SER A 1 358 ? -7.768 26.252 10.254 1.00 84.31 358 SER A O 1
ATOM 2886 N N . THR A 1 359 ? -8.056 25.132 12.181 1.00 85.06 359 THR A N 1
ATOM 2887 C CA . THR A 1 359 ? -6.769 25.497 12.786 1.00 85.06 359 THR A CA 1
ATOM 2888 C C . THR A 1 359 ? -5.605 24.937 11.972 1.00 85.06 359 THR A C 1
ATOM 2890 O O . THR A 1 359 ? -4.674 25.679 11.668 1.00 85.06 359 THR A O 1
ATOM 2893 N N . ILE A 1 360 ? -5.679 23.660 11.578 1.00 86.25 360 ILE A N 1
ATOM 2894 C CA . ILE A 1 360 ? -4.681 22.990 10.737 1.00 86.25 360 ILE A CA 1
ATOM 2895 C C . ILE A 1 360 ? -4.553 23.730 9.408 1.00 86.25 360 ILE A C 1
ATOM 2897 O O . ILE A 1 360 ? -3.469 24.197 9.085 1.00 86.25 360 ILE A O 1
ATOM 2901 N N . LEU A 1 361 ? -5.655 23.906 8.672 1.00 87.56 361 LEU A N 1
ATOM 2902 C CA . LEU A 1 361 ? -5.639 24.548 7.356 1.00 87.56 361 LEU A CA 1
ATOM 2903 C C . LEU A 1 361 ? -5.119 25.985 7.425 1.00 87.56 361 LEU A C 1
ATOM 2905 O O . LEU A 1 361 ? -4.284 26.367 6.609 1.00 87.56 361 LEU A O 1
ATOM 2909 N N . ARG A 1 362 ? -5.557 26.770 8.417 1.00 89.38 362 ARG A N 1
ATOM 2910 C CA . ARG A 1 362 ? -5.079 28.143 8.611 1.00 89.38 362 ARG A CA 1
ATOM 2911 C C . ARG A 1 362 ? -3.584 28.173 8.911 1.00 89.38 362 ARG A C 1
ATOM 2913 O O . ARG A 1 362 ? -2.861 28.932 8.278 1.00 89.38 362 ARG A O 1
ATOM 2920 N N . ASN A 1 363 ? -3.113 27.362 9.857 1.00 88.25 363 ASN A N 1
ATOM 2921 C CA . ASN A 1 363 ? -1.703 27.353 10.241 1.00 88.25 363 ASN A CA 1
ATOM 2922 C C . ASN A 1 363 ? -0.821 26.828 9.098 1.00 88.25 363 ASN A C 1
ATOM 2924 O O . ASN A 1 363 ? 0.229 27.406 8.840 1.00 88.25 363 ASN A O 1
ATOM 2928 N N . SER A 1 364 ? -1.263 25.798 8.369 1.00 88.75 364 SER A N 1
ATOM 2929 C CA . SER A 1 364 ? -0.588 25.293 7.167 1.00 88.75 364 SER A CA 1
ATOM 2930 C C . SER A 1 364 ? -0.520 26.345 6.062 1.00 88.75 364 SER A C 1
ATOM 2932 O O . SER A 1 364 ? 0.542 26.523 5.476 1.00 88.75 364 SER A O 1
ATOM 2934 N N . ALA A 1 365 ? -1.605 27.085 5.808 1.00 90.38 365 ALA A N 1
ATOM 2935 C CA . ALA A 1 365 ? -1.613 28.169 4.827 1.00 90.38 365 ALA A CA 1
ATOM 2936 C C . ALA A 1 365 ? -0.690 29.328 5.238 1.00 90.38 365 ALA A C 1
ATOM 2938 O O . ALA A 1 365 ? 0.043 29.852 4.404 1.00 90.38 365 ALA A O 1
ATOM 2939 N N . LEU A 1 366 ? -0.675 29.695 6.525 1.00 89.94 366 LEU A N 1
ATOM 2940 C CA . LEU A 1 366 ? 0.240 30.708 7.058 1.00 89.94 366 LEU A CA 1
ATOM 2941 C C . LEU A 1 366 ? 1.702 30.268 6.942 1.00 89.94 366 LEU A C 1
ATOM 2943 O O . LEU A 1 366 ? 2.537 31.058 6.516 1.00 89.94 366 LEU A O 1
ATOM 2947 N N . ALA A 1 367 ? 2.011 29.014 7.277 1.00 89.31 367 ALA A N 1
ATOM 2948 C CA . ALA A 1 367 ? 3.359 28.471 7.150 1.00 89.31 367 ALA A CA 1
ATOM 2949 C C . ALA A 1 367 ? 3.807 28.387 5.685 1.00 89.31 367 ALA A C 1
ATOM 2951 O O . ALA A 1 367 ? 4.939 28.748 5.383 1.00 89.31 367 ALA A O 1
ATOM 2952 N N . ALA A 1 368 ? 2.919 27.983 4.771 1.00 89.38 368 ALA A N 1
ATOM 2953 C CA . ALA A 1 368 ? 3.192 27.985 3.336 1.00 89.38 368 ALA A CA 1
ATOM 2954 C C . ALA A 1 368 ? 3.414 29.410 2.803 1.00 89.38 368 ALA A C 1
ATOM 2956 O O . ALA A 1 368 ? 4.365 29.649 2.067 1.00 89.38 368 ALA A O 1
ATOM 2957 N N . GLY A 1 369 ? 2.591 30.378 3.218 1.00 90.69 369 GLY A N 1
ATOM 2958 C CA . GLY A 1 369 ? 2.770 31.786 2.861 1.00 90.69 369 GLY A CA 1
ATOM 2959 C C . GLY A 1 369 ? 4.084 32.363 3.393 1.00 90.69 369 GLY A C 1
ATOM 2960 O O . GLY A 1 369 ? 4.804 33.027 2.652 1.00 90.69 369 GLY A O 1
ATOM 2961 N N . ALA A 1 370 ? 4.433 32.062 4.646 1.00 89.81 370 ALA A N 1
ATOM 2962 C CA . ALA A 1 370 ? 5.702 32.459 5.250 1.00 89.81 370 ALA A CA 1
ATOM 2963 C C . ALA A 1 370 ? 6.899 31.808 4.546 1.00 89.81 370 ALA A C 1
ATOM 2965 O O . ALA A 1 370 ? 7.893 32.483 4.296 1.00 89.81 370 ALA A O 1
ATOM 2966 N N . PHE A 1 371 ? 6.788 30.529 4.177 1.00 88.81 371 PHE A N 1
ATOM 2967 C CA . PHE A 1 371 ? 7.788 29.836 3.373 1.00 88.81 371 PHE A CA 1
ATOM 2968 C C . PHE A 1 371 ? 8.001 30.539 2.032 1.00 88.81 371 PHE A C 1
ATOM 2970 O O . PHE A 1 371 ? 9.123 30.936 1.737 1.00 88.81 371 PHE A O 1
ATOM 2977 N N . CYS A 1 372 ? 6.937 30.757 1.252 1.00 87.75 372 CYS A N 1
ATOM 2978 C CA . CYS A 1 372 ? 7.036 31.431 -0.041 1.00 87.75 372 CYS A CA 1
ATOM 2979 C C . CYS A 1 372 ? 7.620 32.841 0.101 1.00 87.75 372 CYS A C 1
ATOM 2981 O O . CYS A 1 372 ? 8.472 33.228 -0.690 1.00 87.75 372 CYS A O 1
ATOM 2983 N N . LEU A 1 373 ? 7.208 33.596 1.124 1.00 88.50 373 LEU A N 1
ATOM 2984 C CA . LEU A 1 373 ? 7.718 34.944 1.367 1.00 88.50 373 LEU A CA 1
ATOM 2985 C C . LEU A 1 373 ? 9.207 34.930 1.722 1.00 88.50 373 LEU A C 1
ATOM 2987 O O . LEU A 1 373 ? 9.963 35.715 1.162 1.00 88.50 373 LEU A O 1
ATOM 2991 N N . LEU A 1 374 ? 9.649 34.040 2.613 1.00 86.50 374 LEU A N 1
ATOM 2992 C CA . LEU A 1 374 ? 11.059 33.922 2.999 1.00 86.50 374 LEU A CA 1
ATOM 2993 C C . LEU A 1 374 ? 11.919 33.426 1.835 1.00 86.50 374 LEU A C 1
ATOM 2995 O O . LEU A 1 374 ? 12.939 34.033 1.531 1.00 86.50 374 LEU A O 1
ATOM 2999 N N . VAL A 1 375 ? 11.498 32.359 1.156 1.00 83.75 375 VAL A N 1
ATOM 3000 C CA . VAL A 1 375 ? 12.234 31.781 0.025 1.00 83.75 375 VAL A CA 1
ATOM 3001 C C . VAL A 1 375 ? 12.316 32.738 -1.143 1.00 83.75 375 VAL A C 1
ATOM 3003 O O . VAL A 1 375 ? 13.414 32.992 -1.620 1.00 83.75 375 VAL A O 1
ATOM 3006 N N . PHE A 1 376 ? 11.213 33.349 -1.562 1.00 82.94 376 PHE A N 1
ATOM 3007 C CA . PHE A 1 376 ? 11.242 34.217 -2.738 1.00 82.94 376 PHE A CA 1
ATOM 3008 C C . PHE A 1 376 ? 11.822 35.609 -2.458 1.00 82.94 376 PHE A C 1
ATOM 3010 O O . PHE A 1 376 ? 12.154 36.310 -3.408 1.00 82.94 376 PHE A O 1
ATOM 3017 N N . SER A 1 377 ? 11.973 36.017 -1.191 1.00 83.62 377 SER A N 1
ATOM 3018 C CA . SER A 1 377 ? 12.666 37.269 -0.844 1.00 83.62 377 SER A CA 1
ATOM 3019 C C . SER A 1 377 ? 14.165 37.096 -0.596 1.00 83.62 377 SER A C 1
ATOM 3021 O O . SER A 1 377 ? 14.933 38.006 -0.899 1.00 83.62 377 SER A O 1
ATOM 3023 N N . LEU A 1 378 ? 14.588 35.958 -0.036 1.00 82.69 378 LEU A N 1
ATOM 3024 C CA . LEU A 1 378 ? 15.981 35.721 0.357 1.00 82.69 378 LEU A CA 1
ATOM 3025 C C . LEU A 1 378 ? 16.776 34.920 -0.677 1.00 82.69 378 LEU A C 1
ATOM 3027 O O . LEU A 1 378 ? 18.007 34.962 -0.660 1.00 82.69 378 LEU A O 1
ATOM 3031 N N . ALA A 1 379 ? 16.112 34.151 -1.543 1.00 78.38 379 ALA A N 1
ATOM 3032 C CA . ALA A 1 379 ? 16.808 33.377 -2.557 1.00 78.38 379 ALA A CA 1
ATOM 3033 C C . ALA A 1 379 ? 17.274 34.284 -3.704 1.00 78.38 379 ALA A C 1
ATOM 3035 O O . ALA A 1 379 ? 16.516 35.089 -4.235 1.00 78.38 379 ALA A O 1
ATOM 3036 N N . SER A 1 380 ? 18.547 34.149 -4.077 1.00 75.06 380 SER A N 1
ATOM 3037 C CA . SER A 1 380 ? 19.138 34.873 -5.209 1.00 75.06 380 SER A CA 1
ATOM 3038 C C . SER A 1 380 ? 18.664 34.379 -6.589 1.00 75.06 380 SER A C 1
ATOM 3040 O O . SER A 1 380 ? 18.506 35.220 -7.472 1.00 75.06 380 SER A O 1
ATOM 3042 N N . PRO A 1 381 ? 18.450 33.064 -6.823 1.00 76.69 381 PRO A N 1
ATOM 3043 C CA . PRO A 1 381 ? 17.849 32.566 -8.061 1.00 76.69 381 PRO A CA 1
ATOM 3044 C C . PRO A 1 381 ? 16.352 32.879 -8.140 1.00 76.69 381 PRO A C 1
ATOM 3046 O O . PRO A 1 381 ? 15.676 33.009 -7.118 1.00 76.69 381 PRO A O 1
ATOM 3049 N N . SER A 1 382 ? 15.814 32.921 -9.359 1.00 79.19 382 SER A N 1
ATOM 3050 C CA . SER A 1 382 ? 14.370 33.045 -9.552 1.00 79.19 382 SER A CA 1
ATOM 3051 C C . SER A 1 382 ? 13.629 31.805 -9.007 1.00 79.19 382 SER A C 1
ATOM 3053 O O . SER A 1 382 ? 14.166 30.695 -9.052 1.00 79.19 382 SER A O 1
ATOM 3055 N N . PRO A 1 383 ? 12.379 31.931 -8.518 1.00 76.56 383 PRO A N 1
ATOM 3056 C CA . PRO A 1 383 ? 11.604 30.789 -8.020 1.00 76.56 383 PRO A CA 1
ATOM 3057 C C . PRO A 1 383 ? 11.493 29.615 -9.002 1.00 76.56 383 PRO A C 1
ATOM 3059 O O . PRO A 1 383 ? 11.500 28.461 -8.581 1.00 76.56 383 PRO A O 1
ATOM 3062 N N . ALA A 1 384 ? 11.430 29.911 -10.304 1.00 77.38 384 ALA A N 1
ATOM 3063 C CA . ALA A 1 384 ? 11.367 28.911 -11.369 1.00 77.38 384 ALA A CA 1
ATOM 3064 C C . ALA A 1 384 ? 12.680 28.123 -11.535 1.00 77.38 384 ALA A C 1
ATOM 3066 O O . ALA A 1 384 ? 12.654 26.987 -11.997 1.00 77.38 384 ALA A O 1
ATOM 3067 N N . GLU A 1 385 ? 13.819 28.700 -11.142 1.00 77.62 385 GLU A N 1
ATOM 3068 C CA . GLU A 1 385 ? 15.116 28.013 -11.130 1.00 77.62 385 GLU A CA 1
ATOM 3069 C C . GLU A 1 385 ? 15.322 27.162 -9.873 1.00 77.62 385 GLU A C 1
ATOM 3071 O O . GLU A 1 385 ? 16.026 26.157 -9.933 1.00 77.62 385 GLU A O 1
ATOM 3076 N N . LEU A 1 386 ? 14.733 27.556 -8.738 1.00 77.31 386 LEU A N 1
ATOM 3077 C CA . LEU A 1 386 ? 14.804 26.790 -7.486 1.00 77.31 386 LEU A CA 1
ATOM 3078 C C . LEU A 1 386 ? 13.888 25.568 -7.486 1.00 77.31 386 LEU A C 1
ATOM 3080 O O . LEU A 1 386 ? 14.236 24.531 -6.923 1.00 77.31 386 LEU A O 1
ATOM 3084 N N . TYR A 1 387 ? 12.701 25.707 -8.072 1.00 80.12 387 TYR A N 1
ATOM 3085 C CA . TYR A 1 387 ? 11.671 24.679 -8.039 1.00 80.12 387 TYR A CA 1
ATOM 3086 C C . TYR A 1 387 ? 11.266 24.311 -9.463 1.00 80.12 387 TYR A C 1
ATOM 3088 O O . TYR A 1 387 ? 10.324 24.898 -10.002 1.00 80.12 387 TYR A O 1
ATOM 3096 N N . PRO A 1 388 ? 11.962 23.346 -10.093 1.00 77.38 388 PRO A N 1
ATOM 3097 C CA . PRO A 1 388 ? 11.485 22.778 -11.340 1.00 77.38 388 PRO A CA 1
ATOM 3098 C C . PRO A 1 388 ? 10.152 22.076 -11.073 1.00 77.38 388 PRO A C 1
ATOM 3100 O O . PRO A 1 388 ? 10.030 21.303 -10.125 1.00 77.38 388 PRO A O 1
ATOM 3103 N N . TYR A 1 389 ? 9.151 22.349 -11.906 1.00 76.56 389 TYR A N 1
ATOM 3104 C CA . TYR A 1 389 ? 7.861 21.664 -11.873 1.00 76.56 389 TYR A CA 1
ATOM 3105 C C . TYR A 1 389 ? 7.797 20.727 -13.076 1.00 76.56 389 TYR A C 1
ATOM 3107 O O . TYR A 1 389 ? 7.581 21.202 -14.193 1.00 76.56 389 TYR A O 1
ATOM 3115 N N . PRO A 1 390 ? 8.020 19.416 -12.885 1.00 75.62 390 PRO A N 1
ATOM 3116 C CA . PRO A 1 390 ? 7.907 18.462 -13.974 1.00 75.62 390 PRO A CA 1
ATOM 3117 C C . PRO A 1 390 ? 6.478 18.458 -14.516 1.00 75.62 390 PRO A C 1
ATOM 3119 O O . PRO A 1 390 ? 5.516 18.575 -13.755 1.00 75.62 390 PRO A O 1
ATOM 3122 N N . ASN A 1 391 ? 6.342 18.286 -15.829 1.00 70.38 391 ASN A N 1
ATOM 3123 C CA . ASN A 1 391 ? 5.037 18.215 -16.495 1.00 70.38 391 ASN A CA 1
ATOM 3124 C C . ASN A 1 391 ? 4.322 16.870 -16.265 1.00 70.38 391 ASN A C 1
ATOM 3126 O O . ASN A 1 391 ? 3.177 16.692 -16.678 1.00 70.38 391 ASN A O 1
ATOM 3130 N N . GLU A 1 392 ? 4.992 15.921 -15.615 1.00 67.00 392 GLU A N 1
ATOM 3131 C CA . GLU A 1 392 ? 4.473 14.586 -15.353 1.00 67.00 392 GLU A CA 1
ATOM 3132 C C . GLU A 1 392 ? 3.482 14.562 -14.188 1.00 67.00 392 GLU A C 1
ATOM 3134 O O . GLU A 1 392 ? 3.601 15.295 -13.198 1.00 67.00 392 GLU A O 1
ATOM 3139 N N . LEU A 1 393 ? 2.500 13.662 -14.280 1.00 60.47 393 LEU A N 1
ATOM 3140 C CA . LEU A 1 393 ? 1.542 13.424 -13.209 1.00 60.47 393 LEU A CA 1
ATOM 3141 C C . LEU A 1 393 ? 2.297 12.948 -11.957 1.00 60.47 393 LEU A C 1
ATOM 3143 O O . LEU A 1 393 ? 2.872 11.867 -11.951 1.00 60.47 393 LEU A O 1
ATOM 3147 N N . PHE A 1 394 ? 2.274 13.761 -10.897 1.00 63.66 394 PHE A N 1
ATOM 3148 C CA . PHE A 1 394 ? 3.052 13.566 -9.665 1.00 63.66 394 PHE A CA 1
ATOM 3149 C C . PHE A 1 394 ? 4.578 13.695 -9.794 1.00 63.66 394 PHE A C 1
ATOM 3151 O O . PHE A 1 394 ? 5.259 13.443 -8.803 1.00 63.66 394 PHE A O 1
ATOM 3158 N N . GLY A 1 395 ? 5.132 14.174 -10.915 1.00 66.12 395 GLY A N 1
ATOM 3159 C CA . GLY A 1 395 ? 6.580 14.425 -11.025 1.00 66.12 395 GLY A CA 1
ATOM 3160 C C . GLY A 1 395 ? 7.088 15.437 -9.984 1.00 66.12 395 GLY A C 1
ATOM 3161 O O . GLY A 1 395 ? 8.233 15.398 -9.544 1.00 66.12 395 GLY A O 1
ATOM 3162 N N . THR A 1 396 ? 6.192 16.277 -9.460 1.00 71.94 396 THR A N 1
ATOM 3163 C CA . THR A 1 396 ? 6.448 17.136 -8.294 1.00 71.94 396 THR A CA 1
ATOM 3164 C C . THR A 1 396 ? 6.860 16.377 -7.025 1.00 71.94 396 THR A C 1
ATOM 3166 O O . THR A 1 396 ? 7.512 16.963 -6.163 1.00 71.94 396 THR A O 1
ATOM 3169 N N . LEU A 1 397 ? 6.518 15.091 -6.886 1.00 70.94 397 LEU A N 1
ATOM 3170 C CA . LEU A 1 397 ? 6.967 14.248 -5.773 1.00 70.94 397 LEU A CA 1
ATOM 3171 C C . LEU A 1 397 ? 8.447 13.864 -5.889 1.00 70.94 397 LEU A C 1
ATOM 3173 O O . LEU A 1 397 ? 9.103 13.686 -4.866 1.00 70.94 397 LEU A O 1
ATOM 3177 N N . GLU A 1 398 ? 8.988 13.768 -7.103 1.00 68.44 398 GLU A N 1
ATOM 3178 C CA . GLU A 1 398 ? 10.394 13.408 -7.330 1.00 68.44 398 GLU A CA 1
ATOM 3179 C C . GLU A 1 398 ? 11.335 14.567 -7.014 1.00 68.44 398 GLU A C 1
ATOM 3181 O O . GLU A 1 398 ? 12.412 14.377 -6.455 1.00 68.44 398 GLU A O 1
ATOM 3186 N N . VAL A 1 399 ? 10.888 15.788 -7.307 1.00 75.50 399 VAL A N 1
ATOM 3187 C CA . VAL A 1 399 ? 11.593 17.028 -6.959 1.00 75.50 399 VAL A CA 1
ATOM 3188 C C . VAL A 1 399 ? 11.290 17.492 -5.535 1.00 75.50 399 VAL A C 1
ATOM 3190 O O . VAL A 1 399 ? 11.898 18.439 -5.056 1.00 75.50 399 VAL A O 1
ATOM 3193 N N . LEU A 1 400 ? 10.412 16.811 -4.796 1.00 80.25 400 LEU A N 1
ATOM 3194 C CA . LEU A 1 400 ? 10.079 17.159 -3.412 1.00 80.25 400 LEU A CA 1
ATOM 3195 C C . LEU A 1 400 ? 11.308 17.300 -2.484 1.00 80.25 400 LEU A C 1
ATOM 3197 O O . LEU A 1 400 ? 11.286 18.188 -1.633 1.00 80.25 400 LEU A O 1
ATOM 3201 N N . PRO A 1 401 ? 12.405 16.523 -2.629 1.00 83.19 401 PRO A N 1
ATOM 3202 C CA . PRO A 1 401 ? 13.627 16.740 -1.857 1.00 83.19 401 PRO A CA 1
ATOM 3203 C C . PRO A 1 401 ? 14.262 18.120 -2.071 1.00 83.19 401 PRO A C 1
ATOM 3205 O O . PRO A 1 401 ? 14.804 18.674 -1.113 1.00 83.19 401 PRO A O 1
ATOM 3208 N N . THR A 1 402 ? 14.148 18.714 -3.269 1.00 80.00 402 THR A N 1
ATOM 3209 C CA . THR A 1 402 ? 14.673 20.067 -3.548 1.00 80.00 402 THR A CA 1
ATOM 3210 C C . THR A 1 402 ? 13.939 21.135 -2.743 1.00 80.00 402 THR A C 1
ATOM 3212 O O . THR A 1 402 ? 14.499 22.184 -2.421 1.00 80.00 402 THR A O 1
ATOM 3215 N N . PHE A 1 403 ? 12.706 20.832 -2.320 1.00 81.56 403 PHE A N 1
ATOM 3216 C CA . PHE A 1 403 ? 11.951 21.660 -1.393 1.00 81.56 403 PHE A CA 1
ATOM 3217 C C . PHE A 1 403 ? 12.589 21.739 -0.013 1.00 81.56 403 PHE A C 1
ATOM 3219 O O . PHE A 1 403 ? 12.357 22.725 0.671 1.00 81.56 403 PHE A O 1
ATOM 3226 N N . PHE A 1 404 ? 13.377 20.746 0.406 1.00 84.88 404 PHE A N 1
ATOM 3227 C CA . PHE A 1 404 ? 14.018 20.707 1.725 1.00 84.88 404 PHE A CA 1
ATOM 3228 C C . PHE A 1 404 ? 15.511 21.018 1.666 1.00 84.88 404 PHE A C 1
ATOM 3230 O O . PHE A 1 404 ? 16.050 21.622 2.594 1.00 84.88 404 PHE A O 1
ATOM 3237 N N . LEU A 1 405 ? 16.175 20.598 0.590 1.00 84.00 405 LEU A N 1
ATOM 3238 C CA . LEU A 1 405 ? 17.618 20.674 0.418 1.00 84.00 405 LEU A CA 1
ATOM 3239 C C . LEU A 1 405 ? 17.938 21.183 -0.983 1.00 84.00 405 LEU A C 1
ATOM 3241 O O . LEU A 1 405 ? 17.641 20.520 -1.972 1.00 84.00 405 LEU A O 1
ATOM 3245 N N . HIS A 1 406 ? 18.598 22.336 -1.066 1.00 83.12 406 HIS A N 1
ATOM 3246 C CA . HIS A 1 406 ? 19.060 22.881 -2.335 1.00 83.12 406 HIS A CA 1
ATOM 3247 C C . HIS A 1 406 ? 20.428 23.543 -2.160 1.00 83.12 406 HIS A C 1
ATOM 3249 O O . HIS A 1 406 ? 20.607 24.386 -1.282 1.00 83.12 406 HIS A O 1
ATOM 3255 N N . GLU A 1 407 ? 21.392 23.202 -3.020 1.00 81.19 407 GLU A N 1
ATOM 3256 C CA . GLU A 1 407 ? 22.776 23.705 -2.934 1.00 81.19 407 GLU A CA 1
ATOM 3257 C C . GLU A 1 407 ? 22.882 25.239 -2.927 1.00 81.19 407 GLU A C 1
ATOM 3259 O O . GLU A 1 407 ? 23.722 25.807 -2.234 1.00 81.19 407 GLU A O 1
ATOM 3264 N N . ARG A 1 408 ? 21.995 25.927 -3.658 1.00 78.62 408 ARG A N 1
ATOM 3265 C CA . ARG A 1 408 ? 21.973 27.396 -3.768 1.00 78.62 408 ARG A CA 1
ATOM 3266 C C . ARG A 1 408 ? 21.202 28.089 -2.643 1.00 78.62 408 ARG A C 1
ATOM 3268 O O . ARG A 1 408 ? 21.224 29.311 -2.549 1.00 78.62 408 ARG A O 1
ATOM 3275 N N . ALA A 1 409 ? 20.535 27.321 -1.786 1.00 79.88 409 ALA A N 1
ATOM 3276 C CA . ALA A 1 409 ? 19.784 27.813 -0.642 1.00 79.88 409 ALA A CA 1
ATOM 3277 C C . ALA A 1 409 ? 20.115 26.963 0.592 1.00 79.88 409 ALA A C 1
ATOM 3279 O O . ALA A 1 409 ? 19.250 26.328 1.185 1.00 79.88 409 ALA A O 1
ATOM 3280 N N . ALA A 1 410 ? 21.383 26.960 1.011 1.00 84.25 410 ALA A N 1
ATOM 3281 C CA . ALA A 1 410 ? 21.852 26.158 2.148 1.00 84.25 410 ALA A CA 1
ATOM 3282 C C . ALA A 1 410 ? 21.134 26.467 3.484 1.00 84.25 410 ALA A C 1
ATOM 3284 O O . ALA A 1 410 ? 21.198 25.679 4.424 1.00 84.25 410 ALA A O 1
ATOM 3285 N N . TRP A 1 411 ? 20.433 27.601 3.574 1.00 86.00 411 TRP A N 1
ATOM 3286 C CA . TRP A 1 411 ? 19.645 28.019 4.733 1.00 86.00 411 TRP A CA 1
ATOM 3287 C C . TRP A 1 411 ? 18.223 27.428 4.771 1.00 86.00 411 TRP A C 1
ATOM 3289 O O . TRP A 1 411 ? 17.565 27.516 5.811 1.00 86.00 411 TRP A O 1
ATOM 3299 N N . LEU A 1 412 ? 17.740 26.812 3.682 1.00 86.25 412 LEU A N 1
ATOM 3300 C CA . LEU A 1 412 ? 16.388 26.239 3.582 1.00 86.25 412 LEU A CA 1
ATOM 3301 C C . LEU A 1 412 ? 16.037 25.294 4.749 1.00 86.25 412 LEU A C 1
ATOM 3303 O O . LEU A 1 412 ? 14.944 25.426 5.306 1.00 86.25 412 LEU A O 1
ATOM 3307 N N . PRO A 1 413 ? 16.941 24.389 5.187 1.00 88.31 413 PRO A N 1
ATOM 3308 C CA . PRO A 1 413 ? 16.659 23.495 6.307 1.00 88.31 413 PRO A CA 1
ATOM 3309 C C . PRO A 1 413 ? 16.348 24.235 7.610 1.00 88.31 413 PRO A C 1
ATOM 3311 O O . PRO A 1 413 ? 15.461 23.818 8.349 1.00 88.31 413 PRO A O 1
ATOM 3314 N N . LEU A 1 414 ? 17.029 25.353 7.888 1.00 87.38 414 LEU A N 1
ATOM 3315 C CA . LEU A 1 414 ? 16.778 26.155 9.091 1.00 87.38 414 LEU A CA 1
ATOM 3316 C C . LEU A 1 414 ? 15.388 26.791 9.051 1.00 87.38 414 LEU A C 1
ATOM 3318 O O . LEU A 1 414 ? 14.673 26.782 10.053 1.00 87.38 414 LEU A O 1
ATOM 3322 N N . VAL A 1 415 ? 14.980 27.293 7.883 1.00 87.12 415 VAL A N 1
ATOM 3323 C CA . VAL A 1 415 ? 13.638 27.851 7.687 1.00 87.12 415 VAL A CA 1
ATOM 3324 C C . VAL A 1 415 ? 12.567 26.775 7.851 1.00 87.12 415 VAL A C 1
ATOM 3326 O O . VAL A 1 415 ? 11.589 27.005 8.563 1.00 87.12 415 VAL A O 1
ATOM 3329 N N . HIS A 1 416 ? 12.779 25.575 7.308 1.00 88.81 416 HIS A N 1
ATOM 3330 C CA . HIS A 1 416 ? 11.879 24.438 7.528 1.00 88.81 416 HIS A CA 1
ATOM 3331 C C . HIS A 1 416 ? 11.775 24.029 8.990 1.00 88.81 416 HIS A C 1
ATOM 3333 O O . HIS A 1 416 ? 10.668 23.818 9.477 1.00 88.81 416 HIS A O 1
ATOM 3339 N N . ILE A 1 417 ? 12.893 23.964 9.718 1.00 89.75 417 ILE A N 1
ATOM 3340 C CA . ILE A 1 417 ? 12.884 23.646 11.153 1.00 89.75 417 ILE A CA 1
ATOM 3341 C C . ILE A 1 417 ? 12.020 24.654 11.918 1.00 89.75 417 ILE A C 1
ATOM 3343 O O . ILE A 1 417 ? 11.169 24.247 12.709 1.00 89.75 417 ILE A O 1
ATOM 3347 N N . LEU A 1 418 ? 12.188 25.954 11.662 1.00 88.06 418 LEU A N 1
ATOM 3348 C CA . LEU A 1 418 ? 11.410 27.003 12.327 1.00 88.06 418 LEU A CA 1
ATOM 3349 C C . LEU A 1 418 ? 9.918 26.924 11.978 1.00 88.06 418 LEU A C 1
ATOM 3351 O O . LEU A 1 418 ? 9.071 26.991 12.871 1.00 88.06 418 LEU A O 1
ATOM 3355 N N . LEU A 1 419 ? 9.587 26.740 10.698 1.00 88.25 419 LEU A N 1
ATOM 3356 C CA . LEU A 1 419 ? 8.202 26.633 10.238 1.00 88.25 419 LEU A CA 1
ATOM 3357 C C . LEU A 1 419 ? 7.513 25.378 10.778 1.00 88.25 419 LEU A C 1
ATOM 3359 O O . LEU A 1 419 ? 6.387 25.465 11.267 1.00 88.25 419 LEU A O 1
ATOM 3363 N N . PHE A 1 420 ? 8.180 24.221 10.750 1.00 88.75 420 PHE A N 1
ATOM 3364 C CA . PHE A 1 420 ? 7.630 22.983 11.297 1.00 88.75 420 PHE A CA 1
ATOM 3365 C C . PHE A 1 420 ? 7.527 23.014 12.818 1.00 88.75 420 PHE A C 1
ATOM 3367 O O . PHE A 1 420 ? 6.534 22.523 13.349 1.00 88.75 420 PHE A O 1
ATOM 3374 N N . ALA A 1 421 ? 8.475 23.634 13.525 1.00 87.31 421 ALA A N 1
ATOM 3375 C CA . ALA A 1 421 ? 8.362 23.852 14.964 1.00 87.31 421 ALA A CA 1
ATOM 3376 C C . ALA A 1 421 ? 7.162 24.754 15.299 1.00 87.31 421 ALA A C 1
ATOM 3378 O O . ALA A 1 421 ? 6.384 24.432 16.197 1.00 87.31 421 ALA A O 1
ATOM 3379 N N . GLY A 1 422 ? 6.962 25.836 14.539 1.00 85.06 422 GLY A N 1
ATOM 3380 C CA . GLY A 1 422 ? 5.804 26.722 14.681 1.00 85.06 422 GLY A CA 1
ATOM 3381 C C . GLY A 1 422 ? 4.477 26.017 14.389 1.00 85.06 422 GLY A C 1
ATOM 3382 O O . GLY A 1 422 ? 3.527 26.134 15.166 1.00 85.06 422 GLY A O 1
ATOM 3383 N N . LEU A 1 423 ? 4.421 25.226 13.312 1.00 86.00 423 LEU A N 1
ATOM 3384 C CA . LEU A 1 423 ? 3.269 24.389 12.972 1.00 86.00 423 LEU A CA 1
ATOM 3385 C C . LEU A 1 423 ? 2.973 23.372 14.073 1.00 86.00 423 LEU A C 1
ATOM 3387 O O . LEU A 1 423 ? 1.836 23.292 14.533 1.00 86.00 423 LEU A O 1
ATOM 3391 N N . ALA A 1 424 ? 3.984 22.630 14.527 1.00 84.62 424 ALA A N 1
ATOM 3392 C CA . ALA A 1 424 ? 3.849 21.653 15.597 1.00 84.62 424 ALA A CA 1
ATOM 3393 C C . ALA A 1 424 ? 3.329 22.321 16.874 1.00 84.62 424 ALA A C 1
ATOM 3395 O O . ALA A 1 424 ? 2.334 21.871 17.435 1.00 84.62 424 ALA A O 1
ATOM 3396 N N . TYR A 1 425 ? 3.926 23.438 17.292 1.00 84.75 425 TYR A N 1
ATOM 3397 C CA . TYR A 1 425 ? 3.471 24.191 18.458 1.00 84.75 425 TYR A CA 1
ATOM 3398 C C . TYR A 1 425 ? 2.002 24.618 18.328 1.00 84.75 425 TYR A C 1
ATOM 3400 O O . TYR A 1 425 ? 1.197 24.356 19.223 1.00 84.75 425 TYR A O 1
ATOM 3408 N N . GLY A 1 426 ? 1.620 25.203 17.188 1.00 80.94 426 GLY A N 1
ATOM 3409 C CA . GLY A 1 426 ? 0.240 25.610 16.920 1.00 80.94 426 GLY A CA 1
ATOM 3410 C C . GLY A 1 426 ? -0.755 24.443 16.902 1.00 80.94 426 GLY A C 1
ATOM 3411 O O . GLY A 1 426 ? -1.910 24.625 17.286 1.00 80.94 426 GLY A O 1
ATOM 3412 N N . LEU A 1 427 ? -0.315 23.251 16.491 1.00 80.62 427 LEU A N 1
ATOM 3413 C CA . LEU A 1 427 ? -1.114 22.023 16.474 1.00 80.62 427 LEU A CA 1
ATOM 3414 C C . LEU A 1 427 ? -1.230 21.357 17.850 1.00 80.62 427 LEU A C 1
ATOM 3416 O O . LEU A 1 427 ? -2.280 20.800 18.158 1.00 80.62 427 LEU A O 1
ATOM 3420 N N . TYR A 1 428 ? -0.196 21.420 18.691 1.00 79.88 428 TYR A N 1
ATOM 3421 C CA . TYR A 1 428 ? -0.220 20.829 20.034 1.00 79.88 428 TYR A CA 1
ATOM 3422 C C . TYR A 1 428 ? -0.947 21.700 21.064 1.00 79.88 428 TYR A C 1
ATOM 3424 O O . TYR A 1 428 ? -1.496 21.174 22.030 1.00 79.88 428 TYR A O 1
ATOM 3432 N N . GLN A 1 429 ? -1.021 23.015 20.852 1.00 80.00 429 GLN A N 1
ATOM 3433 C CA . GLN A 1 429 ? -1.728 23.939 21.746 1.00 80.00 429 GLN A CA 1
ATOM 3434 C C . GLN A 1 429 ? -3.184 23.523 22.058 1.00 80.00 429 GLN A C 1
ATOM 3436 O O . GLN A 1 429 ? -3.559 23.519 23.230 1.00 80.00 429 GLN A O 1
ATOM 3441 N N . PRO A 1 430 ? -4.016 23.120 21.077 1.00 75.06 430 PRO A N 1
ATOM 3442 C CA . PRO A 1 430 ? -5.350 22.583 21.349 1.00 75.06 430 PRO A CA 1
ATOM 3443 C C . PRO A 1 430 ? -5.371 21.266 22.139 1.00 75.06 430 PRO A C 1
ATOM 3445 O O . PRO A 1 430 ? -6.293 21.059 22.921 1.00 75.06 430 PRO A O 1
ATOM 3448 N N . LEU A 1 431 ? -4.380 20.382 21.958 1.00 72.94 431 LEU A N 1
ATOM 3449 C CA . LEU A 1 431 ? -4.288 19.110 22.696 1.00 72.94 431 LEU A CA 1
ATOM 3450 C C . LEU A 1 431 ? -4.057 19.344 24.190 1.00 72.94 431 LEU A C 1
ATOM 3452 O O . LEU A 1 431 ? -4.658 18.663 25.014 1.00 72.94 431 LEU A O 1
ATOM 3456 N N . LEU A 1 432 ? -3.243 20.345 24.534 1.00 72.19 432 LEU A N 1
ATOM 3457 C CA . LEU A 1 432 ? -2.968 20.731 25.922 1.00 72.19 432 LEU A CA 1
ATOM 3458 C C . LEU A 1 432 ? -4.184 21.334 26.643 1.00 72.19 432 LEU A C 1
ATOM 3460 O O . LEU A 1 432 ? -4.166 21.455 27.863 1.00 72.19 432 LEU A O 1
ATOM 3464 N N . LYS A 1 433 ? -5.227 21.726 25.902 1.00 72.62 433 LYS A N 1
ATOM 3465 C CA . LYS A 1 433 ? -6.464 22.314 26.439 1.00 72.62 433 LYS A CA 1
ATOM 3466 C C . LYS A 1 433 ? -7.602 21.301 26.579 1.00 72.62 433 LYS A C 1
ATOM 3468 O O . LYS A 1 433 ? -8.706 21.692 26.951 1.00 72.62 433 LYS A O 1
ATOM 3473 N N . LEU A 1 434 ? -7.372 20.028 26.243 1.00 70.25 434 LEU A N 1
ATOM 3474 C CA . LEU A 1 434 ? -8.376 18.987 26.444 1.00 70.25 434 LEU A CA 1
ATOM 3475 C C . LEU A 1 434 ? -8.593 18.761 27.952 1.00 70.25 434 LEU A C 1
ATOM 3477 O O . LEU A 1 434 ? -7.613 18.668 28.692 1.00 70.25 434 LEU A O 1
ATOM 3481 N N . PRO A 1 435 ? -9.851 18.677 28.418 1.00 62.28 435 PRO A N 1
ATOM 3482 C CA . PRO A 1 435 ? -10.150 18.501 29.834 1.00 62.28 435 PRO A CA 1
ATOM 3483 C C . PRO A 1 435 ? -9.603 17.163 30.351 1.00 62.28 435 PRO A C 1
ATOM 3485 O O . PRO A 1 435 ? -9.796 16.119 29.726 1.00 62.28 435 PRO A O 1
ATOM 3488 N N . VAL A 1 436 ? -8.938 17.196 31.510 1.00 59.81 436 VAL A N 1
ATOM 3489 C CA . VAL A 1 436 ? -8.486 16.004 32.242 1.00 59.81 436 VAL A CA 1
ATOM 3490 C C . VAL A 1 436 ? -9.555 15.658 33.290 1.00 59.81 436 VAL A C 1
ATOM 3492 O O . VAL A 1 436 ? -9.762 16.448 34.215 1.00 59.81 436 VAL A O 1
ATOM 3495 N N . PRO A 1 437 ? -10.249 14.509 33.193 1.00 48.75 437 PRO A N 1
ATOM 3496 C CA . PRO A 1 437 ? -11.229 14.107 34.201 1.00 48.75 437 PRO A CA 1
ATOM 3497 C C . PRO A 1 437 ? -10.550 13.944 35.570 1.00 48.75 437 PRO A C 1
ATOM 3499 O O . PRO A 1 437 ? -9.539 13.252 35.678 1.00 48.75 437 PRO A O 1
ATOM 3502 N N . GLY A 1 438 ? -11.085 14.598 36.606 1.00 50.41 438 GLY A N 1
ATOM 3503 C CA . GLY A 1 438 ? -10.495 14.646 37.955 1.00 50.41 438 GLY A CA 1
ATOM 3504 C C . GLY A 1 438 ? -9.768 15.955 38.290 1.00 50.41 438 GLY A C 1
ATOM 3505 O O . GLY A 1 438 ? -9.468 16.196 39.456 1.00 50.41 438 GLY A O 1
ATOM 3506 N N . GLN A 1 439 ? -9.556 16.833 37.306 1.00 45.56 439 GLN A N 1
ATOM 3507 C CA . GLN A 1 439 ? -9.377 18.266 37.536 1.00 45.56 439 GLN A CA 1
ATOM 3508 C C . GLN A 1 439 ? -10.722 18.957 37.309 1.00 45.56 439 GLN A C 1
ATOM 3510 O O . GLN A 1 439 ? -10.915 19.676 36.333 1.00 45.56 439 GLN A O 1
ATOM 3515 N N . GLU A 1 440 ? -11.683 18.735 38.208 1.00 39.41 440 GLU A N 1
ATOM 3516 C CA . GLU A 1 440 ? -12.612 19.832 38.460 1.00 39.41 440 GLU A CA 1
ATOM 3517 C C . GLU A 1 440 ? -11.731 20.997 38.909 1.00 39.41 440 GLU A C 1
ATOM 3519 O O . GLU A 1 440 ? -10.966 20.868 39.871 1.00 39.41 440 GLU A O 1
ATOM 3524 N N . GLU A 1 441 ? -11.765 22.110 38.172 1.00 43.25 441 GLU A N 1
ATOM 3525 C CA . GLU A 1 441 ? -11.333 23.375 38.740 1.00 43.25 441 GLU A CA 1
ATOM 3526 C C . GLU A 1 441 ? -12.037 23.464 40.088 1.00 43.25 441 GLU A C 1
ATOM 3528 O O . GLU A 1 441 ? -13.264 23.554 40.158 1.00 43.25 441 GLU A O 1
ATOM 3533 N N . VAL A 1 442 ? -11.265 23.416 41.172 1.00 39.41 442 VAL A N 1
ATOM 3534 C CA . VAL A 1 442 ? -11.723 23.931 42.450 1.00 39.41 442 VAL A CA 1
ATOM 3535 C C . VAL A 1 442 ? -11.878 25.430 42.216 1.00 39.41 442 VAL A C 1
ATOM 3537 O O . VAL A 1 442 ? -11.026 26.236 42.583 1.00 39.41 442 VAL A O 1
ATOM 3540 N N . THR A 1 443 ? -12.960 25.822 41.543 1.00 37.38 443 THR A N 1
ATOM 3541 C CA . THR A 1 443 ? -13.515 27.155 41.622 1.00 37.38 443 THR A CA 1
ATOM 3542 C C . THR A 1 443 ? -13.921 27.295 43.074 1.00 37.38 443 THR A C 1
ATOM 3544 O O . THR A 1 443 ? -15.040 26.960 43.465 1.00 37.38 443 THR A O 1
ATOM 3547 N N . LEU A 1 444 ? -12.970 27.723 43.905 1.00 35.47 444 LEU A N 1
ATOM 3548 C CA . LEU A 1 444 ? -13.274 28.323 45.187 1.00 35.47 444 LEU A CA 1
ATOM 3549 C C . LEU A 1 444 ? -14.268 29.436 44.869 1.00 35.47 444 LEU A C 1
ATOM 3551 O O . LEU A 1 444 ? -13.901 30.477 44.322 1.00 35.47 444 LEU A O 1
ATOM 3555 N N . GLN A 1 445 ? -15.548 29.179 45.142 1.00 31.48 445 GLN A N 1
ATOM 3556 C CA . GLN A 1 445 ? -16.563 30.214 45.100 1.00 31.48 445 GLN A CA 1
ATOM 3557 C C . GLN A 1 445 ? -16.042 31.395 45.931 1.00 31.48 445 GLN A C 1
ATOM 3559 O O . GLN A 1 445 ? -15.586 31.183 47.059 1.00 31.48 445 GLN A O 1
ATOM 3564 N N . PRO A 1 446 ? -16.104 32.639 45.431 1.00 39.56 446 PRO A N 1
ATOM 3565 C CA . PRO A 1 446 ? -15.695 33.808 46.191 1.00 39.56 446 PRO A CA 1
ATOM 3566 C C . PRO A 1 446 ? -16.784 34.126 47.224 1.00 39.56 446 PRO A C 1
ATOM 3568 O O . PRO A 1 446 ? -17.534 35.089 47.105 1.00 39.56 446 PRO A O 1
ATOM 3571 N N . ARG A 1 447 ? -16.920 33.279 48.242 1.00 43.84 447 ARG A N 1
ATOM 3572 C CA . ARG A 1 447 ? -17.774 33.508 49.407 1.00 43.84 447 ARG A CA 1
ATOM 3573 C C . ARG A 1 447 ? -17.049 33.036 50.656 1.00 43.84 447 ARG A C 1
ATOM 3575 O O . ARG A 1 447 ? -17.293 31.940 51.135 1.00 43.84 447 ARG A O 1
ATOM 3582 N N . ALA A 1 448 ? -16.149 33.893 51.138 1.00 40.03 448 ALA A N 1
ATOM 3583 C CA . ALA A 1 448 ? -15.885 34.185 52.555 1.00 40.03 448 ALA A CA 1
ATOM 3584 C C . ALA A 1 448 ? -14.473 34.777 52.730 1.00 40.03 448 ALA A C 1
ATOM 3586 O O . ALA A 1 448 ? -13.591 34.180 53.337 1.00 40.03 448 ALA A O 1
ATOM 3587 N N . VAL A 1 449 ? -14.256 35.991 52.224 1.00 42.38 449 VAL A N 1
ATOM 3588 C CA . VAL A 1 449 ? -13.218 36.877 52.769 1.00 42.38 449 VAL A CA 1
ATOM 3589 C C . VAL A 1 449 ? -13.945 38.129 53.240 1.00 42.38 449 VAL A C 1
ATOM 3591 O O . VAL A 1 449 ? -14.221 39.016 52.437 1.00 42.38 449 VAL A O 1
ATOM 3594 N N . PRO A 1 450 ? -14.360 38.154 54.517 1.00 39.91 450 PRO A N 1
ATOM 3595 C CA . PRO A 1 450 ? -13.842 39.217 55.371 1.00 39.91 450 PRO A CA 1
ATOM 3596 C C . PRO A 1 450 ? -13.706 38.764 56.835 1.00 39.91 450 PRO A C 1
ATOM 3598 O O . PRO A 1 450 ? -14.432 39.244 57.691 1.00 39.91 450 PRO A O 1
ATOM 3601 N N . LEU A 1 451 ? -12.782 37.852 57.154 1.00 37.56 451 LEU A N 1
ATOM 3602 C CA . LEU A 1 451 ? -12.399 37.616 58.561 1.00 37.56 451 LEU A CA 1
ATOM 3603 C C . LEU A 1 451 ? -10.883 37.538 58.806 1.00 37.56 451 LEU A C 1
ATOM 3605 O O . LEU A 1 451 ? -10.451 37.744 59.933 1.00 37.56 451 LEU A O 1
ATOM 3609 N N . LEU A 1 452 ? -10.045 37.383 57.771 1.00 34.66 452 LEU A N 1
ATOM 3610 C CA . LEU A 1 452 ? -8.583 37.355 57.957 1.00 34.66 452 LEU A CA 1
ATOM 3611 C C . LEU A 1 452 ? -7.888 38.730 57.896 1.00 34.66 452 LEU A C 1
ATOM 3613 O O . LEU A 1 452 ? -6.722 38.837 58.264 1.00 34.66 452 LEU A O 1
ATOM 3617 N N . LYS A 1 453 ? -8.582 39.802 57.480 1.00 36.47 453 LYS A N 1
ATOM 3618 C CA . LYS A 1 453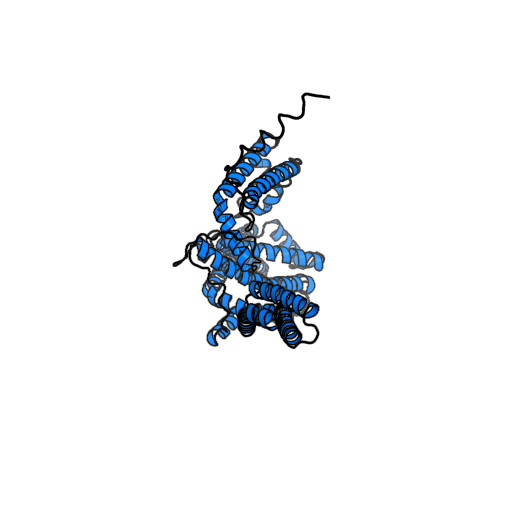 ? -8.009 41.167 57.446 1.00 36.47 453 LYS A CA 1
ATOM 3619 C C . LYS A 1 453 ? -8.047 41.907 58.791 1.00 36.47 453 LYS A C 1
ATOM 3621 O O . LYS A 1 453 ? -7.444 42.967 58.897 1.00 36.47 453 LYS A O 1
ATOM 3626 N N . LEU A 1 454 ? -8.688 41.344 59.817 1.00 39.25 454 LEU A N 1
ATOM 3627 C CA . LEU A 1 454 ? -8.716 41.912 61.174 1.00 39.25 454 LEU A CA 1
ATOM 3628 C C . LEU A 1 454 ? -7.681 41.290 62.129 1.00 39.25 454 LEU A C 1
ATOM 3630 O O . LEU A 1 454 ? -7.445 41.845 63.193 1.00 39.25 454 LEU A O 1
ATOM 3634 N N . ALA A 1 455 ? -7.013 40.196 61.745 1.00 38.91 455 ALA A N 1
ATOM 3635 C CA . ALA A 1 455 ? -6.064 39.494 62.619 1.00 38.91 455 ALA A CA 1
ATOM 3636 C C . ALA A 1 455 ? -4.578 39.826 62.361 1.00 38.91 455 ALA A C 1
ATOM 3638 O O . ALA A 1 455 ? -3.725 39.419 63.141 1.00 38.91 455 ALA A O 1
ATOM 3639 N N . ILE A 1 456 ? -4.249 40.569 61.295 1.00 39.00 456 ILE A N 1
ATOM 3640 C CA . ILE A 1 456 ? -2.848 40.869 60.913 1.00 39.00 456 ILE A CA 1
ATOM 3641 C C . ILE A 1 456 ? -2.536 42.384 60.977 1.00 39.00 456 ILE A C 1
ATOM 3643 O O . ILE A 1 456 ? -1.389 42.796 60.861 1.00 39.00 456 ILE A O 1
ATOM 3647 N N . GLY A 1 457 ? -3.530 43.235 61.259 1.00 38.84 457 GLY A N 1
ATOM 3648 C CA . GLY A 1 457 ? -3.366 44.696 61.356 1.00 38.84 457 GLY A CA 1
ATOM 3649 C C . GLY A 1 457 ? -3.094 45.261 62.758 1.00 38.84 457 GLY A C 1
ATOM 3650 O O . GLY A 1 457 ? -3.090 46.477 62.907 1.00 38.84 457 GLY A O 1
ATOM 3651 N N . GLY A 1 458 ? -2.912 44.419 63.783 1.00 41.03 458 GLY A N 1
ATOM 3652 C CA . GLY A 1 458 ? -2.813 44.853 65.189 1.00 41.03 458 GLY A CA 1
ATOM 3653 C C . GLY A 1 458 ? -1.478 44.590 65.895 1.00 41.03 458 GLY A C 1
ATOM 3654 O O . GLY A 1 458 ? -1.357 44.926 67.064 1.00 41.03 458 GLY A O 1
ATOM 3655 N N . ALA A 1 459 ? -0.483 43.996 65.229 1.00 38.81 459 ALA A N 1
ATOM 3656 C CA . ALA A 1 459 ? 0.748 43.523 65.883 1.00 38.81 459 ALA A CA 1
ATOM 3657 C C . ALA A 1 459 ? 2.041 44.189 65.367 1.00 38.81 459 ALA A C 1
ATOM 3659 O O . ALA A 1 459 ? 3.101 43.573 65.398 1.00 38.81 459 ALA A O 1
ATOM 3660 N N . LEU A 1 460 ? 1.967 45.435 64.882 1.00 40.91 460 LEU A N 1
ATOM 3661 C CA . LEU A 1 460 ? 3.137 46.198 64.404 1.00 40.91 460 LEU A CA 1
ATOM 3662 C C . LEU A 1 460 ? 3.226 47.635 64.953 1.00 40.91 460 LEU A C 1
ATOM 3664 O O . LEU A 1 460 ? 3.860 48.497 64.352 1.00 40.91 460 LEU A O 1
ATOM 3668 N N . LEU A 1 461 ? 2.636 47.891 66.122 1.00 41.84 461 LEU A N 1
ATOM 3669 C CA . LEU A 1 461 ? 2.891 49.100 66.912 1.00 41.84 461 LEU A CA 1
ATOM 3670 C C . LEU A 1 461 ? 2.955 48.743 68.402 1.00 41.84 461 LEU A C 1
ATOM 3672 O O . LEU A 1 461 ? 1.939 48.843 69.077 1.00 41.84 461 LEU A O 1
ATOM 3676 N N . THR A 1 462 ? 4.135 48.302 68.861 1.00 37.78 462 THR A N 1
ATOM 3677 C CA . THR A 1 462 ? 4.725 48.444 70.217 1.00 37.78 462 THR A CA 1
ATOM 3678 C C . THR A 1 462 ? 5.862 47.432 70.387 1.00 37.78 462 THR A C 1
ATOM 3680 O O . THR A 1 462 ? 5.594 46.231 70.336 1.00 37.78 462 THR A O 1
ATOM 3683 N N . GLY A 1 463 ? 7.080 47.915 70.665 1.00 36.81 463 GLY A N 1
ATOM 3684 C CA . GLY A 1 463 ? 8.223 47.103 71.111 1.00 36.81 463 GLY A CA 1
ATOM 3685 C C . GLY A 1 463 ? 9.391 47.064 70.149 1.00 36.81 463 GLY A C 1
ATOM 3686 O O . GLY A 1 463 ? 9.450 46.082 69.383 1.00 36.81 463 GLY A O 1
#

Mean predicted aligned error: 13.93 Å

Solvent-accessible surface area (backbone atoms only — not comparable to full-atom values): 25335 Å² total; per-residue (Å²): 133,58,68,72,58,55,48,67,72,45,44,66,60,54,52,52,50,51,55,51,70,70,40,94,75,68,59,69,67,62,50,49,56,48,43,56,53,38,48,51,54,29,52,52,27,52,73,80,37,71,93,42,68,67,34,56,51,34,50,51,50,40,47,54,45,50,49,58,65,57,60,62,67,74,45,62,70,56,50,54,54,42,37,69,73,49,49,45,29,50,53,45,50,74,40,44,64,34,41,50,50,28,45,52,47,24,54,50,21,19,50,47,19,25,50,44,35,71,75,34,74,65,48,37,39,72,70,64,32,59,71,53,52,55,50,40,52,52,25,44,76,71,72,39,64,62,46,88,71,55,77,63,59,43,68,66,47,18,53,52,52,33,50,48,55,51,48,53,22,49,49,21,23,59,31,2,75,58,60,20,50,45,9,50,53,47,38,33,54,54,15,22,44,53,15,23,56,54,39,52,32,48,76,72,74,38,39,68,64,50,49,49,50,47,35,54,25,41,51,38,47,56,48,33,40,33,48,13,22,15,16,3,36,39,19,7,40,12,53,71,60,28,80,94,47,56,45,65,59,24,23,54,56,21,36,57,51,14,52,53,47,38,60,65,32,54,65,39,42,57,52,21,23,48,36,46,32,65,52,50,58,52,72,87,53,57,64,69,59,43,48,50,49,28,49,51,52,46,49,49,51,46,42,56,71,52,49,43,18,54,54,40,59,75,73,54,72,78,86,66,77,73,74,74,77,77,72,72,96,63,86,80,74,77,69,81,87,60,94,62,54,73,71,48,50,53,49,44,51,53,52,48,50,59,77,38,40,68,60,50,53,51,50,52,50,51,44,50,51,51,47,52,52,52,49,69,69,69,44,87,66,57,69,71,74,68,51,71,73,54,92,49,92,67,37,52,64,75,45,44,58,48,77,52,52,40,91,92,43,79,59,45,50,60,54,49,52,54,44,51,51,51,46,50,50,66,61,46,55,63,64,76,66,57,80,57,92,89,62,68,77,82,72,74,71,96,79,82,85,87,67,74,78,75,77,72,76,76,84,85,83,86,136

Radius of gyration: 32.09 Å; Cα contacts (8 Å, |Δi|>4): 411; chains: 1; bounding box: 53×74×103 Å

Sequence (463 aa):
MRESSFIRQNKEKWEEFEGILENKYKDPDKLNDLFVQVTDDLSFSRTFYPNRSVRVYLNGLAQKVFFSIYRTKNSRRSRIFHFWLEELPKLVYEARREFRTAFLLFALAMAIGALSSAMEPEFLRTILGDSYVDMTLRNIESGDPMAVYKEKGAFGMSVGITANNIFVALLTFVSGVFYAIGTVGLLLQNGVMVGAFQYFFVQEGLFWESFLTIWLHGTLEISAIVIAGAAGLTMGRGLVFPGTLSRLKSFQQSARRGIKILMGTVPLFFIAGFIEGYLTRHTDAPDLLRGFFILCCLAFVLGYFVWYPVYKARRGFKDLAESNTLHADADQQIDISRIKSSGGLFADTFVWYRQQLSTILRNSALAAGAFCLLVFSLASPSPAELYPYPNELFGTLEVLPTFFLHERAAWLPLVHILLFAGLAYGLYQPLLKLPVPGQEEVTLQPRAVPLLKLAIGGALLTG